Protein AF-A0A7C5I4V4-F1 (afdb_monomer)

pLDDT: mean 84.08, std 11.82, range [24.38, 98.44]

Radius of gyration: 28.46 Å; Cα contacts (8 Å, |Δi|>4): 1051; chains: 1; bounding box: 83×58×81 Å

Mean predicted aligned error: 12.82 Å

Secondary structure (DSSP, 8-state):
--HHHHHHHHHHHHHHHHHHHHHHHHHHHTT--HHHHHHHHHHHHHHH-TTHHHHS--EEEEEE--SSS--EEEEEEETTEEEEE-SS--HHHHHHHHHHHHHHHHTSSSGGG-EEEEE-SSEEEEEEEETTEE-SS-SEEEE--TTSHHHHHHHHHHHH-S---BPP-HHHHHHHHSTTSHHHHHHHHHHHHHHHHHTTSHHHHHHHHHHHHHHHHHSSS----HHHHHHHHHHHHHHHHHHHHHHHSSPPPHHHHHHHHTTHHHHHTTBSSSS-S-GGGGGG-TTTHHHHHHHHHHHHHHHTTB-TTS--S-HHHHHHHHHS-HHHHHHTT--PPPHHHHHHHHHHHTPSPS-S-GGGG-EEETT-TT-HHHHHHHHHHHHTT--HHHHHHHHHHHEEEEES-HHHHHHHHHHHHHHHTHHHHTT-S-B--SEEES-TT----TTSSEEEEE--HHHHHHHTT----TTS-SEEEEETTTTTSTTHHHHHHHHHHHHHH--S-HHHHHHHHHHHHHHTT--THHHHHHHHHHHHHHHHHHTT--TTHHHHHHHTTHHHHHHHH-EEEEEE-----BGGG---HHHHHHHHHHHHHTTSS-TT-GGGGGG-BHHHHHHHHHHHHTEEEEEEEEE---GGGGSS-GGGHHHIIIIITT-S-----TT---

Structure (mmCIF, N/CA/C/O backbone):
data_AF-A0A7C5I4V4-F1
#
_entry.id   AF-A0A7C5I4V4-F1
#
loop_
_atom_site.group_PDB
_atom_site.id
_atom_site.type_symbol
_atom_site.label_atom_id
_atom_site.label_alt_id
_atom_site.label_comp_id
_atom_site.label_asym_id
_atom_site.label_entity_id
_atom_site.label_seq_id
_atom_site.pdbx_PDB_ins_code
_atom_site.Cartn_x
_atom_site.Cartn_y
_atom_site.Cartn_z
_atom_site.occupancy
_atom_site.B_iso_or_equiv
_atom_site.auth_seq_id
_atom_site.auth_comp_id
_atom_site.auth_asym_id
_atom_site.auth_atom_id
_atom_site.pdbx_PDB_model_num
ATOM 1 N N . MET A 1 1 ? -25.200 -20.776 9.322 1.00 28.59 1 MET A N 1
ATOM 2 C CA . MET A 1 1 ? -25.869 -20.592 10.634 1.00 28.59 1 MET A CA 1
ATOM 3 C C . MET A 1 1 ? -25.251 -19.454 11.470 1.00 28.59 1 MET A C 1
ATOM 5 O O . MET A 1 1 ? -25.348 -19.493 12.685 1.00 28.59 1 MET A O 1
ATOM 9 N N . ILE A 1 2 ? -24.652 -18.419 10.856 1.00 27.17 2 ILE A N 1
ATOM 10 C CA . ILE A 1 2 ? -24.049 -17.276 11.584 1.00 27.17 2 ILE A CA 1
ATOM 11 C C . ILE A 1 2 ? -24.885 -15.984 11.415 1.00 27.17 2 ILE A C 1
ATOM 13 O O . ILE A 1 2 ? -24.806 -15.089 12.250 1.00 27.17 2 ILE A O 1
ATOM 17 N N . SER A 1 3 ? -25.798 -15.915 10.433 1.00 24.38 3 SER A N 1
ATOM 18 C CA . SER A 1 3 ? -26.660 -14.735 10.222 1.00 24.38 3 SER A CA 1
ATOM 19 C C . SER A 1 3 ? -27.742 -14.525 11.294 1.00 24.38 3 SER A C 1
ATOM 21 O O . SER A 1 3 ? -28.364 -13.467 11.336 1.00 24.38 3 SER A O 1
ATOM 23 N N . SER A 1 4 ? -27.964 -15.488 12.194 1.00 27.55 4 SER A N 1
ATOM 24 C CA . SER A 1 4 ? -28.961 -15.364 13.265 1.00 27.55 4 SER A CA 1
ATOM 25 C C . SER A 1 4 ? -28.465 -14.582 14.488 1.00 27.55 4 SER A C 1
ATOM 27 O O . SER A 1 4 ? -29.297 -14.100 15.248 1.00 27.55 4 SER A O 1
ATOM 29 N N . GLY A 1 5 ? -27.147 -14.424 14.684 1.00 29.88 5 GLY A N 1
ATOM 30 C CA . GLY A 1 5 ? -26.576 -13.767 15.874 1.00 29.88 5 GLY A CA 1
ATOM 31 C C . GLY A 1 5 ? -26.566 -12.231 15.823 1.00 29.88 5 GLY A C 1
ATOM 32 O O . GLY A 1 5 ? -26.858 -11.575 16.825 1.00 29.88 5 GLY A O 1
ATOM 33 N N . ASN A 1 6 ? -26.298 -11.642 14.650 1.00 36.66 6 ASN A N 1
ATOM 34 C CA . ASN A 1 6 ? -26.278 -10.179 14.480 1.00 36.66 6 ASN A CA 1
ATOM 35 C C . ASN A 1 6 ? -27.689 -9.567 14.486 1.00 36.66 6 ASN A C 1
ATOM 37 O O . ASN A 1 6 ? -27.893 -8.502 15.072 1.00 36.66 6 ASN A O 1
ATOM 41 N N . ASN A 1 7 ? -28.684 -10.275 13.937 1.00 40.38 7 ASN A N 1
ATOM 42 C CA . ASN A 1 7 ? -30.078 -9.819 13.938 1.00 40.38 7 ASN A CA 1
ATOM 43 C C . ASN A 1 7 ? -30.663 -9.715 15.356 1.00 40.38 7 ASN A C 1
ATOM 45 O O . ASN A 1 7 ? -31.399 -8.778 15.656 1.00 40.38 7 ASN A O 1
ATOM 49 N N . THR A 1 8 ? -30.296 -10.627 16.260 1.00 48.28 8 THR A N 1
ATOM 50 C CA . THR A 1 8 ? -30.767 -10.600 17.653 1.00 48.28 8 THR A CA 1
ATOM 51 C C . THR A 1 8 ? -30.140 -9.475 18.480 1.00 48.28 8 THR A C 1
ATOM 53 O O . THR A 1 8 ? -30.815 -8.884 19.321 1.00 48.28 8 THR A O 1
ATOM 56 N N . ALA A 1 9 ? -28.871 -9.131 18.230 1.00 54.38 9 ALA A N 1
ATOM 57 C CA . ALA A 1 9 ? -28.171 -8.074 18.964 1.00 54.38 9 ALA A CA 1
ATOM 58 C C . ALA A 1 9 ? -28.576 -6.657 18.512 1.00 54.38 9 ALA A C 1
ATOM 60 O O . ALA A 1 9 ? -28.625 -5.745 19.342 1.00 54.38 9 ALA A O 1
ATOM 61 N N . SER A 1 10 ? -28.874 -6.470 17.220 1.00 57.09 10 SER A N 1
ATOM 62 C CA . SER A 1 10 ? -29.439 -5.215 16.700 1.00 57.09 10 SER A CA 1
ATOM 63 C C . SER A 1 10 ? -30.878 -5.009 17.191 1.00 57.09 10 SER A C 1
ATOM 65 O O . SER A 1 10 ? -31.198 -3.965 17.762 1.00 57.09 10 SER A O 1
ATOM 67 N N . ALA A 1 11 ? -31.717 -6.052 17.118 1.00 61.19 11 ALA A N 1
ATOM 68 C CA . ALA A 1 11 ? -33.092 -6.001 17.620 1.00 61.19 11 ALA A CA 1
ATOM 69 C C . ALA A 1 11 ? -33.172 -5.665 19.122 1.00 61.19 11 ALA A C 1
ATOM 71 O O . ALA A 1 11 ? -34.068 -4.932 19.544 1.00 61.19 11 ALA A O 1
ATOM 72 N N . ASN A 1 12 ? -32.221 -6.157 19.927 1.00 79.69 12 ASN A N 1
ATOM 73 C CA . ASN A 1 12 ? -32.164 -5.844 21.353 1.00 79.69 12 ASN A CA 1
ATOM 74 C C . ASN A 1 12 ? -31.805 -4.371 21.614 1.00 79.69 12 ASN A C 1
ATOM 76 O O . ASN A 1 12 ? -32.488 -3.705 22.387 1.00 79.69 12 ASN A O 1
ATOM 80 N N . PHE A 1 13 ? -30.791 -3.830 20.927 1.00 84.31 13 PHE A N 1
ATOM 81 C CA . PHE A 1 13 ? -30.408 -2.422 21.089 1.00 84.31 13 PHE A CA 1
ATOM 82 C C . PHE A 1 13 ? -31.551 -1.475 20.708 1.00 84.31 13 PHE A C 1
ATOM 84 O O . PHE A 1 13 ? -31.844 -0.544 21.452 1.00 84.31 13 PHE A O 1
ATOM 91 N N . ASN A 1 14 ? -32.251 -1.750 19.604 1.00 87.75 14 ASN A N 1
ATOM 92 C CA . ASN A 1 14 ? -33.381 -0.928 19.164 1.00 87.75 14 ASN A CA 1
ATOM 93 C C . ASN A 1 14 ? -34.484 -0.870 20.225 1.00 87.75 14 ASN A C 1
ATOM 95 O O . ASN A 1 14 ? -35.068 0.187 20.461 1.00 87.75 14 ASN A O 1
ATOM 99 N N . LYS A 1 15 ? -34.764 -1.990 20.897 1.00 89.25 15 LYS A N 1
ATOM 100 C CA . LYS A 1 15 ? -35.752 -2.039 21.979 1.00 89.25 15 LYS A CA 1
ATOM 101 C C . LYS A 1 15 ? -35.315 -1.205 23.189 1.00 89.25 15 LYS A C 1
ATOM 103 O O . LYS A 1 15 ? -36.108 -0.411 23.698 1.00 89.25 15 LYS A O 1
ATOM 108 N N . VAL A 1 16 ? -34.064 -1.362 23.619 1.00 91.44 16 VAL A N 1
ATOM 109 C CA . VAL A 1 16 ? -33.490 -0.625 24.757 1.00 91.44 16 VAL A CA 1
ATOM 110 C C . VAL A 1 16 ? -33.452 0.880 24.468 1.00 91.44 16 VAL A C 1
ATOM 112 O O . VAL A 1 16 ? -33.889 1.680 25.289 1.00 91.44 16 VAL A O 1
ATOM 115 N N . LEU A 1 17 ? -33.039 1.269 23.259 1.00 92.69 17 LEU A N 1
ATOM 116 C CA . LEU A 1 17 ? -33.017 2.660 22.807 1.00 92.69 17 LEU A CA 1
ATOM 117 C C . LEU A 1 17 ? -34.408 3.305 22.824 1.00 92.69 17 LEU A C 1
ATOM 119 O O . LEU A 1 17 ? -34.561 4.421 23.310 1.00 92.69 17 LEU A O 1
ATOM 123 N N . ASN A 1 18 ? -35.427 2.616 22.303 1.00 91.75 18 ASN A N 1
ATOM 124 C CA . ASN A 1 18 ? -36.795 3.140 22.309 1.00 91.75 18 ASN A CA 1
ATOM 125 C C . ASN A 1 18 ? -37.342 3.295 23.735 1.00 91.75 18 ASN A C 1
ATOM 127 O O . ASN A 1 18 ? -38.069 4.246 24.013 1.00 91.75 18 ASN A O 1
ATOM 131 N N . THR A 1 19 ? -36.979 2.385 24.639 1.00 93.62 19 THR A N 1
ATOM 132 C CA . THR A 1 19 ? -37.350 2.479 26.059 1.00 93.62 19 THR A CA 1
ATOM 133 C C . THR A 1 19 ? -36.700 3.707 26.693 1.00 93.62 19 THR A C 1
ATOM 135 O O . THR A 1 19 ? -37.402 4.562 27.225 1.00 93.62 19 THR A O 1
ATOM 138 N N . TYR A 1 20 ? -35.388 3.873 26.497 1.00 95.50 20 TYR A N 1
ATOM 139 C CA . TYR A 1 20 ? -34.645 5.040 26.966 1.00 95.50 20 TYR A CA 1
ATOM 140 C C . TYR A 1 20 ? -35.234 6.365 26.471 1.00 95.50 20 TYR A C 1
ATOM 142 O O . TYR A 1 20 ? -35.415 7.285 27.265 1.00 95.50 20 TYR A O 1
ATOM 150 N N . LEU A 1 21 ? -35.559 6.461 25.177 1.00 94.88 21 LEU A N 1
ATOM 151 C CA . LEU A 1 21 ? -36.127 7.678 24.593 1.00 94.88 21 LEU A CA 1
ATOM 152 C C . LEU A 1 21 ? -37.476 8.047 25.226 1.00 94.88 21 LEU A C 1
ATOM 154 O O . LEU A 1 21 ? -37.704 9.210 25.549 1.00 94.88 21 LEU A O 1
ATOM 158 N N . ASN A 1 22 ? -38.337 7.061 25.482 1.00 93.06 22 ASN A N 1
ATOM 159 C CA . ASN A 1 22 ? -39.601 7.300 26.179 1.00 93.06 22 ASN A CA 1
ATOM 160 C C . ASN A 1 22 ? -39.379 7.765 27.626 1.00 93.06 22 ASN A C 1
ATOM 162 O O . ASN A 1 22 ? -40.040 8.701 28.085 1.00 93.06 22 ASN A O 1
ATOM 166 N N . ASP A 1 23 ? -38.449 7.136 28.342 1.00 92.94 23 ASP A N 1
ATOM 167 C CA . ASP A 1 23 ? -38.167 7.455 29.741 1.00 92.94 23 ASP A CA 1
ATOM 168 C C . ASP A 1 23 ? -37.569 8.856 29.888 1.00 92.94 23 ASP A C 1
ATOM 170 O O . ASP A 1 23 ? -38.022 9.649 30.720 1.00 92.94 23 ASP A O 1
ATOM 174 N N . ILE A 1 24 ? -36.607 9.210 29.033 1.00 92.56 24 ILE A N 1
ATOM 175 C CA . ILE A 1 24 ? -35.966 10.523 29.069 1.00 92.56 24 ILE A CA 1
ATOM 176 C C . ILE A 1 24 ? -36.929 11.641 28.640 1.00 92.56 24 ILE A C 1
ATOM 178 O O . ILE A 1 24 ? -36.910 12.723 29.233 1.00 92.56 24 ILE A O 1
ATOM 182 N N . ASP A 1 25 ? -37.824 11.387 27.679 1.00 91.75 25 ASP A N 1
ATOM 183 C CA . ASP A 1 25 ? -38.877 12.333 27.295 1.00 91.75 25 ASP A CA 1
ATOM 184 C C . ASP A 1 25 ? -39.869 12.572 28.434 1.00 91.75 25 ASP A C 1
ATOM 186 O O . ASP A 1 25 ? -40.230 13.719 28.724 1.00 91.75 25 ASP A O 1
ATOM 190 N N . ASN A 1 26 ? -40.285 11.508 29.122 1.00 91.44 26 ASN A N 1
ATOM 191 C CA . ASN A 1 26 ? -41.173 11.610 30.275 1.00 91.44 26 ASN A CA 1
ATOM 192 C C . ASN A 1 26 ? -40.515 12.386 31.423 1.00 91.44 26 ASN A C 1
ATOM 194 O O . ASN A 1 26 ? -41.125 13.307 31.969 1.00 91.44 26 ASN A O 1
ATOM 198 N N . LEU A 1 27 ? -39.253 12.093 31.744 1.00 90.06 27 LEU A N 1
ATOM 199 C CA . LEU A 1 27 ? -38.499 12.821 32.768 1.00 90.06 27 LEU A CA 1
ATOM 200 C C . LEU A 1 27 ? -38.355 14.306 32.431 1.00 90.06 27 LEU A C 1
ATOM 202 O O . LEU A 1 27 ? -38.551 15.164 33.297 1.00 90.06 27 LEU A O 1
ATOM 206 N N . LYS A 1 28 ? -38.070 14.637 31.167 1.00 86.88 28 LYS A N 1
ATOM 207 C CA . LYS A 1 28 ? -37.966 16.033 30.725 1.00 86.88 28 LYS A CA 1
ATOM 208 C C . LYS A 1 28 ? -39.309 16.758 30.791 1.00 86.88 28 LYS A C 1
ATOM 210 O O . LYS A 1 28 ? -39.336 17.906 31.236 1.00 86.88 28 LYS A O 1
ATOM 215 N N . ARG A 1 29 ? -40.425 16.106 30.438 1.00 88.38 29 ARG A N 1
ATOM 216 C CA . ARG A 1 29 ? -41.783 16.670 30.607 1.00 88.38 29 ARG A CA 1
ATOM 217 C C . ARG A 1 29 ? -42.123 16.950 32.071 1.00 88.38 29 ARG A C 1
ATOM 219 O O . ARG A 1 29 ? -42.786 17.942 32.353 1.00 88.38 29 ARG A O 1
ATOM 226 N N . LEU A 1 30 ? -41.641 16.112 32.987 1.00 89.00 30 LEU A N 1
ATOM 227 C CA . LEU A 1 30 ? -41.841 16.255 34.432 1.00 89.00 30 LEU A CA 1
ATOM 228 C C . LEU A 1 30 ? -40.836 17.209 35.107 1.00 89.00 30 LEU A C 1
ATOM 230 O O . LEU A 1 30 ? -40.898 17.403 36.318 1.00 89.00 30 LEU A O 1
ATOM 234 N N . GLY A 1 31 ? -39.920 17.825 34.351 1.00 86.88 31 GLY A N 1
ATOM 235 C CA . GLY A 1 31 ? -38.955 18.790 34.887 1.00 86.88 31 GLY A CA 1
ATOM 236 C C . GLY A 1 31 ? -37.870 18.171 35.776 1.00 86.88 31 GLY A C 1
ATOM 237 O O . GLY A 1 31 ? -37.387 18.839 36.697 1.00 86.88 31 GLY A O 1
ATOM 238 N N . ALA A 1 32 ? -37.493 16.916 35.503 1.00 87.00 32 ALA A N 1
ATOM 239 C CA . ALA A 1 32 ? -36.529 16.143 36.283 1.00 87.00 32 ALA A CA 1
ATOM 240 C C . ALA A 1 32 ? -35.178 16.859 36.515 1.00 87.00 32 ALA A C 1
ATOM 242 O O . ALA A 1 32 ? -34.791 17.798 35.807 1.00 87.00 32 ALA A O 1
ATOM 243 N N . SER A 1 33 ? -34.459 16.432 37.558 1.00 90.50 33 SER A N 1
ATOM 244 C CA . SER A 1 33 ? -33.128 16.953 37.889 1.00 90.50 33 SER A CA 1
ATOM 245 C C . SER A 1 33 ? -32.059 16.444 36.911 1.00 90.50 33 SER A C 1
ATOM 247 O O . SER A 1 33 ? -32.267 15.464 36.197 1.00 90.50 33 SER A O 1
ATOM 249 N N . GLU A 1 34 ? -30.896 17.100 36.893 1.00 89.31 34 GLU A N 1
ATOM 250 C CA . GLU A 1 34 ? -29.738 16.664 36.092 1.00 89.31 34 GLU A CA 1
ATOM 251 C C . GLU A 1 34 ? -29.257 15.276 36.530 1.00 89.31 34 GLU A C 1
ATOM 253 O O . GLU A 1 34 ? -28.987 14.431 35.681 1.00 89.31 34 GLU A O 1
ATOM 258 N N . ALA A 1 35 ? -29.299 14.989 37.837 1.00 85.81 35 ALA A N 1
ATOM 259 C CA . ALA A 1 35 ? -29.022 13.664 38.385 1.00 85.81 35 ALA A CA 1
ATOM 260 C C . ALA A 1 35 ? -29.980 12.588 37.842 1.00 85.81 35 ALA A C 1
ATOM 262 O O . ALA A 1 35 ? -29.532 11.526 37.428 1.00 85.81 35 ALA A O 1
ATOM 263 N N . SER A 1 36 ? -31.287 12.864 37.750 1.00 88.00 36 SER A N 1
ATOM 264 C CA . SER A 1 36 ? -32.243 11.898 37.185 1.00 88.00 36 SER A CA 1
ATOM 265 C C . SER A 1 36 ? -31.995 11.620 35.697 1.00 88.00 36 SER A C 1
ATOM 267 O O . SER A 1 36 ? -32.140 10.481 35.253 1.00 88.00 36 SER A O 1
ATOM 269 N N . ILE A 1 37 ? -31.605 12.642 34.926 1.00 90.88 37 ILE A N 1
ATOM 270 C CA . ILE A 1 37 ? -31.226 12.494 33.510 1.00 90.88 37 ILE A CA 1
ATOM 271 C C . ILE A 1 37 ? -29.954 11.645 33.399 1.00 90.88 37 ILE A C 1
ATOM 273 O O . ILE A 1 37 ? -29.926 10.693 32.621 1.00 90.88 37 ILE A O 1
ATOM 277 N N . ARG A 1 38 ? -28.932 11.959 34.206 1.00 92.75 38 ARG A N 1
ATOM 278 C CA . ARG A 1 38 ? -27.671 11.214 34.300 1.00 92.75 38 ARG A CA 1
ATOM 279 C C . ARG A 1 38 ? -27.915 9.740 34.610 1.00 92.75 38 ARG A C 1
ATOM 281 O O . ARG A 1 38 ? -27.444 8.876 33.877 1.00 92.75 38 ARG A O 1
ATOM 288 N N . ASP A 1 39 ? -28.666 9.449 35.666 1.00 88.31 39 ASP A N 1
ATOM 289 C CA . ASP A 1 39 ? -28.884 8.078 36.133 1.00 88.31 39 ASP A CA 1
ATOM 290 C C . ASP A 1 39 ? -29.659 7.252 35.093 1.00 88.31 39 ASP A C 1
ATOM 292 O O . ASP A 1 39 ? -29.304 6.105 34.819 1.00 88.31 39 ASP A O 1
ATOM 296 N N . THR A 1 40 ? -30.655 7.859 34.437 1.00 91.00 40 THR A N 1
ATOM 297 C CA . THR A 1 40 ? -31.409 7.223 33.341 1.00 91.00 40 THR A CA 1
ATOM 298 C C . THR A 1 40 ? -30.518 6.950 32.133 1.00 91.00 40 THR A C 1
ATOM 300 O O . THR A 1 40 ? -30.569 5.863 31.559 1.00 91.00 40 THR A O 1
ATOM 303 N N . PHE A 1 41 ? -29.655 7.903 31.770 1.00 91.94 41 PHE A N 1
ATOM 304 C CA . PHE A 1 41 ? -28.689 7.735 30.688 1.00 91.94 41 PHE A CA 1
ATOM 305 C C . PHE A 1 41 ? -27.708 6.594 30.974 1.00 91.94 41 PHE A C 1
ATOM 307 O O . PHE A 1 41 ? -27.519 5.728 30.125 1.00 91.94 41 PHE A O 1
ATOM 314 N N . PHE A 1 42 ? -27.130 6.521 32.175 1.00 87.25 42 PHE A N 1
ATOM 315 C CA . PHE A 1 42 ? -26.221 5.424 32.518 1.00 87.25 42 PHE A CA 1
ATOM 316 C C . PHE A 1 42 ? -26.934 4.077 32.670 1.00 87.25 42 PHE A C 1
ATOM 318 O O . PHE A 1 42 ? -26.346 3.053 32.328 1.00 87.25 42 PHE A O 1
ATOM 325 N N . SER A 1 43 ? -28.196 4.053 33.112 1.00 87.12 43 SER A N 1
ATOM 326 C CA . SER A 1 43 ? -29.014 2.832 33.078 1.00 87.12 43 SER A CA 1
ATOM 327 C C . SER A 1 43 ? -29.185 2.332 31.644 1.00 87.12 43 SER A C 1
ATOM 329 O O . SER A 1 43 ? -28.940 1.158 31.367 1.00 87.12 43 SER A O 1
ATOM 331 N N . PHE A 1 44 ? -29.507 3.241 30.718 1.00 91.00 44 PHE A N 1
ATOM 332 C CA . PHE A 1 44 ? -29.549 2.943 29.290 1.00 91.00 44 PHE A CA 1
ATOM 333 C C . PHE A 1 44 ? -28.208 2.414 28.782 1.00 91.00 44 PHE A C 1
ATOM 335 O O . PHE A 1 44 ? -28.190 1.387 28.113 1.00 91.00 44 PHE A O 1
ATOM 342 N N . LEU A 1 45 ? -27.083 3.048 29.126 1.00 86.50 45 LEU A N 1
ATOM 343 C CA . LEU A 1 45 ? -25.767 2.580 28.687 1.00 86.50 45 LEU A CA 1
ATOM 344 C C . LEU A 1 45 ? -25.426 1.185 29.217 1.00 86.50 45 LEU A C 1
ATOM 346 O O . LEU A 1 45 ? -24.919 0.366 28.457 1.00 86.50 45 LEU A O 1
ATOM 350 N N . ARG A 1 46 ? -25.731 0.882 30.483 1.00 82.38 46 ARG A N 1
ATOM 351 C CA . ARG A 1 46 ? -25.498 -0.451 31.062 1.00 82.38 46 ARG A CA 1
ATOM 352 C C . ARG A 1 46 ? -26.338 -1.531 30.387 1.00 82.38 46 ARG A C 1
ATOM 354 O O . ARG A 1 46 ? -25.842 -2.627 30.143 1.00 82.38 46 ARG A O 1
ATOM 361 N N . GLU A 1 47 ? -27.595 -1.231 30.068 1.00 83.06 47 GLU A N 1
ATOM 362 C CA . GLU A 1 47 ? -28.490 -2.184 29.409 1.00 83.06 47 GLU A CA 1
ATOM 363 C C . GLU A 1 47 ? -28.153 -2.353 27.919 1.00 83.06 47 GLU A C 1
ATOM 365 O O . GLU A 1 47 ? -28.064 -3.473 27.411 1.00 83.06 47 GLU A O 1
ATOM 370 N N . ALA A 1 48 ? -27.906 -1.242 27.222 1.00 81.62 48 ALA A N 1
ATOM 371 C CA . ALA A 1 48 ? -27.528 -1.225 25.814 1.00 81.62 48 ALA A CA 1
ATOM 372 C C . ALA A 1 48 ? -26.147 -1.852 25.588 1.00 81.62 48 ALA A C 1
ATOM 374 O O . ALA A 1 48 ? -25.898 -2.458 24.540 1.00 81.62 48 ALA A O 1
ATOM 375 N N . PHE A 1 49 ? -25.272 -1.743 26.588 1.00 76.12 49 PHE A N 1
ATOM 376 C CA . PHE A 1 49 ? -23.921 -2.258 26.549 1.00 76.12 49 PHE A CA 1
ATOM 377 C C . PHE A 1 49 ? -23.528 -2.955 27.866 1.00 76.12 49 PHE A C 1
ATOM 379 O O . PHE A 1 49 ? -22.822 -2.392 28.706 1.00 76.12 49 PHE A O 1
ATOM 386 N N . PRO A 1 50 ? -23.866 -4.249 28.014 1.00 66.75 50 PRO A N 1
ATOM 387 C CA . PRO A 1 50 ? -23.628 -5.021 29.241 1.00 66.75 50 PRO A CA 1
ATOM 388 C C . PRO A 1 50 ? -22.151 -5.177 29.650 1.00 66.75 50 PRO A C 1
ATOM 390 O O . PRO A 1 50 ? -21.854 -5.803 30.656 1.00 66.75 50 PRO A O 1
ATOM 393 N N . GLY A 1 51 ? -21.211 -4.686 28.833 1.00 58.72 51 GLY A N 1
ATOM 394 C CA . GLY A 1 51 ? -19.776 -4.674 29.115 1.00 58.72 51 GLY A CA 1
ATOM 395 C C . GLY A 1 51 ? -19.291 -3.475 29.932 1.00 58.72 51 GLY A C 1
ATOM 396 O O . GLY A 1 51 ? -18.130 -3.482 30.323 1.00 58.72 51 GLY A O 1
ATOM 397 N N . LEU A 1 52 ? -20.130 -2.446 30.131 1.00 64.94 52 LEU A N 1
ATOM 398 C CA . LEU A 1 52 ? -19.688 -1.113 30.575 1.00 64.94 52 LEU A CA 1
ATOM 399 C C . LEU A 1 52 ? -18.905 -1.171 31.897 1.00 64.94 52 LEU A C 1
ATOM 401 O O . LEU A 1 52 ? -17.855 -0.550 32.008 1.00 64.94 52 LEU A O 1
ATOM 405 N N . ASP A 1 53 ? -19.379 -1.983 32.848 1.00 53.78 53 ASP A N 1
ATOM 406 C CA . ASP A 1 53 ? -18.828 -2.093 34.206 1.00 53.78 53 ASP A CA 1
ATOM 407 C C . ASP A 1 53 ? -17.745 -3.189 34.358 1.00 53.78 53 ASP A C 1
ATOM 409 O O . ASP A 1 53 ? -17.214 -3.384 35.451 1.00 53.78 53 ASP A O 1
ATOM 413 N N . HIS A 1 54 ? -17.409 -3.938 33.298 1.00 51.94 54 HIS A N 1
ATOM 414 C CA . HIS A 1 54 ? -16.436 -5.039 33.387 1.00 51.94 54 HIS A CA 1
ATOM 415 C C . HIS A 1 54 ? -14.969 -4.591 33.265 1.00 51.94 54 HIS A C 1
ATOM 417 O O . HIS A 1 54 ? -14.091 -5.309 33.743 1.00 51.94 54 HIS A O 1
ATOM 423 N N . ASN A 1 55 ? -14.711 -3.417 32.676 1.00 42.72 55 ASN A N 1
ATOM 424 C CA . ASN A 1 55 ? -13.356 -2.947 32.358 1.00 42.72 55 ASN A CA 1
ATOM 425 C C . ASN A 1 55 ? -12.892 -1.783 33.239 1.00 42.72 55 ASN A C 1
ATOM 427 O O . ASN A 1 55 ? -11.779 -1.821 33.758 1.00 42.72 55 ASN A O 1
ATOM 431 N N . GLU A 1 56 ? -13.743 -0.777 33.444 1.00 53.12 56 GLU A N 1
ATOM 432 C CA . GLU A 1 56 ? -13.491 0.351 34.343 1.00 53.12 56 GLU A CA 1
ATOM 433 C C . GLU A 1 56 ? -14.803 0.780 35.016 1.00 53.12 56 GLU A C 1
ATOM 435 O O . GLU A 1 56 ? -15.851 0.788 34.369 1.00 53.12 56 GLU A O 1
ATOM 440 N N . PRO A 1 57 ? -14.789 1.126 36.313 1.00 61.41 57 PRO A N 1
ATOM 441 C CA . PRO A 1 57 ? -15.992 1.574 37.004 1.00 61.41 57 PRO A CA 1
ATOM 442 C C . PRO A 1 57 ? -16.404 2.986 36.556 1.00 61.41 57 PRO A C 1
ATOM 444 O O . PRO A 1 57 ? -15.573 3.888 36.464 1.00 61.41 57 PRO A O 1
ATOM 447 N N . VAL A 1 58 ? -17.707 3.204 36.344 1.00 72.12 58 VAL A N 1
ATOM 448 C CA . VAL A 1 58 ? -18.276 4.557 36.211 1.00 72.12 58 VAL A CA 1
ATOM 449 C C . VAL A 1 58 ? -18.285 5.225 37.588 1.00 72.12 58 VAL A C 1
ATOM 451 O O . VAL A 1 58 ? -18.968 4.760 38.504 1.00 72.12 58 VAL A O 1
ATOM 454 N N . PHE A 1 59 ? -17.571 6.340 37.738 1.00 71.88 59 PHE A N 1
ATOM 455 C CA . PHE A 1 59 ? -17.586 7.141 38.961 1.00 71.88 59 PHE A CA 1
ATOM 456 C C . PHE A 1 59 ? -18.600 8.275 38.833 1.00 71.88 59 PHE A C 1
ATOM 458 O O . PHE A 1 59 ? -18.419 9.181 38.024 1.00 71.88 59 PHE A O 1
ATOM 465 N N . LEU A 1 60 ? -19.657 8.241 39.642 1.00 79.31 60 LEU A N 1
ATOM 466 C CA . LEU A 1 60 ? -20.643 9.320 39.727 1.00 79.31 60 LEU A CA 1
ATOM 467 C C . LEU A 1 60 ? -20.197 10.358 40.757 1.00 79.31 60 LEU A C 1
ATOM 469 O O . LEU A 1 60 ? -19.620 9.986 41.779 1.00 79.31 60 LEU A O 1
ATOM 473 N N . GLU A 1 61 ? -20.479 11.635 40.491 1.00 75.38 61 GLU A N 1
ATOM 474 C CA . GLU A 1 61 ? -20.151 12.755 41.392 1.00 75.38 61 GLU A CA 1
ATOM 475 C C . GLU A 1 61 ? -18.680 12.711 41.828 1.00 75.38 61 GLU A C 1
ATOM 477 O O . GLU A 1 61 ? -18.333 12.733 43.010 1.00 75.38 61 GLU A O 1
ATOM 482 N N . HIS A 1 62 ? -17.789 12.583 40.844 1.00 73.31 62 HIS A N 1
ATOM 483 C CA . HIS A 1 62 ? -16.375 12.351 41.089 1.00 73.31 62 HIS A CA 1
ATOM 484 C C . HIS A 1 62 ? -15.644 13.662 41.389 1.00 73.31 62 HIS A C 1
ATOM 486 O O . HIS A 1 62 ? -15.692 14.614 40.605 1.00 73.31 62 HIS A O 1
ATOM 492 N N . TYR A 1 63 ? -14.931 13.706 42.516 1.00 71.00 63 TYR A N 1
ATOM 493 C CA . TYR A 1 63 ? -14.147 14.872 42.911 1.00 71.00 63 TYR A CA 1
ATOM 494 C C . TYR A 1 63 ? -12.877 15.005 42.065 1.00 71.00 63 TYR A C 1
ATOM 496 O O . TYR A 1 63 ? -12.011 14.134 42.082 1.00 71.00 63 TYR A O 1
ATOM 504 N N . ILE A 1 64 ? -12.730 16.139 41.385 1.00 74.31 64 ILE A N 1
ATOM 505 C CA . ILE A 1 64 ? -11.538 16.482 40.612 1.00 74.31 64 ILE A CA 1
ATOM 506 C C . ILE A 1 64 ? -10.688 17.471 41.424 1.00 74.31 64 ILE A C 1
ATOM 508 O O . ILE A 1 64 ? -11.119 18.613 41.653 1.00 74.31 64 ILE A O 1
ATOM 512 N N . PRO A 1 65 ? -9.478 17.068 41.862 1.00 65.31 65 PRO A N 1
ATOM 513 C CA . PRO A 1 65 ? -8.615 17.905 42.680 1.00 65.31 65 PRO A CA 1
ATOM 514 C C . PRO A 1 65 ? -8.058 19.096 41.891 1.00 65.31 65 PRO A C 1
ATOM 516 O O . PRO A 1 65 ? -7.924 19.081 40.669 1.00 65.31 65 PRO A O 1
ATOM 519 N N . ALA A 1 66 ? -7.713 20.157 42.613 1.00 66.81 66 ALA A N 1
ATOM 520 C CA . ALA A 1 66 ? -7.162 21.378 42.042 1.00 66.81 66 ALA A CA 1
ATOM 521 C C . ALA A 1 66 ? -5.685 21.198 41.656 1.00 66.81 66 ALA A C 1
ATOM 523 O O . ALA A 1 66 ? -4.801 21.444 42.474 1.00 66.81 66 ALA A O 1
ATOM 524 N N . ILE A 1 67 ? -5.414 20.770 40.418 1.00 63.66 67 ILE A N 1
ATOM 525 C CA . ILE A 1 67 ? -4.037 20.655 39.901 1.00 63.66 67 ILE A CA 1
ATOM 526 C C . ILE A 1 67 ? -3.591 21.951 39.209 1.00 63.66 67 ILE A C 1
ATOM 528 O O . ILE A 1 67 ? -2.461 22.394 39.399 1.00 63.66 67 ILE A O 1
ATOM 532 N N . ARG A 1 68 ? -4.459 22.581 38.403 1.00 66.00 68 ARG A N 1
ATOM 533 C CA . ARG A 1 68 ? -4.122 23.807 37.641 1.00 66.00 68 ARG A CA 1
ATOM 534 C C . ARG A 1 68 ? -5.123 24.945 37.831 1.00 66.00 68 ARG A C 1
ATOM 536 O O . ARG A 1 68 ? -4.765 26.111 37.692 1.00 66.00 68 ARG A O 1
ATOM 543 N N . VAL A 1 69 ? -6.372 24.611 38.132 1.00 74.31 69 VAL A N 1
ATOM 544 C CA . VAL A 1 69 ? -7.508 25.517 38.337 1.00 74.31 69 VAL A CA 1
ATOM 545 C C . VAL A 1 69 ? -8.206 25.130 39.656 1.00 74.31 69 VAL A C 1
ATOM 547 O O . VAL A 1 69 ? -7.664 24.383 40.464 1.00 74.31 69 VAL A O 1
ATOM 550 N N . ARG A 1 70 ? -9.409 25.652 39.922 1.00 64.75 70 ARG A N 1
ATOM 551 C CA . ARG A 1 70 ? -10.198 25.375 41.136 1.00 64.75 70 ARG A CA 1
ATOM 552 C C . ARG A 1 70 ? -10.769 23.949 41.122 1.00 64.75 70 ARG A C 1
ATOM 554 O O . ARG A 1 70 ? -11.072 23.470 40.030 1.00 64.75 70 ARG A O 1
ATOM 561 N N . PRO A 1 71 ? -10.971 23.300 42.283 1.00 60.12 71 PRO A N 1
ATOM 562 C CA . PRO A 1 71 ? -11.530 21.949 42.343 1.00 60.12 71 PRO A CA 1
ATOM 563 C C . PRO A 1 71 ? -13.034 21.943 42.016 1.00 60.12 71 PRO A C 1
ATOM 565 O O . PRO A 1 71 ? -13.678 23.000 41.977 1.00 60.12 71 PRO A O 1
ATOM 568 N N . GLY A 1 72 ? -13.603 20.759 41.787 1.00 79.50 72 GLY A N 1
ATOM 569 C CA . GLY A 1 72 ? -15.045 20.580 41.590 1.00 79.50 72 GLY A CA 1
ATOM 570 C C . GLY A 1 72 ? -15.450 19.114 41.447 1.00 79.50 72 GLY A C 1
ATOM 571 O O . GLY A 1 72 ? -14.593 18.238 41.486 1.00 79.50 72 GLY A O 1
ATOM 572 N N . TYR A 1 73 ? -16.749 18.867 41.299 1.00 79.44 73 TYR A N 1
ATOM 573 C CA . TYR A 1 73 ? -17.315 17.529 41.131 1.00 79.44 73 TYR A CA 1
ATOM 574 C C . TYR A 1 73 ? -17.853 17.393 39.712 1.00 79.44 73 TYR A C 1
ATOM 576 O O . TYR A 1 73 ? -18.712 18.177 39.322 1.00 79.44 73 TYR A O 1
ATOM 584 N N . ALA A 1 74 ? -17.324 16.440 38.950 1.00 80.31 74 ALA A N 1
ATOM 585 C CA . ALA A 1 74 ? -17.901 16.080 37.660 1.00 80.31 74 ALA A CA 1
ATOM 586 C C . ALA A 1 74 ? -19.100 15.152 37.874 1.00 80.31 74 ALA A C 1
ATOM 588 O O . ALA A 1 74 ? -19.058 14.292 38.759 1.00 80.31 74 ALA A O 1
ATOM 589 N N . ASP A 1 75 ? -20.139 15.290 37.049 1.00 76.19 75 ASP A N 1
ATOM 590 C CA . ASP A 1 75 ? -21.358 14.487 37.190 1.00 76.19 75 ASP A CA 1
ATOM 591 C C . ASP A 1 75 ? -21.084 12.995 37.022 1.00 76.19 75 ASP A C 1
ATOM 593 O O . ASP A 1 75 ? -21.609 12.177 37.785 1.00 76.19 75 ASP A O 1
ATOM 597 N N . ALA A 1 76 ? -20.243 12.646 36.046 1.00 83.25 76 ALA A N 1
ATOM 598 C CA . ALA A 1 76 ? -19.724 11.299 35.895 1.00 83.25 76 ALA A CA 1
ATOM 599 C C . ALA A 1 76 ? -18.351 11.271 35.213 1.00 83.25 76 ALA A C 1
ATOM 601 O O . ALA A 1 76 ? -18.027 12.115 34.374 1.00 83.25 76 ALA A O 1
ATOM 602 N N . LEU A 1 77 ? -17.569 10.250 35.552 1.00 79.88 77 LEU A N 1
ATOM 603 C CA . LEU A 1 77 ? -16.278 9.937 34.958 1.00 79.88 77 LEU A CA 1
ATOM 604 C C . LEU A 1 77 ? -16.257 8.465 34.545 1.00 79.88 77 LEU A C 1
ATOM 606 O O . LEU A 1 77 ? -16.629 7.589 35.328 1.00 79.88 77 LEU A O 1
ATOM 610 N N . TYR A 1 78 ? -15.818 8.205 33.318 1.00 74.62 78 TYR A N 1
ATOM 611 C CA . TYR A 1 78 ? -15.651 6.857 32.783 1.00 74.62 78 TYR A CA 1
ATOM 612 C C . TYR A 1 78 ? -14.446 6.830 31.840 1.00 74.62 78 TYR A C 1
ATOM 614 O O . TYR A 1 78 ? -14.463 7.499 30.808 1.00 74.62 78 TYR A O 1
ATOM 622 N N . GLY A 1 79 ? -13.392 6.100 32.207 1.00 72.25 79 GLY A N 1
ATOM 623 C CA . GLY A 1 79 ? -12.115 6.112 31.492 1.00 72.25 79 GLY A CA 1
ATOM 624 C C . GLY A 1 79 ? -11.554 7.512 31.288 1.00 72.25 79 GLY A C 1
ATOM 625 O O . GLY A 1 79 ? -11.334 8.238 32.255 1.00 72.25 79 GLY A O 1
ATOM 626 N N . ASP A 1 80 ? -11.324 7.896 30.032 1.00 72.69 80 ASP A N 1
ATOM 627 C CA . ASP A 1 80 ? -10.862 9.229 29.633 1.00 72.69 80 ASP A CA 1
ATOM 628 C C . ASP A 1 80 ? -12.009 10.211 29.313 1.00 72.69 80 ASP A C 1
ATOM 630 O O . ASP A 1 80 ? -11.765 11.301 28.784 1.00 72.69 80 ASP A O 1
ATOM 634 N N . LEU A 1 81 ? -13.256 9.862 29.657 1.00 83.25 81 LEU A N 1
ATOM 635 C CA . LEU A 1 81 ? -14.444 10.695 29.471 1.00 83.25 81 LEU A CA 1
ATOM 636 C C . LEU A 1 81 ? -14.882 11.367 30.777 1.00 83.25 81 LEU A C 1
ATOM 638 O O . LEU A 1 81 ? -15.060 10.720 31.811 1.00 83.25 81 LEU A O 1
ATOM 642 N N . ILE A 1 82 ? -15.157 12.667 30.691 1.00 88.62 82 ILE A N 1
ATOM 643 C CA . ILE A 1 82 ? -15.803 13.461 31.740 1.00 88.62 82 ILE A CA 1
ATOM 644 C C . ILE A 1 82 ? -17.155 13.929 31.214 1.00 88.62 82 ILE A C 1
ATOM 646 O O . ILE A 1 82 ? -17.214 14.622 30.197 1.00 88.62 82 ILE A O 1
ATOM 650 N N . PHE A 1 83 ? -18.232 13.578 31.909 1.00 91.19 83 PHE A N 1
ATOM 651 C CA . PHE A 1 83 ? -19.587 13.976 31.547 1.00 91.19 83 PHE A CA 1
ATOM 652 C C . PHE A 1 83 ? -20.069 15.143 32.406 1.00 91.19 83 PHE A C 1
ATOM 654 O O . PHE A 1 83 ? -19.849 15.167 33.616 1.00 91.19 83 PHE A O 1
ATOM 661 N N . GLU A 1 84 ? -20.778 16.062 31.758 1.00 95.06 84 GLU A N 1
ATOM 662 C CA . GLU A 1 84 ? -21.514 17.160 32.375 1.00 95.06 84 GLU A CA 1
ATOM 663 C C . GLU A 1 84 ? -22.951 17.148 31.836 1.00 95.06 84 GLU A C 1
ATOM 665 O O . GLU A 1 84 ? -23.180 17.238 30.622 1.00 95.06 84 GLU A O 1
ATOM 670 N N . PHE A 1 85 ? -23.926 17.020 32.731 1.00 93.19 85 PHE A N 1
ATOM 671 C CA . PHE A 1 85 ? -25.340 16.916 32.401 1.00 93.19 85 PHE A CA 1
ATOM 672 C C . PHE A 1 85 ? -26.049 18.245 32.634 1.00 93.19 85 PHE A C 1
ATOM 674 O O . PHE A 1 85 ? -25.872 18.907 33.649 1.00 93.19 85 PHE A O 1
ATOM 681 N N . LYS A 1 86 ? -26.916 18.626 31.694 1.00 93.19 86 LYS A N 1
ATOM 682 C CA . LYS A 1 86 ? -27.809 19.782 31.828 1.00 93.19 86 LYS A CA 1
ATOM 683 C C . LYS A 1 86 ? -29.251 19.376 31.581 1.00 93.19 86 LYS A C 1
ATOM 685 O O . LYS A 1 86 ? -29.530 18.527 30.742 1.00 93.19 86 LYS A O 1
ATOM 690 N N . LYS A 1 87 ? -30.208 20.046 32.233 1.00 89.19 87 LYS A N 1
ATOM 691 C CA . LYS A 1 87 ? -31.650 19.796 31.982 1.00 89.19 87 LYS A CA 1
ATOM 692 C C . LYS A 1 87 ? -32.039 19.977 30.511 1.00 89.19 87 LYS A C 1
ATOM 694 O O . LYS A 1 87 ? -32.896 19.276 29.975 1.00 89.19 87 LYS A O 1
ATOM 699 N N . ARG A 1 88 ? -31.421 20.969 29.871 1.00 89.56 88 ARG A N 1
ATOM 700 C CA . ARG A 1 88 ? -31.560 21.301 28.453 1.00 89.56 88 ARG A CA 1
ATOM 701 C C . ARG A 1 88 ? -30.297 22.015 28.007 1.00 89.56 88 ARG A C 1
ATOM 703 O O . ARG A 1 88 ? -29.781 22.840 28.758 1.00 89.56 88 ARG A O 1
ATOM 710 N N . LEU A 1 89 ? -29.857 21.787 26.775 1.00 89.56 89 LEU A N 1
ATOM 711 C CA . LEU A 1 89 ? -28.788 22.577 26.160 1.00 89.56 89 LEU A CA 1
ATOM 712 C C . LEU A 1 89 ? -29.365 23.873 25.557 1.00 89.56 89 LEU A C 1
ATOM 714 O O . LEU A 1 89 ? -29.671 23.944 24.366 1.00 89.56 89 LEU A O 1
ATOM 718 N N . SER A 1 90 ? -29.564 24.905 26.381 1.00 89.31 90 SER A N 1
ATOM 719 C CA . SER A 1 90 ? -29.762 26.293 25.938 1.00 89.31 90 SER A CA 1
ATOM 720 C C . SER A 1 90 ? -28.401 26.975 25.757 1.00 89.31 90 SER A C 1
ATOM 722 O O . SER A 1 90 ? -27.366 26.403 26.087 1.00 89.31 90 SER A O 1
ATOM 724 N N . GLN A 1 91 ? -28.368 28.203 25.235 1.00 88.69 91 GLN A N 1
ATOM 725 C CA . GLN A 1 91 ? -27.107 28.948 25.149 1.00 88.69 91 GLN A CA 1
ATOM 726 C C . GLN A 1 91 ? -26.482 29.156 26.540 1.00 88.69 91 GLN A C 1
ATOM 728 O O . GLN A 1 91 ? -25.303 28.885 26.732 1.00 88.69 91 GLN A O 1
ATOM 733 N N . SER A 1 92 ? -27.294 29.541 27.530 1.00 87.88 92 SER A N 1
ATOM 734 C CA . SER A 1 92 ? -26.826 29.785 28.897 1.00 87.88 92 SER A CA 1
ATOM 735 C C . SER A 1 92 ? -26.286 28.530 29.589 1.00 87.88 92 SER A C 1
ATOM 737 O O . SER A 1 92 ? -25.226 28.590 30.208 1.00 87.88 92 SER A O 1
ATOM 739 N N . SER A 1 93 ? -26.969 27.385 29.472 1.00 90.06 93 SER A N 1
ATOM 740 C CA . SER A 1 93 ? -26.501 26.136 30.087 1.00 90.06 93 SER A CA 1
ATOM 741 C C . SER A 1 93 ? -25.301 25.536 29.356 1.00 90.06 93 SER A C 1
ATOM 743 O O . SER A 1 93 ? -24.460 24.912 30.000 1.00 90.06 93 SER A O 1
ATOM 745 N N . ARG A 1 94 ? -25.169 25.770 28.041 1.00 93.00 94 ARG A N 1
ATOM 746 C CA . ARG A 1 94 ? -23.951 25.435 27.291 1.00 93.00 94 ARG A CA 1
ATOM 747 C C . ARG A 1 94 ? -22.747 26.211 27.786 1.00 93.00 94 ARG A C 1
ATOM 749 O O . ARG A 1 94 ? -21.700 25.614 28.007 1.00 93.00 94 ARG A O 1
ATOM 756 N N . ASP A 1 95 ? -22.888 27.520 27.956 1.00 91.38 95 ASP A N 1
ATOM 757 C CA . ASP A 1 95 ? -21.782 28.364 28.404 1.00 91.38 95 ASP A CA 1
ATOM 758 C C . ASP A 1 95 ? -21.341 27.975 29.824 1.00 91.38 95 ASP A C 1
ATOM 760 O O . ASP A 1 95 ? -20.144 27.855 30.082 1.00 91.38 95 ASP A O 1
ATOM 764 N N . GLN A 1 96 ? -22.294 27.667 30.711 1.00 92.38 96 GLN A N 1
ATOM 765 C CA . GLN A 1 96 ? -21.994 27.133 32.041 1.00 92.38 96 GLN A CA 1
ATOM 766 C C . GLN A 1 96 ? -21.299 25.762 31.979 1.00 92.38 96 GLN A C 1
ATOM 768 O O . GLN A 1 96 ? -20.216 25.605 32.541 1.00 92.38 96 GLN A O 1
ATOM 773 N N . GLY A 1 97 ? -21.871 24.798 31.251 1.00 91.88 97 GLY A N 1
ATOM 774 C CA . GLY A 1 97 ? -21.319 23.444 31.145 1.00 91.88 97 GLY A CA 1
ATOM 775 C C . GLY A 1 97 ? -19.926 23.410 30.513 1.00 91.88 97 GLY A C 1
ATOM 776 O O . GLY A 1 97 ? -19.067 22.636 30.926 1.00 91.88 97 GLY A O 1
ATOM 777 N N . LYS A 1 98 ? -19.643 24.306 29.559 1.00 94.31 98 LYS A N 1
ATOM 778 C CA . LYS A 1 98 ? -18.297 24.474 28.991 1.00 94.31 98 LYS A CA 1
ATOM 779 C C . LYS A 1 98 ? -17.287 24.964 30.022 1.00 94.31 98 LYS A C 1
ATOM 781 O O . LYS A 1 98 ? -16.158 24.486 30.012 1.00 94.31 98 LYS A O 1
ATOM 786 N N . LEU A 1 99 ? -17.665 25.896 30.898 1.00 91.25 99 LEU A N 1
ATOM 787 C CA . LEU A 1 99 ? -16.781 26.375 31.967 1.00 91.25 99 LEU A CA 1
ATOM 788 C C . LEU A 1 99 ? -16.471 25.261 32.976 1.00 91.25 99 LEU A C 1
ATOM 790 O O . LEU A 1 99 ? -15.334 25.142 33.434 1.00 91.25 99 LEU A O 1
ATOM 794 N N . GLU A 1 100 ? -17.464 24.431 33.298 1.00 90.75 100 GLU A N 1
ATOM 795 C CA . GLU A 1 100 ? -17.306 23.262 34.168 1.00 90.75 100 GLU A CA 1
ATOM 796 C C . GLU A 1 100 ? -16.385 22.215 33.525 1.00 90.75 100 GLU A C 1
ATOM 798 O O . GLU A 1 100 ? -15.367 21.862 34.126 1.00 90.75 100 GLU A O 1
ATOM 803 N N . LEU A 1 101 ? -16.643 21.820 32.273 1.00 91.56 101 LEU A N 1
ATOM 804 C CA . LEU A 1 101 ? -15.782 20.899 31.522 1.00 91.56 101 LEU A CA 1
ATOM 805 C C . LEU A 1 101 ? -14.357 21.434 31.348 1.00 91.56 101 LEU A C 1
ATOM 807 O O . LEU A 1 101 ? -13.400 20.690 31.548 1.00 91.56 101 LEU A O 1
ATOM 811 N N . GLU A 1 102 ? -14.183 22.716 31.010 1.00 91.44 102 GLU A N 1
ATOM 812 C CA . GLU A 1 102 ? -12.855 23.328 30.883 1.00 91.44 102 GLU A CA 1
ATOM 813 C C . GLU A 1 102 ? -12.083 23.226 32.202 1.00 91.44 102 GLU A C 1
ATOM 815 O O . GLU A 1 102 ? -10.919 22.821 32.206 1.00 91.44 102 GLU A O 1
ATOM 820 N N . ARG A 1 103 ? -12.739 23.513 33.332 1.00 88.38 103 ARG A N 1
ATOM 821 C CA . ARG A 1 103 ? -12.148 23.356 34.666 1.00 88.38 103 ARG A CA 1
ATOM 822 C C . ARG A 1 103 ? -11.744 21.905 34.937 1.00 88.38 103 ARG A C 1
ATOM 824 O O . ARG A 1 103 ? -10.624 21.670 35.388 1.00 88.38 103 ARG A O 1
ATOM 831 N N . TYR A 1 104 ? -12.631 20.949 34.679 1.00 88.62 104 TYR A N 1
ATOM 832 C CA . TYR A 1 104 ? -12.401 19.531 34.969 1.00 88.62 104 TYR A CA 1
ATOM 833 C C . TYR A 1 104 ? -11.286 18.929 34.129 1.00 88.62 104 TYR A C 1
ATOM 835 O O . TYR A 1 104 ? -10.422 18.235 34.662 1.00 88.62 104 TYR A O 1
ATOM 843 N N . LEU A 1 105 ? -11.267 19.246 32.837 1.00 85.25 105 LEU A N 1
ATOM 844 C CA . LEU A 1 105 ? -10.257 18.753 31.914 1.00 85.25 105 LEU A CA 1
ATOM 845 C C . LEU A 1 105 ? -8.889 19.372 32.219 1.00 85.25 105 LEU A C 1
ATOM 847 O O . LEU A 1 105 ? -7.895 18.654 32.273 1.00 85.25 105 LEU A O 1
ATOM 851 N N . LEU A 1 106 ? -8.811 20.684 32.482 1.00 87.19 106 LEU A N 1
ATOM 852 C CA . LEU A 1 106 ? -7.541 21.356 32.798 1.00 87.19 106 LEU A CA 1
ATOM 853 C C . LEU A 1 106 ? -6.917 20.910 34.125 1.00 87.19 106 LEU A C 1
ATOM 855 O O . LEU A 1 106 ? -5.704 21.044 34.288 1.00 87.19 106 LEU A O 1
ATOM 859 N N . ASN A 1 107 ? -7.721 20.390 35.052 1.00 85.25 107 ASN A N 1
ATOM 860 C CA . ASN A 1 107 ? -7.255 19.839 36.322 1.00 85.25 107 ASN A CA 1
ATOM 861 C C . ASN A 1 107 ? -6.752 18.397 36.236 1.00 85.25 107 ASN A C 1
ATOM 863 O O . ASN A 1 107 ? -6.318 17.867 37.250 1.00 85.25 107 ASN A O 1
ATOM 867 N N . GLN A 1 108 ? -6.768 17.771 35.063 1.00 80.94 108 GLN A N 1
ATOM 868 C CA . GLN A 1 108 ? -6.108 16.485 34.867 1.00 80.94 108 GLN A CA 1
ATOM 869 C C . GLN A 1 108 ? -4.593 16.684 34.720 1.00 80.94 108 GLN A C 1
ATOM 871 O O . GLN A 1 108 ? -4.138 17.723 34.235 1.00 80.94 108 GLN A O 1
ATOM 876 N N . GLU A 1 109 ? -3.784 15.687 35.091 1.00 71.19 109 GLU A N 1
ATOM 877 C CA . GLU A 1 109 ? -2.322 15.757 34.907 1.00 71.19 109 GLU A CA 1
ATOM 878 C C . GLU A 1 109 ? -1.947 15.992 33.432 1.00 71.19 109 GLU A C 1
ATOM 880 O O . GLU A 1 109 ? -1.067 16.803 33.116 1.00 71.19 109 GLU A O 1
ATOM 885 N N . HIS A 1 110 ? -2.698 15.356 32.528 1.00 69.00 110 HIS A N 1
ATOM 886 C CA . HIS A 1 110 ? -2.596 15.496 31.076 1.00 69.00 110 HIS A CA 1
ATOM 887 C C . HIS A 1 110 ? -3.960 15.864 30.456 1.00 69.00 110 HIS A C 1
ATOM 889 O O . HIS A 1 110 ? -4.643 14.983 29.932 1.00 69.00 110 HIS A O 1
ATOM 895 N N . PRO A 1 111 ? -4.380 17.146 30.494 1.00 77.31 111 PRO A N 1
ATOM 896 C CA . PRO A 1 111 ? -5.698 17.595 30.014 1.00 77.31 111 PRO A CA 1
ATOM 897 C C . PRO A 1 111 ? -6.014 17.238 28.560 1.00 77.31 111 PRO A C 1
ATOM 899 O O . PRO A 1 111 ? -7.166 17.082 28.177 1.00 77.31 111 PRO A O 1
ATOM 902 N N . ASP A 1 112 ? -4.976 17.120 27.736 1.00 64.88 112 ASP A N 1
ATOM 903 C CA . ASP A 1 112 ? -5.035 16.766 26.320 1.00 64.88 112 ASP A CA 1
ATOM 904 C C . ASP A 1 112 ? -5.387 15.291 26.061 1.00 64.88 112 ASP A C 1
ATOM 906 O O . ASP A 1 112 ? -5.664 14.920 24.919 1.00 64.88 112 ASP A O 1
ATOM 910 N N . LYS A 1 113 ? -5.374 14.447 27.102 1.00 60.59 113 LYS A N 1
ATOM 911 C CA . LYS A 1 113 ? -5.744 13.029 27.016 1.00 60.59 113 LYS A CA 1
ATOM 912 C C . LYS A 1 113 ? -7.231 12.764 27.264 1.00 60.59 113 LYS A C 1
ATOM 914 O O . LYS A 1 113 ? -7.645 11.648 26.994 1.00 60.59 113 LYS A O 1
ATOM 919 N N . TRP A 1 114 ? -7.995 13.749 27.734 1.00 78.00 114 TRP A N 1
ATOM 920 C CA . TRP A 1 114 ? -9.384 13.577 28.166 1.00 78.00 114 TRP A CA 1
ATOM 921 C C . TRP A 1 114 ? -10.391 14.202 27.195 1.00 78.00 114 TRP A C 1
ATOM 923 O O . TRP A 1 114 ? -10.100 15.201 26.526 1.00 78.00 114 TRP A O 1
ATOM 933 N N . PHE A 1 115 ? -11.602 13.649 27.176 1.00 82.19 115 PHE A N 1
ATOM 934 C CA . PHE A 1 115 ? -12.757 14.176 26.453 1.00 82.19 115 PHE A CA 1
ATOM 935 C C . PHE A 1 115 ? -13.808 14.698 27.430 1.00 82.19 115 PHE A C 1
ATOM 937 O O . PHE A 1 115 ? -14.131 14.047 28.419 1.00 82.19 115 PHE A O 1
ATOM 944 N N . GLY A 1 116 ? -14.364 15.872 27.138 1.00 89.75 116 GLY A N 1
ATOM 945 C CA . GLY A 1 116 ? -15.521 16.407 27.853 1.00 89.75 116 GLY A CA 1
ATOM 946 C C . GLY A 1 116 ? -16.792 16.178 27.052 1.00 89.75 116 GLY A C 1
ATOM 947 O O . GLY A 1 116 ? -16.840 16.555 25.885 1.00 89.75 116 GLY A O 1
ATOM 948 N N . ILE A 1 117 ? -17.820 15.600 27.658 1.00 93.38 117 ILE A N 1
ATOM 949 C CA . ILE A 1 117 ? -19.120 15.378 27.026 1.00 93.38 117 ILE A CA 1
ATOM 950 C C . ILE A 1 117 ? -20.154 16.222 27.755 1.00 93.38 117 ILE A C 1
ATOM 952 O O . ILE A 1 117 ? -20.444 15.990 28.925 1.00 93.38 117 ILE A O 1
ATOM 956 N N . LEU A 1 118 ? -20.724 17.192 27.045 1.00 95.25 118 LEU A N 1
ATOM 957 C CA . LEU A 1 118 ? -21.853 17.977 27.522 1.00 95.25 118 LEU A CA 1
ATOM 958 C C . LEU A 1 118 ? -23.142 17.385 26.953 1.00 95.25 118 LEU A C 1
ATOM 960 O O . LEU A 1 118 ? -23.268 17.241 25.734 1.00 95.25 118 LEU A O 1
ATOM 964 N N . THR A 1 119 ? -24.104 17.046 27.808 1.00 94.50 119 THR A N 1
ATOM 965 C CA . THR A 1 119 ? -25.328 16.378 27.351 1.00 94.50 119 THR A CA 1
ATOM 966 C C . THR A 1 119 ? -26.577 16.760 28.135 1.00 94.50 119 THR A C 1
ATOM 968 O O . THR A 1 119 ? -26.519 17.155 29.293 1.00 94.50 119 THR A O 1
ATOM 971 N N . ASP A 1 120 ? -27.737 16.636 27.491 1.00 92.31 120 ASP A N 1
ATOM 972 C CA . ASP A 1 120 ? -29.054 16.698 28.133 1.00 92.31 120 ASP A CA 1
ATOM 973 C C . ASP A 1 120 ? -29.845 15.383 28.011 1.00 92.31 120 ASP A C 1
ATOM 975 O O . ASP A 1 120 ? -31.083 15.378 28.007 1.00 92.31 120 ASP A O 1
ATOM 979 N N . GLY A 1 121 ? -29.126 14.276 27.810 1.00 89.81 121 GLY A N 1
ATOM 980 C CA . GLY A 1 121 ? -29.668 12.943 27.554 1.00 89.81 121 GLY A CA 1
ATOM 981 C C . GLY A 1 121 ? -30.137 12.719 26.111 1.00 89.81 121 GLY A C 1
ATOM 982 O O . GLY A 1 121 ? -30.163 11.582 25.651 1.00 89.81 121 GLY A O 1
ATOM 983 N N . HIS A 1 122 ? -30.461 13.771 25.357 1.00 91.25 122 HIS A N 1
ATOM 984 C CA . HIS A 1 122 ? -30.811 13.640 23.940 1.00 91.25 122 HIS A CA 1
ATOM 985 C C . HIS A 1 122 ? -29.633 13.973 23.044 1.00 91.25 122 HIS A C 1
ATOM 987 O O . HIS A 1 122 ? -29.318 13.230 22.123 1.00 91.25 122 HIS A O 1
ATOM 993 N N . THR A 1 123 ? -29.000 15.110 23.303 1.00 93.00 123 THR A N 1
ATOM 994 C CA . THR A 1 123 ? -27.880 15.600 22.505 1.00 93.00 123 THR A CA 1
ATOM 995 C C . THR A 1 123 ? -26.594 15.402 23.281 1.00 93.00 123 THR A C 1
ATOM 997 O O . THR A 1 123 ? -26.547 15.689 24.477 1.00 93.00 123 THR A O 1
ATOM 1000 N N . LEU A 1 124 ? -25.555 14.924 22.607 1.00 93.81 124 LEU A N 1
ATOM 1001 C CA . LEU A 1 124 ? -24.203 14.825 23.136 1.00 93.81 124 LEU A CA 1
ATOM 1002 C C . LEU A 1 124 ? -23.302 15.752 22.323 1.00 93.81 124 LEU A C 1
ATOM 1004 O O . LEU A 1 124 ? -23.252 15.651 21.098 1.00 93.81 124 LEU A O 1
ATOM 1008 N N . GLU A 1 125 ? -22.602 16.651 23.007 1.00 94.00 125 GLU A N 1
ATOM 1009 C CA . GLU A 1 125 ? -21.599 17.548 22.437 1.00 94.00 125 GLU A CA 1
ATOM 1010 C C . GLU A 1 125 ? -20.230 17.213 23.038 1.00 94.00 125 GLU A C 1
ATOM 1012 O O . GLU A 1 125 ? -20.028 17.326 24.249 1.00 94.00 125 GLU A O 1
ATOM 1017 N N . VAL A 1 126 ? -19.282 16.802 22.196 1.00 89.56 126 VAL A N 1
ATOM 1018 C CA . VAL A 1 126 ? -17.954 16.345 22.629 1.00 89.56 126 VAL A CA 1
ATOM 1019 C C . VAL A 1 126 ? -16.939 17.471 22.482 1.00 89.56 126 VAL A C 1
ATOM 1021 O O . VAL A 1 126 ? -16.851 18.102 21.433 1.00 89.56 126 VAL A O 1
ATOM 1024 N N . TYR A 1 127 ? -16.128 17.704 23.505 1.00 89.56 127 TYR A N 1
ATOM 1025 C CA . TYR A 1 127 ? -15.128 18.764 23.585 1.00 89.56 127 TYR A CA 1
ATOM 1026 C C . TYR A 1 127 ? -13.758 18.204 23.970 1.00 89.56 127 TYR A C 1
ATOM 1028 O O . TYR A 1 127 ? -13.641 17.180 24.641 1.00 89.56 127 TYR A O 1
ATOM 1036 N N . VAL A 1 128 ? -12.702 18.906 23.555 1.00 82.19 128 VAL A N 1
ATOM 1037 C CA . VAL A 1 128 ? -11.306 18.553 23.863 1.00 82.19 128 VAL A CA 1
ATOM 1038 C C . VAL A 1 128 ? -10.515 19.794 24.254 1.00 82.19 128 VAL A C 1
ATOM 1040 O O . VAL A 1 128 ? -10.835 20.905 23.822 1.00 82.19 128 VAL A O 1
ATOM 1043 N N . VAL A 1 129 ? -9.435 19.621 25.015 1.00 80.62 129 VAL A N 1
ATOM 1044 C CA . VAL A 1 129 ? -8.505 20.713 25.330 1.00 80.62 129 VAL A CA 1
ATOM 1045 C C . VAL A 1 129 ? -7.445 20.840 24.233 1.00 80.62 129 VAL A C 1
ATOM 1047 O O . VAL A 1 129 ? -6.747 19.887 23.896 1.00 80.62 129 VAL A O 1
ATOM 1050 N N . ARG A 1 130 ? -7.278 22.048 23.681 1.00 75.81 130 ARG A N 1
ATOM 1051 C CA . ARG A 1 130 ? -6.204 22.405 22.741 1.00 75.81 130 ARG A CA 1
ATOM 1052 C C . ARG A 1 130 ? -5.490 23.657 23.234 1.00 75.81 130 ARG A C 1
ATOM 1054 O O . ARG A 1 130 ? -6.132 24.659 23.527 1.00 75.81 130 ARG A O 1
ATOM 1061 N N . LYS A 1 131 ? -4.152 23.632 23.279 1.00 73.31 131 LYS A N 1
ATOM 1062 C CA . LYS A 1 131 ? -3.332 24.772 23.750 1.00 73.31 131 LYS A CA 1
ATOM 1063 C C . LYS A 1 131 ? -3.792 25.301 25.124 1.00 73.31 131 LYS A C 1
ATOM 1065 O O . LYS A 1 131 ? -3.894 26.509 25.321 1.00 73.31 131 LYS A O 1
ATOM 1070 N N . SER A 1 132 ? -4.104 24.382 26.041 1.00 77.44 132 SER A N 1
ATOM 1071 C CA . SER A 1 132 ? -4.574 24.685 27.402 1.00 77.44 132 SER A CA 1
ATOM 1072 C C . SER A 1 132 ? -5.895 25.465 27.482 1.00 77.44 132 SER A C 1
ATOM 1074 O O . SER A 1 132 ? -6.121 26.174 28.458 1.00 77.44 132 SER A O 1
ATOM 1076 N N . LYS A 1 133 ? -6.762 25.344 26.470 1.00 84.31 133 LYS A N 1
ATOM 1077 C CA . LYS A 1 133 ? -8.146 25.843 26.491 1.00 84.31 133 LYS A CA 1
ATOM 1078 C C . LYS A 1 133 ? -9.101 24.820 25.896 1.00 84.31 133 LYS A C 1
ATOM 1080 O O . LYS A 1 133 ? -8.703 24.058 25.013 1.00 84.31 133 LYS A O 1
ATOM 1085 N N . LEU A 1 134 ? -10.353 24.824 26.337 1.00 89.19 134 LEU A N 1
ATOM 1086 C CA . LEU A 1 134 ? -11.393 23.997 25.726 1.00 89.19 134 LEU A CA 1
ATOM 1087 C C . LEU A 1 134 ? -11.655 24.437 24.272 1.00 89.19 134 LEU A C 1
ATOM 1089 O O . LEU A 1 134 ? -11.550 25.620 23.929 1.00 89.19 134 LEU A O 1
ATOM 1093 N N . SER A 1 135 ? -11.982 23.493 23.387 1.00 84.25 135 SER A N 1
ATOM 1094 C CA . SER A 1 135 ? -12.382 23.807 22.015 1.00 84.25 135 SER A CA 1
ATOM 1095 C C . SER A 1 135 ? -13.632 24.699 21.999 1.00 84.25 135 SER A C 1
ATOM 1097 O O . SER A 1 135 ? -14.608 24.436 22.694 1.00 84.25 135 SER A O 1
ATOM 1099 N N . LYS A 1 136 ? -13.622 25.770 21.187 1.00 83.69 136 LYS A N 1
ATOM 1100 C CA . LYS A 1 136 ? -14.758 26.715 21.103 1.00 83.69 136 LYS A CA 1
ATOM 1101 C C . LYS A 1 136 ? -16.054 26.025 20.659 1.00 83.69 136 LYS A C 1
ATOM 1103 O O . LYS A 1 136 ? -17.121 26.262 21.231 1.00 83.69 136 LYS A O 1
ATOM 1108 N N . ASN A 1 137 ? -15.919 25.169 19.650 1.00 86.12 137 ASN A N 1
ATOM 1109 C CA . ASN A 1 137 ? -16.980 24.336 19.102 1.00 86.12 137 ASN A CA 1
ATOM 1110 C C . ASN A 1 137 ? -16.758 22.879 19.531 1.00 86.12 137 ASN A C 1
ATOM 1112 O O . ASN A 1 137 ? -15.599 22.494 19.761 1.00 86.12 137 ASN A O 1
ATOM 1116 N N . PRO A 1 138 ? -17.833 22.082 19.626 1.00 86.25 138 PRO A N 1
ATOM 1117 C CA . PRO A 1 138 ? -17.697 20.652 19.835 1.00 86.25 138 PRO A CA 1
ATOM 1118 C C . PRO A 1 138 ? -16.958 20.011 18.652 1.00 86.25 138 PRO A C 1
ATOM 1120 O O . PRO A 1 138 ? -17.084 20.455 17.510 1.00 86.25 138 PRO A O 1
ATOM 1123 N N . VAL A 1 139 ? -16.145 18.995 18.939 1.00 81.12 139 VAL A N 1
ATOM 1124 C CA . VAL A 1 139 ? -15.452 18.182 17.929 1.00 81.12 139 VAL A CA 1
ATOM 1125 C C . VAL A 1 139 ? -16.357 17.112 17.325 1.00 81.12 139 VAL A C 1
ATOM 1127 O O . VAL A 1 139 ? -16.107 16.696 16.201 1.00 81.12 139 VAL A O 1
ATOM 1130 N N . ASP A 1 140 ? -17.407 16.708 18.041 1.00 82.06 140 ASP A N 1
ATOM 1131 C CA . ASP A 1 140 ? -18.512 15.908 17.509 1.00 82.06 140 ASP A CA 1
ATOM 1132 C C . ASP A 1 140 ? -19.822 16.304 18.200 1.00 82.06 140 ASP A C 1
ATOM 1134 O O . ASP A 1 140 ? -19.836 16.780 19.340 1.00 82.06 140 ASP A O 1
ATOM 1138 N N . THR A 1 141 ? -20.938 16.142 17.498 1.00 89.38 141 THR A N 1
ATOM 1139 C CA . THR A 1 141 ? -22.280 16.349 18.042 1.00 89.38 141 THR A CA 1
ATOM 1140 C C . THR A 1 141 ? -23.236 15.331 17.449 1.00 89.38 141 THR A C 1
ATOM 1142 O O . THR A 1 141 ? -23.257 15.110 16.235 1.00 89.38 141 THR A O 1
ATOM 1145 N N . PHE A 1 142 ? -24.051 14.710 18.296 1.00 87.69 142 PHE A N 1
ATOM 1146 C CA . PHE A 1 142 ? -25.087 13.794 17.838 1.00 87.69 142 PHE A CA 1
ATOM 1147 C C . PHE A 1 142 ? -26.292 13.751 18.765 1.00 87.69 142 PHE A C 1
ATOM 1149 O O . PHE A 1 142 ? -26.183 13.973 19.970 1.00 87.69 142 PHE A O 1
ATOM 1156 N N . CYS A 1 143 ? -27.443 13.446 18.170 1.00 90.50 143 CYS A N 1
ATOM 1157 C CA . CYS A 1 143 ? -28.701 13.269 18.876 1.00 90.50 143 CYS A CA 1
ATOM 1158 C C . CYS A 1 143 ? -29.044 11.786 18.937 1.00 90.50 143 CYS A C 1
ATOM 1160 O O . CYS A 1 143 ? -29.076 11.122 17.904 1.00 90.50 143 CYS A O 1
ATOM 1162 N N . ILE A 1 144 ? -29.350 11.286 20.127 1.00 89.81 144 ILE A N 1
ATOM 1163 C CA . ILE A 1 144 ? -29.898 9.951 20.333 1.00 89.81 144 ILE A CA 1
ATOM 1164 C C . ILE A 1 144 ? -31.304 9.930 19.730 1.00 89.81 144 ILE A C 1
ATOM 1166 O O . ILE A 1 144 ? -32.176 10.697 20.129 1.00 89.81 144 ILE A O 1
ATOM 1170 N N . SER A 1 145 ? -31.496 9.087 18.717 1.00 86.12 145 SER A N 1
ATOM 1171 C CA . SER A 1 145 ? -32.720 9.015 17.922 1.00 86.12 145 SER A CA 1
ATOM 1172 C C . SER A 1 145 ? -32.988 7.584 17.473 1.00 86.12 145 SER A C 1
ATOM 1174 O O . SER A 1 145 ? -32.070 6.865 17.078 1.00 86.12 145 SER A O 1
ATOM 1176 N N . ALA A 1 146 ? -34.263 7.196 17.465 1.00 86.50 146 ALA A N 1
ATOM 1177 C CA . ALA A 1 146 ? -34.715 5.902 16.960 1.00 86.50 146 ALA A CA 1
ATOM 1178 C C . ALA A 1 146 ? -34.696 5.795 15.421 1.00 86.50 146 ALA A C 1
ATOM 1180 O O . ALA A 1 146 ? -34.912 4.710 14.893 1.00 86.50 146 ALA A O 1
ATOM 1181 N N . GLN A 1 147 ? -34.450 6.892 14.689 1.00 82.31 147 GLN A N 1
ATOM 1182 C CA . GLN A 1 147 ? -34.439 6.891 13.216 1.00 82.31 147 GLN A CA 1
ATOM 1183 C C . GLN A 1 147 ? -33.215 6.187 12.612 1.00 82.31 147 GLN A C 1
ATOM 1185 O O . GLN A 1 147 ? -33.260 5.755 11.464 1.00 82.31 147 GLN A O 1
ATOM 1190 N N . SER A 1 148 ? -32.107 6.101 13.352 1.00 78.25 148 SER A N 1
ATOM 1191 C CA . SER A 1 148 ? -30.864 5.468 12.885 1.00 78.25 148 SER A CA 1
ATOM 1192 C C . SER A 1 148 ? -30.160 4.776 14.051 1.00 78.25 148 SER A C 1
ATOM 1194 O O . SER A 1 148 ? -29.091 5.211 14.486 1.00 78.25 148 SER A O 1
ATOM 1196 N N . PRO A 1 149 ? -30.781 3.742 14.632 1.00 81.12 149 PRO A N 1
ATOM 1197 C CA . PRO A 1 149 ? -30.331 3.186 15.893 1.00 81.12 149 PRO A CA 1
ATOM 1198 C C . PRO A 1 149 ? -28.970 2.487 15.772 1.00 81.12 149 PRO A C 1
ATOM 1200 O O . PRO A 1 149 ? -28.178 2.562 16.710 1.00 81.12 149 PRO A O 1
ATOM 1203 N N . GLU A 1 150 ? -28.629 1.906 14.616 1.00 75.44 150 GLU A N 1
ATOM 1204 C CA . GLU A 1 150 ? -27.292 1.353 14.372 1.00 75.44 150 GLU A CA 1
ATOM 1205 C C . GLU A 1 150 ? -26.209 2.440 14.453 1.00 75.44 150 GLU A C 1
ATOM 1207 O O . GLU A 1 150 ? -25.178 2.242 15.097 1.00 75.44 150 GLU A O 1
ATOM 1212 N N . LEU A 1 151 ? -26.471 3.620 13.879 1.00 76.19 151 LEU A N 1
ATOM 1213 C CA . LEU A 1 151 ? -25.560 4.765 13.935 1.00 76.19 151 LEU A CA 1
ATOM 1214 C C . LEU A 1 151 ? -25.401 5.289 15.370 1.00 76.19 151 LEU A C 1
ATOM 1216 O O . LEU A 1 151 ? -24.293 5.622 15.781 1.00 76.19 151 LEU A O 1
ATOM 1220 N N . ILE A 1 152 ? -26.484 5.344 16.152 1.00 84.12 152 ILE A N 1
ATOM 1221 C CA . ILE A 1 152 ? -26.424 5.765 17.562 1.00 84.12 152 ILE A CA 1
ATOM 1222 C C . ILE A 1 152 ? -25.626 4.778 18.401 1.00 84.12 152 ILE A C 1
ATOM 1224 O O . ILE A 1 152 ? -24.790 5.198 19.202 1.00 84.12 152 ILE A O 1
ATOM 1228 N N . LYS A 1 153 ? -25.852 3.477 18.195 1.00 81.75 153 LYS A N 1
ATOM 1229 C CA . LYS A 1 153 ? -25.072 2.428 18.846 1.00 81.75 153 LYS A CA 1
ATOM 1230 C C . LYS A 1 153 ? -23.590 2.617 18.561 1.00 81.75 153 LYS A C 1
ATOM 1232 O O . LYS A 1 153 ? -22.810 2.650 19.502 1.00 81.75 153 LYS A O 1
ATOM 1237 N N . LEU A 1 154 ? -23.232 2.806 17.290 1.00 72.25 154 LEU A N 1
ATOM 1238 C CA . LEU A 1 154 ? -21.854 3.022 16.859 1.00 72.25 154 LEU A CA 1
ATOM 1239 C C . LEU A 1 154 ? -21.244 4.271 17.503 1.00 72.25 154 LEU A C 1
ATOM 1241 O O . LEU A 1 154 ? -20.155 4.207 18.064 1.00 72.25 154 LEU A O 1
ATOM 1245 N N . LYS A 1 155 ? -21.956 5.404 17.474 1.00 77.56 155 LYS A N 1
ATOM 1246 C CA . LYS A 1 155 ? -21.474 6.659 18.063 1.00 77.56 155 LYS A CA 1
ATOM 1247 C C . LYS A 1 155 ? -21.216 6.539 19.560 1.00 77.56 155 LYS A C 1
ATOM 1249 O O . LYS A 1 155 ? -20.181 7.000 20.026 1.00 77.56 155 LYS A O 1
ATOM 1254 N N . LEU A 1 156 ? -22.134 5.927 20.305 1.00 81.94 156 LEU A N 1
ATOM 1255 C CA . LEU A 1 156 ? -21.965 5.692 21.739 1.00 81.94 156 LEU A CA 1
ATOM 1256 C C . LEU A 1 156 ? -20.820 4.708 22.005 1.00 81.94 156 LEU A C 1
ATOM 1258 O O . LEU A 1 156 ? -19.987 4.971 22.865 1.00 81.94 156 LEU A O 1
ATOM 1262 N N . ASP A 1 157 ? -20.730 3.632 21.227 1.00 74.12 157 ASP A N 1
ATOM 1263 C CA . ASP A 1 157 ? -19.680 2.617 21.339 1.00 74.12 157 ASP A CA 1
ATOM 1264 C C . ASP A 1 157 ? -18.270 3.191 21.142 1.00 74.12 157 ASP A C 1
ATOM 1266 O O . ASP A 1 157 ? -17.353 2.849 21.883 1.00 74.12 157 ASP A O 1
ATOM 1270 N N . VAL A 1 158 ? -18.102 4.126 20.202 1.00 69.19 158 VAL A N 1
ATOM 1271 C CA . VAL A 1 158 ? -16.810 4.778 19.912 1.00 69.19 158 VAL A CA 1
ATOM 1272 C C . VAL A 1 158 ? -16.234 5.516 21.116 1.00 69.19 158 VAL A C 1
ATOM 1274 O O . VAL A 1 158 ? -15.013 5.577 21.261 1.00 69.19 158 VAL A O 1
ATOM 1277 N N . TYR A 1 159 ? -17.094 6.061 21.975 1.00 73.00 159 TYR A N 1
ATOM 1278 C CA . TYR A 1 159 ? -16.668 6.725 23.203 1.00 73.00 159 TYR A CA 1
ATOM 1279 C C . TYR A 1 159 ? -16.640 5.758 24.395 1.00 73.00 159 TYR A C 1
ATOM 1281 O O . TYR A 1 159 ? -15.708 5.803 25.190 1.00 73.00 159 TYR A O 1
ATOM 1289 N N . LEU A 1 160 ? -17.640 4.882 24.522 1.00 66.06 160 LEU A N 1
ATOM 1290 C CA . LEU A 1 160 ? -17.884 4.088 25.731 1.00 66.06 160 LEU A CA 1
ATOM 1291 C C . LEU A 1 160 ? -17.158 2.744 25.782 1.00 66.06 160 LEU A C 1
ATOM 1293 O O . LEU A 1 160 ? -17.020 2.187 26.863 1.00 66.06 160 LEU A O 1
ATOM 1297 N N . PHE A 1 161 ? -16.727 2.176 24.658 1.00 60.72 161 PHE A N 1
ATOM 1298 C CA . PHE A 1 161 ? -16.158 0.832 24.653 1.00 60.72 161 PHE A CA 1
ATOM 1299 C C . PHE A 1 161 ? -14.795 0.804 23.991 1.00 60.72 161 PHE A C 1
ATOM 1301 O O . PHE A 1 161 ? -14.649 0.933 22.779 1.00 60.72 161 PHE A O 1
ATOM 1308 N N . HIS A 1 162 ? -13.791 0.541 24.827 1.00 51.12 162 HIS A N 1
ATOM 1309 C CA . HIS A 1 162 ? -12.464 0.135 24.384 1.00 51.12 162 HIS A CA 1
ATOM 1310 C C . HIS A 1 162 ? -12.345 -1.383 24.156 1.00 51.12 162 HIS A C 1
ATOM 1312 O O . HIS A 1 162 ? -11.344 -1.806 23.586 1.00 51.12 162 HIS A O 1
ATOM 1318 N N . GLU A 1 163 ? -13.335 -2.219 24.513 1.00 41.59 163 GLU A N 1
ATOM 1319 C CA . GLU A 1 163 ? -13.248 -3.672 24.276 1.00 41.59 163 GLU A CA 1
ATOM 1320 C C . GLU A 1 163 ? -14.602 -4.369 24.049 1.00 41.59 163 GLU A C 1
ATOM 1322 O O . GLU A 1 163 ? -15.309 -4.733 24.985 1.00 41.59 163 GLU A O 1
ATOM 1327 N N . ARG A 1 164 ? -14.897 -4.683 22.786 1.00 44.22 164 ARG A N 1
ATOM 1328 C CA . ARG A 1 164 ? -15.428 -5.972 22.327 1.00 44.22 164 ARG A CA 1
ATOM 1329 C C . ARG A 1 164 ? -14.847 -6.196 20.941 1.00 44.22 164 ARG A C 1
ATOM 1331 O O . ARG A 1 164 ? -14.892 -5.300 20.118 1.00 44.22 164 ARG A O 1
ATOM 1338 N N . LYS A 1 165 ? -14.301 -7.382 20.681 1.00 47.66 165 LYS A N 1
ATOM 1339 C CA . LYS A 1 165 ? -13.772 -7.719 19.360 1.00 47.66 165 LYS A CA 1
ATOM 1340 C C . LYS A 1 165 ? -14.921 -7.730 18.331 1.00 47.66 165 LYS A C 1
ATOM 1342 O O . LYS A 1 165 ? -15.703 -8.678 18.314 1.00 47.66 165 LYS A O 1
ATOM 1347 N N . ILE A 1 166 ? -15.071 -6.669 17.538 1.00 53.97 166 ILE A N 1
ATOM 1348 C CA . ILE A 1 166 ? -16.048 -6.576 16.433 1.00 53.97 166 ILE A CA 1
ATOM 1349 C C . ILE A 1 166 ? -15.338 -6.943 15.118 1.00 53.97 166 ILE A C 1
ATOM 1351 O O . ILE A 1 166 ? -14.126 -6.746 14.990 1.00 53.97 166 ILE A O 1
ATOM 1355 N N . SER A 1 167 ? -16.053 -7.532 14.154 1.00 56.12 167 SER A N 1
ATOM 1356 C CA . SER A 1 167 ? -15.523 -7.664 12.790 1.00 56.12 167 SER A CA 1
ATOM 1357 C C . SER A 1 167 ? -15.368 -6.266 12.191 1.00 56.12 167 SER A C 1
ATOM 1359 O O . SER A 1 167 ? -16.348 -5.524 12.175 1.00 56.12 167 SER A O 1
ATOM 1361 N N . PRO A 1 168 ? -14.165 -5.871 11.755 1.00 65.06 168 PRO A N 1
ATOM 1362 C CA . PRO A 1 168 ? -13.951 -4.530 11.235 1.00 65.06 168 PRO A CA 1
ATOM 1363 C C . PRO A 1 168 ? -14.768 -4.320 9.958 1.00 65.06 168 PRO A C 1
ATOM 1365 O O . PRO A 1 168 ? -14.701 -5.139 9.045 1.00 65.06 168 PRO A O 1
ATOM 1368 N N . ASP A 1 169 ? -15.491 -3.208 9.925 1.00 69.00 169 ASP A N 1
ATOM 1369 C CA . ASP A 1 169 ? -16.133 -2.654 8.736 1.00 69.00 169 ASP A CA 1
ATOM 1370 C C . ASP A 1 169 ? -15.345 -1.409 8.302 1.00 69.00 169 ASP A C 1
ATOM 1372 O O . ASP A 1 169 ? -14.805 -0.671 9.138 1.00 69.00 169 ASP A O 1
ATOM 1376 N N . ALA A 1 170 ? -15.227 -1.181 7.001 1.00 72.31 170 ALA A N 1
ATOM 1377 C CA . ALA A 1 170 ? -14.412 -0.117 6.446 1.00 72.31 170 ALA A CA 1
ATOM 1378 C C . ALA A 1 170 ? -14.930 1.266 6.873 1.00 72.31 170 ALA A C 1
ATOM 1380 O O . ALA A 1 170 ? -14.118 2.150 7.165 1.00 72.31 170 ALA A O 1
ATOM 1381 N N . LEU A 1 171 ? -16.251 1.446 7.016 1.00 71.38 171 LEU A N 1
ATOM 1382 C CA . LEU A 1 171 ? -16.833 2.691 7.523 1.00 71.38 171 LEU A CA 1
ATOM 1383 C C . LEU A 1 171 ? -16.531 2.888 9.011 1.00 71.38 171 LEU A C 1
ATOM 1385 O O . LEU A 1 171 ? -16.256 4.016 9.421 1.00 71.38 171 LEU A O 1
ATOM 1389 N N . ASP A 1 172 ? -16.525 1.824 9.820 1.00 72.50 172 ASP A N 1
ATOM 1390 C CA . ASP A 1 172 ? -16.129 1.909 11.236 1.00 72.50 172 ASP A CA 1
ATOM 1391 C C . ASP A 1 172 ? -14.649 2.302 11.382 1.00 72.50 172 ASP A C 1
ATOM 1393 O O . ASP A 1 172 ? -14.297 3.196 12.162 1.00 72.50 172 ASP A O 1
ATOM 1397 N N . ILE A 1 173 ? -13.770 1.718 10.559 1.00 81.56 173 ILE A N 1
ATOM 1398 C CA . ILE A 1 173 ? -12.352 2.097 10.512 1.00 81.56 173 ILE A CA 1
ATOM 1399 C C . ILE A 1 173 ? -12.196 3.569 10.118 1.00 81.56 173 ILE A C 1
ATOM 1401 O O . ILE A 1 173 ? -11.462 4.304 10.785 1.00 81.56 173 ILE A O 1
ATOM 1405 N N . VAL A 1 174 ? -12.907 4.031 9.088 1.00 80.94 174 VAL A N 1
ATOM 1406 C CA . VAL A 1 174 ? -12.915 5.444 8.681 1.00 80.94 174 VAL A CA 1
ATOM 1407 C C . VAL A 1 174 ? -13.440 6.342 9.802 1.00 80.94 174 VAL A C 1
ATOM 1409 O O . VAL A 1 174 ? -12.836 7.372 10.097 1.00 80.94 174 VAL A O 1
ATOM 1412 N N . TYR A 1 175 ? -14.507 5.954 10.495 1.00 73.50 175 TYR A N 1
ATOM 1413 C CA . TYR A 1 175 ? -15.068 6.749 11.586 1.00 73.50 175 TYR A CA 1
ATOM 1414 C C . TYR A 1 175 ? -14.080 6.907 12.751 1.00 73.50 175 TYR A C 1
ATOM 1416 O O . TYR A 1 175 ? -13.892 8.004 13.286 1.00 73.50 175 TYR A O 1
ATOM 1424 N N . ARG A 1 176 ? -13.397 5.821 13.133 1.00 74.88 176 ARG A N 1
ATOM 1425 C CA . ARG A 1 176 ? -12.491 5.802 14.293 1.00 74.88 176 ARG A CA 1
ATOM 1426 C C . ARG A 1 176 ? -11.087 6.312 13.986 1.00 74.88 176 ARG A C 1
ATOM 1428 O O . ARG A 1 176 ? -10.441 6.881 14.870 1.00 74.88 176 ARG A O 1
ATOM 1435 N N . PHE A 1 177 ? -10.606 6.168 12.756 1.00 85.44 177 PHE A N 1
ATOM 1436 C CA . PHE A 1 177 ? -9.209 6.439 12.383 1.00 85.44 177 PHE A CA 1
ATOM 1437 C C . PHE A 1 177 ? -9.044 7.407 11.203 1.00 85.44 177 PHE A C 1
ATOM 1439 O O . PHE A 1 177 ? -7.919 7.811 10.912 1.00 85.44 177 PHE A O 1
ATOM 1446 N N . GLY A 1 178 ? -10.134 7.801 10.546 1.00 84.94 178 GLY A N 1
ATOM 1447 C CA . GLY A 1 178 ? -10.138 8.740 9.424 1.00 84.94 178 GLY A CA 1
ATOM 1448 C C . GLY A 1 178 ? -9.957 10.197 9.836 1.00 84.94 178 GLY A C 1
ATOM 1449 O O . GLY A 1 178 ? -9.815 10.527 11.012 1.00 84.94 178 GLY A O 1
ATOM 1450 N N . GLU A 1 179 ? -9.964 11.097 8.850 1.00 84.44 179 GLU A N 1
ATOM 1451 C CA . GLU A 1 179 ? -9.453 12.466 9.001 1.00 84.44 179 GLU A CA 1
ATOM 1452 C C . GLU A 1 179 ? -10.178 13.244 10.103 1.00 84.44 179 GLU A C 1
ATOM 1454 O O . GLU A 1 179 ? -9.575 14.015 10.850 1.00 84.44 179 GLU A O 1
ATOM 1459 N N . ARG A 1 180 ? -11.483 13.017 10.242 1.00 78.00 180 ARG A N 1
ATOM 1460 C CA . ARG A 1 180 ? -12.331 13.705 11.222 1.00 78.00 180 ARG A CA 1
ATOM 1461 C C . ARG A 1 180 ? -12.233 13.114 12.626 1.00 78.00 180 ARG A C 1
ATOM 1463 O O . ARG A 1 180 ? -12.732 13.725 13.570 1.00 78.00 180 ARG A O 1
ATOM 1470 N N . SER A 1 181 ? -11.589 11.960 12.787 1.00 77.25 181 SER A N 1
ATOM 1471 C CA . SER A 1 181 ? -11.567 11.264 14.063 1.00 77.25 181 SER A CA 1
ATOM 1472 C C . SER A 1 181 ? -10.651 11.964 15.077 1.00 77.25 181 SER A C 1
ATOM 1474 O O . SER A 1 181 ? -9.577 12.479 14.726 1.00 77.25 181 SER A O 1
ATOM 1476 N N . PRO A 1 182 ? -11.005 11.960 16.376 1.00 72.69 182 PRO A N 1
ATOM 1477 C CA . PRO A 1 182 ? -10.121 12.488 17.410 1.00 72.69 182 PRO A CA 1
ATOM 1478 C C . PRO A 1 182 ? -8.767 11.770 17.462 1.00 72.69 182 PRO A C 1
ATOM 1480 O O . PRO A 1 182 ? -7.742 12.383 17.775 1.00 72.69 182 PRO A O 1
ATOM 1483 N N . VAL A 1 183 ? -8.755 10.473 17.131 1.00 79.50 183 VAL A N 1
ATOM 1484 C CA . VAL A 1 183 ? -7.547 9.643 17.076 1.00 79.50 183 VAL A CA 1
ATOM 1485 C C . VAL A 1 183 ? -6.583 10.169 16.020 1.00 79.50 183 VAL A C 1
ATOM 1487 O O . VAL A 1 183 ? -5.407 10.399 16.322 1.00 79.50 183 VAL A O 1
ATOM 1490 N N . PHE A 1 184 ? -7.079 10.397 14.806 1.00 86.00 184 PHE A N 1
ATOM 1491 C CA . PHE A 1 184 ? -6.282 10.905 13.700 1.00 86.00 184 PHE A CA 1
ATOM 1492 C C . PHE A 1 184 ? -5.758 12.307 13.995 1.00 86.00 184 PHE A C 1
ATOM 1494 O O . PHE A 1 184 ? -4.553 12.545 13.927 1.00 86.00 184 PHE A O 1
ATOM 1501 N N . GLN A 1 185 ? -6.638 13.219 14.414 1.00 81.81 185 GLN A N 1
ATOM 1502 C CA . GLN A 1 185 ? -6.280 14.610 14.699 1.00 81.81 185 GLN A CA 1
ATOM 1503 C C . GLN A 1 185 ? -5.179 14.716 15.763 1.00 81.81 185 GLN A C 1
ATOM 1505 O O . GLN A 1 185 ? -4.212 15.466 15.599 1.00 81.81 185 GLN A O 1
ATOM 1510 N N . ARG A 1 186 ? -5.279 13.920 16.837 1.00 79.94 186 ARG A N 1
ATOM 1511 C CA . ARG A 1 186 ? -4.241 13.840 17.873 1.00 79.94 186 ARG A CA 1
ATOM 1512 C C . ARG A 1 186 ? -2.935 13.269 17.321 1.00 79.94 186 ARG A C 1
ATOM 1514 O O . ARG A 1 186 ? -1.871 13.838 17.563 1.00 79.94 186 ARG A O 1
ATOM 1521 N N . THR A 1 187 ? -3.014 12.175 16.567 1.00 87.56 187 THR A N 1
ATOM 1522 C CA . THR A 1 187 ? -1.833 11.506 16.003 1.00 87.56 187 THR A CA 1
ATOM 1523 C C . THR A 1 187 ? -1.078 12.421 15.049 1.00 87.56 187 THR A C 1
ATOM 1525 O O . THR A 1 187 ? 0.135 12.585 15.172 1.00 87.56 187 THR A O 1
ATOM 1528 N N . MET A 1 188 ? -1.797 13.103 14.159 1.00 91.81 188 MET A N 1
ATOM 1529 C CA . MET A 1 188 ? -1.215 14.050 13.216 1.00 91.81 188 MET A CA 1
ATOM 1530 C C . MET A 1 188 ? -0.599 15.265 13.902 1.00 91.81 188 MET A C 1
ATOM 1532 O O . MET A 1 188 ? 0.450 15.735 13.463 1.00 91.81 188 MET A O 1
ATOM 1536 N N . ALA A 1 189 ? -1.193 15.771 14.987 1.00 86.31 189 ALA A N 1
ATOM 1537 C CA . ALA A 1 189 ? -0.599 16.864 15.753 1.00 86.31 189 ALA A CA 1
ATOM 1538 C C . ALA A 1 189 ? 0.771 16.473 16.337 1.00 86.31 189 ALA A C 1
ATOM 1540 O O . ALA A 1 189 ? 1.724 17.250 16.241 1.00 86.31 189 ALA A O 1
ATOM 1541 N N . ILE A 1 190 ? 0.883 15.256 16.881 1.00 88.44 190 ILE A N 1
ATOM 1542 C CA . ILE A 1 190 ? 2.136 14.732 17.440 1.00 88.44 190 ILE A CA 1
ATOM 1543 C C . ILE A 1 190 ? 3.148 14.459 16.321 1.00 88.44 190 ILE A C 1
ATOM 1545 O O . ILE A 1 190 ? 4.276 14.942 16.406 1.00 88.44 190 ILE A O 1
ATOM 1549 N N . LEU A 1 191 ? 2.749 13.785 15.234 1.00 95.31 191 LEU A N 1
ATOM 1550 C CA . LEU A 1 191 ? 3.618 13.537 14.074 1.00 95.31 191 LEU A CA 1
ATOM 1551 C C . LEU A 1 191 ? 4.188 14.831 13.488 1.00 95.31 191 LEU A C 1
ATOM 1553 O O . LEU A 1 191 ? 5.372 14.886 13.165 1.00 95.31 191 LEU A O 1
ATOM 1557 N N . ASN A 1 192 ? 3.379 15.889 13.403 1.00 95.69 192 ASN A N 1
ATOM 1558 C CA . ASN A 1 192 ? 3.843 17.207 12.974 1.00 95.69 192 ASN A CA 1
ATOM 1559 C C . ASN A 1 192 ? 4.903 17.795 13.916 1.00 95.69 192 ASN A C 1
ATOM 1561 O O . ASN A 1 192 ? 5.844 18.437 13.450 1.00 95.69 192 ASN A O 1
ATOM 1565 N N . GLY A 1 193 ? 4.751 17.604 15.230 1.00 95.06 193 GLY A N 1
ATOM 1566 C CA . GLY A 1 193 ? 5.760 17.988 16.219 1.00 95.06 193 GLY A CA 1
ATOM 1567 C C . GLY A 1 193 ? 7.080 17.262 15.973 1.00 95.06 193 GLY A C 1
ATOM 1568 O O . GLY A 1 193 ? 8.091 17.911 15.706 1.00 95.06 193 GLY A O 1
ATOM 1569 N N . LEU A 1 194 ? 7.030 15.926 15.934 1.00 96.50 194 LEU A N 1
ATOM 1570 C CA . LEU A 1 194 ? 8.201 15.073 15.705 1.00 96.50 194 LEU A CA 1
ATOM 1571 C C . LEU A 1 194 ? 8.891 15.396 14.373 1.00 96.50 194 LEU A C 1
ATOM 1573 O O . LEU A 1 194 ? 10.113 15.503 14.312 1.00 96.50 194 LEU A O 1
ATOM 1577 N N . TRP A 1 195 ? 8.119 15.617 13.306 1.00 97.12 195 TRP A N 1
ATOM 1578 C CA . TRP A 1 195 ? 8.650 15.977 11.992 1.00 97.12 195 TRP A CA 1
ATOM 1579 C C . TRP A 1 195 ? 9.485 17.257 12.035 1.00 97.12 195 TRP A C 1
ATOM 1581 O O . TRP A 1 195 ? 10.593 17.291 11.502 1.00 97.12 195 TRP A O 1
ATOM 1591 N N . ARG A 1 196 ? 9.008 18.311 12.708 1.00 95.94 196 ARG A N 1
ATOM 1592 C CA . ARG A 1 196 ? 9.755 19.577 12.814 1.00 95.94 196 ARG A CA 1
ATOM 1593 C C . ARG A 1 196 ? 11.104 19.402 13.503 1.00 95.94 196 ARG A C 1
ATOM 1595 O O . ARG A 1 196 ? 12.045 20.102 13.132 1.00 95.94 196 ARG A O 1
ATOM 1602 N N . GLU A 1 197 ? 11.202 18.481 14.456 1.00 96.06 197 GLU A N 1
ATOM 1603 C CA . GLU A 1 197 ? 12.438 18.214 15.194 1.00 96.06 197 GLU A CA 1
ATOM 1604 C C . GLU A 1 197 ? 13.507 17.532 14.335 1.00 96.06 197 GLU A C 1
ATOM 1606 O O . GLU A 1 197 ? 14.696 17.833 14.477 1.00 96.06 197 GLU A O 1
ATOM 1611 N N . VAL A 1 198 ? 13.104 16.633 13.427 1.00 96.31 198 VAL A N 1
ATOM 1612 C CA . VAL A 1 198 ? 14.050 15.770 12.697 1.00 96.31 198 VAL A CA 1
ATOM 1613 C C . VAL A 1 198 ? 14.090 15.975 11.186 1.00 96.31 198 VAL A C 1
ATOM 1615 O O . VAL A 1 198 ? 14.995 15.443 10.548 1.00 96.31 198 VAL A O 1
ATOM 1618 N N . LYS A 1 199 ? 13.203 16.774 10.576 1.00 94.00 199 LYS A N 1
ATOM 1619 C CA . LYS A 1 199 ? 13.143 16.940 9.105 1.00 94.00 199 LYS A CA 1
ATOM 1620 C C . LYS A 1 199 ? 14.446 17.414 8.459 1.00 94.00 199 LYS A C 1
ATOM 1622 O O . LYS A 1 199 ? 14.716 17.115 7.300 1.00 94.00 199 LYS A O 1
ATOM 1627 N N . ASN A 1 200 ? 15.273 18.136 9.216 1.00 90.62 200 ASN A N 1
ATOM 1628 C CA . ASN A 1 200 ? 16.573 18.626 8.757 1.00 90.62 200 ASN A CA 1
ATOM 1629 C C . ASN A 1 200 ? 17.718 17.621 8.981 1.00 90.62 200 ASN A C 1
ATOM 1631 O O . ASN A 1 200 ? 18.827 17.849 8.494 1.00 90.62 200 ASN A O 1
ATOM 1635 N N . ASN A 1 201 ? 17.479 16.505 9.680 1.00 90.94 201 ASN A N 1
ATOM 1636 C CA . ASN A 1 201 ? 18.461 15.431 9.800 1.00 90.94 201 ASN A CA 1
ATOM 1637 C C . ASN A 1 201 ? 18.698 14.815 8.413 1.00 90.94 201 ASN A C 1
ATOM 1639 O O . ASN A 1 201 ? 17.754 14.451 7.714 1.00 90.94 201 ASN A O 1
ATOM 1643 N N . THR A 1 202 ? 19.963 14.635 8.020 1.00 84.56 202 THR A N 1
ATOM 1644 C CA . THR A 1 202 ? 20.341 14.185 6.665 1.00 84.56 202 THR A CA 1
ATOM 1645 C C . THR A 1 202 ? 19.634 12.898 6.226 1.00 84.56 202 THR A C 1
ATOM 1647 O O . THR A 1 202 ? 19.154 12.807 5.096 1.00 84.56 202 THR A O 1
ATOM 1650 N N . SER A 1 203 ? 19.527 11.918 7.127 1.00 84.06 203 SER A N 1
ATOM 1651 C CA . SER A 1 203 ? 18.867 10.631 6.866 1.00 84.06 203 SER A CA 1
ATOM 1652 C C . SER A 1 203 ? 17.357 10.783 6.651 1.00 84.06 203 SER A C 1
ATOM 1654 O O . SER A 1 203 ? 16.801 10.189 5.729 1.00 84.06 203 SER A O 1
ATOM 1656 N N . VAL A 1 204 ? 16.696 11.612 7.465 1.00 90.56 204 VAL A N 1
ATOM 1657 C CA . VAL A 1 204 ? 15.255 11.889 7.366 1.00 90.56 204 VAL A CA 1
ATOM 1658 C C . VAL A 1 204 ? 14.947 12.664 6.089 1.00 90.56 204 VAL A C 1
ATOM 1660 O O . VAL A 1 204 ? 14.086 12.255 5.314 1.00 90.56 204 VAL A O 1
ATOM 1663 N N . LYS A 1 205 ? 15.728 13.713 5.809 1.00 88.19 205 LYS A N 1
ATOM 1664 C CA . LYS A 1 205 ? 15.616 14.483 4.571 1.00 88.19 205 LYS A CA 1
ATOM 1665 C C . LYS A 1 205 ? 15.774 13.593 3.337 1.00 88.19 205 LYS A C 1
ATOM 1667 O O . LYS A 1 205 ? 14.998 13.711 2.404 1.00 88.19 205 LYS A O 1
ATOM 1672 N N . THR A 1 206 ? 16.718 12.648 3.351 1.00 84.50 206 THR A N 1
ATOM 1673 C CA . THR A 1 206 ? 16.880 11.683 2.247 1.00 84.50 206 THR A CA 1
ATOM 1674 C C . THR A 1 206 ? 15.631 10.841 2.026 1.00 84.50 206 THR A C 1
ATOM 1676 O O . THR A 1 206 ? 15.226 10.665 0.885 1.00 84.50 206 THR A O 1
ATOM 1679 N N . LYS A 1 207 ? 15.004 10.335 3.093 1.00 89.06 207 LYS A N 1
ATOM 1680 C CA . LYS A 1 207 ? 13.768 9.550 2.967 1.00 89.06 207 LYS A CA 1
ATOM 1681 C C . LYS A 1 207 ? 12.648 10.376 2.340 1.00 89.06 207 LYS A C 1
ATOM 1683 O O . LYS A 1 207 ? 11.987 9.886 1.435 1.00 89.06 207 LYS A O 1
ATOM 1688 N N . PHE A 1 208 ? 12.484 11.625 2.767 1.00 90.62 208 PHE A N 1
ATOM 1689 C CA . PHE A 1 208 ? 11.499 12.533 2.184 1.00 90.62 208 PHE A CA 1
ATOM 1690 C C . PHE A 1 208 ? 11.803 12.873 0.721 1.00 90.62 208 PHE A C 1
ATOM 1692 O O . PHE A 1 208 ? 10.920 12.776 -0.126 1.00 90.62 208 PHE A O 1
ATOM 1699 N N . ASP A 1 209 ? 13.056 13.216 0.406 1.00 84.69 209 ASP A N 1
ATOM 1700 C CA . ASP A 1 209 ? 13.486 13.559 -0.953 1.00 84.69 209 ASP A CA 1
ATOM 1701 C C . ASP A 1 209 ? 13.245 12.384 -1.918 1.00 84.69 209 ASP A C 1
ATOM 1703 O O . ASP A 1 209 ? 12.710 12.576 -3.009 1.00 84.69 209 ASP A O 1
ATOM 1707 N N . GLU A 1 210 ? 13.617 11.162 -1.524 1.00 81.12 210 GLU A N 1
ATOM 1708 C CA . GLU A 1 210 ? 13.455 9.966 -2.360 1.00 81.12 210 GLU A CA 1
ATOM 1709 C C . GLU A 1 210 ? 11.994 9.511 -2.459 1.00 81.12 210 GLU A C 1
ATOM 1711 O O . GLU A 1 210 ? 11.554 9.131 -3.544 1.00 81.12 210 GLU A O 1
ATOM 1716 N N . TRP A 1 211 ? 11.213 9.631 -1.379 1.00 87.44 211 TRP A N 1
ATOM 1717 C CA . TRP A 1 211 ? 9.759 9.456 -1.428 1.00 87.44 211 TRP A CA 1
ATOM 1718 C C . TRP A 1 211 ? 9.136 10.409 -2.452 1.00 87.44 211 TRP A C 1
ATOM 1720 O O . TRP A 1 211 ? 8.431 9.970 -3.355 1.00 87.44 211 TRP A O 1
ATOM 1730 N N . ASN A 1 212 ? 9.471 11.699 -2.383 1.00 84.44 212 ASN A N 1
ATOM 1731 C CA . ASN A 1 212 ? 8.927 12.717 -3.278 1.00 84.44 212 ASN A CA 1
ATOM 1732 C C . ASN A 1 212 ? 9.339 12.480 -4.745 1.00 84.44 212 ASN A C 1
ATOM 1734 O O . ASN A 1 212 ? 8.525 12.643 -5.652 1.00 84.44 212 ASN A O 1
ATOM 1738 N N . LYS A 1 213 ? 10.583 12.043 -4.991 1.00 77.62 213 LYS A N 1
ATOM 1739 C CA . LYS A 1 213 ? 11.071 11.690 -6.338 1.00 77.62 213 LYS A CA 1
ATOM 1740 C C . LYS A 1 213 ? 10.361 10.478 -6.928 1.00 77.62 213 LYS A C 1
ATOM 1742 O O . LYS A 1 213 ? 10.031 10.499 -8.111 1.00 77.62 213 LYS A O 1
ATOM 1747 N N . LEU A 1 214 ? 10.147 9.427 -6.138 1.00 75.94 214 LEU A N 1
ATOM 1748 C CA . LEU A 1 214 ? 9.419 8.244 -6.600 1.00 75.94 214 LEU A CA 1
ATOM 1749 C C . LEU A 1 214 ? 7.976 8.597 -6.931 1.00 75.94 214 LEU A C 1
ATOM 1751 O O . LEU A 1 214 ? 7.489 8.252 -8.003 1.00 75.94 214 LEU A O 1
ATOM 1755 N N . LEU A 1 215 ? 7.337 9.367 -6.059 1.00 77.00 215 LEU A N 1
ATOM 1756 C CA . LEU A 1 215 ? 5.996 9.878 -6.285 1.00 77.00 215 LEU A CA 1
ATOM 1757 C C . LEU A 1 215 ? 5.901 10.768 -7.526 1.00 77.00 215 LEU A C 1
ATOM 1759 O O . LEU A 1 215 ? 4.922 10.680 -8.254 1.00 77.00 215 LEU A O 1
ATOM 1763 N N . ALA A 1 216 ? 6.940 11.530 -7.868 1.00 73.62 216 ALA A N 1
ATOM 1764 C CA . ALA A 1 216 ? 6.958 12.293 -9.116 1.00 73.62 216 ALA A CA 1
ATOM 1765 C C . ALA A 1 216 ? 6.885 11.422 -10.387 1.00 73.62 216 ALA A C 1
ATOM 1767 O O . ALA A 1 216 ? 6.448 11.913 -11.429 1.00 73.62 216 ALA A O 1
ATOM 1768 N N . ILE A 1 217 ? 7.289 10.146 -10.326 1.00 63.56 217 ILE A N 1
ATOM 1769 C CA . ILE A 1 217 ? 7.110 9.187 -11.432 1.00 63.56 217 ILE A CA 1
ATOM 1770 C C . ILE A 1 217 ? 5.630 8.821 -11.580 1.00 63.56 217 ILE A C 1
ATOM 1772 O O . ILE A 1 217 ? 5.141 8.711 -12.704 1.00 63.56 217 ILE A O 1
ATOM 1776 N N . VAL A 1 218 ? 4.936 8.652 -10.452 1.00 59.12 218 VAL A N 1
ATOM 1777 C CA . VAL A 1 218 ? 3.517 8.275 -10.379 1.00 59.12 218 VAL A CA 1
ATOM 1778 C C . VAL A 1 218 ? 2.629 9.453 -10.777 1.00 59.12 218 VAL A C 1
ATOM 1780 O O . VAL A 1 218 ? 1.800 9.347 -11.671 1.00 59.12 218 VAL A O 1
ATOM 1783 N N . TYR A 1 219 ? 2.882 10.613 -10.177 1.00 63.19 219 TYR A N 1
ATOM 1784 C CA . TYR A 1 219 ? 2.012 11.791 -10.221 1.00 63.19 219 TYR A CA 1
ATOM 1785 C C . TYR A 1 219 ? 2.416 12.807 -11.284 1.00 63.19 219 TYR A C 1
ATOM 1787 O O . TYR A 1 219 ? 1.896 13.918 -11.362 1.00 63.19 219 TYR A O 1
ATOM 1795 N N . GLY A 1 220 ? 3.458 12.485 -12.048 1.00 58.66 220 GLY A N 1
ATOM 1796 C CA . GLY A 1 220 ? 4.020 13.361 -13.060 1.00 58.66 220 GLY A CA 1
ATOM 1797 C C . GLY A 1 220 ? 4.768 14.578 -12.514 1.00 58.66 220 GLY A C 1
ATOM 1798 O O . GLY A 1 220 ? 5.455 15.226 -13.299 1.00 58.66 220 GLY A O 1
ATOM 1799 N N . SER A 1 221 ? 4.701 14.912 -11.219 1.00 59.88 221 SER A N 1
ATOM 1800 C CA . SER A 1 221 ? 5.457 16.027 -10.638 1.00 59.88 221 SER A CA 1
ATOM 1801 C C . SER A 1 221 ? 5.799 15.850 -9.162 1.00 59.88 221 SER A C 1
ATOM 1803 O O . SER A 1 221 ? 5.152 15.087 -8.453 1.00 59.88 221 SER A O 1
ATOM 1805 N N . MET A 1 222 ? 6.839 16.555 -8.709 1.00 67.56 222 MET A N 1
ATOM 1806 C CA . MET A 1 222 ? 7.209 16.600 -7.292 1.00 67.56 222 MET A CA 1
ATOM 1807 C C . MET A 1 222 ? 6.075 17.255 -6.502 1.00 67.56 222 MET A C 1
ATOM 1809 O O . MET A 1 222 ? 5.683 18.373 -6.832 1.00 67.56 222 MET A O 1
ATOM 1813 N N . ILE A 1 223 ? 5.591 16.588 -5.454 1.00 69.06 223 ILE A N 1
ATOM 1814 C CA . ILE A 1 223 ? 4.541 17.130 -4.585 1.00 69.06 223 ILE A CA 1
ATOM 1815 C C . ILE A 1 223 ? 5.152 18.086 -3.560 1.00 69.06 223 ILE A C 1
ATOM 1817 O O . ILE A 1 223 ? 4.691 19.211 -3.402 1.00 69.06 223 ILE A O 1
ATOM 1821 N N . GLY A 1 224 ? 6.200 17.642 -2.854 1.00 67.62 224 GLY A N 1
ATOM 1822 C CA . GLY A 1 224 ? 6.870 18.439 -1.819 1.00 67.62 224 GLY A CA 1
ATOM 1823 C C . GLY A 1 224 ? 5.977 18.817 -0.630 1.00 67.62 224 GLY A C 1
ATOM 1824 O O . GLY A 1 224 ? 6.225 19.839 0.002 1.00 67.62 224 GLY A O 1
ATOM 1825 N N . ASN A 1 225 ? 4.944 18.022 -0.337 1.00 83.81 225 ASN A N 1
ATOM 1826 C CA . ASN A 1 225 ? 3.969 18.307 0.713 1.00 83.81 225 ASN A CA 1
ATOM 1827 C C . ASN A 1 225 ? 4.270 17.488 1.982 1.00 83.81 225 ASN A C 1
ATOM 1829 O O . ASN A 1 225 ? 4.085 16.268 2.001 1.00 83.81 225 ASN A O 1
ATOM 1833 N N . ASP A 1 226 ? 4.711 18.179 3.040 1.00 91.88 226 ASP A N 1
ATOM 1834 C CA . ASP A 1 226 ? 4.948 17.609 4.373 1.00 91.88 226 ASP A CA 1
ATOM 1835 C C . ASP A 1 226 ? 3.689 16.912 4.920 1.00 91.88 226 ASP A C 1
ATOM 1837 O O . ASP A 1 226 ? 3.775 15.808 5.449 1.00 91.88 226 ASP A O 1
ATOM 1841 N N . GLU A 1 227 ? 2.510 17.515 4.766 1.00 91.00 227 GLU A N 1
ATOM 1842 C CA . GLU A 1 227 ? 1.251 16.968 5.278 1.00 91.00 227 GLU A CA 1
ATOM 1843 C C . GLU A 1 227 ? 0.913 15.624 4.628 1.00 91.00 227 GLU A C 1
ATOM 1845 O O . GLU A 1 227 ? 0.613 14.661 5.335 1.00 91.00 227 GLU A O 1
ATOM 1850 N N . LEU A 1 228 ? 1.042 15.525 3.301 1.00 90.06 228 LEU A N 1
ATOM 1851 C CA . LEU A 1 228 ? 0.822 14.268 2.585 1.00 90.06 228 LEU A CA 1
ATOM 1852 C C . LEU A 1 228 ? 1.831 13.196 3.019 1.00 90.06 228 LEU A C 1
ATOM 1854 O O . LEU A 1 228 ? 1.457 12.044 3.232 1.00 90.06 228 LEU A O 1
ATOM 1858 N N . PHE A 1 229 ? 3.100 13.567 3.213 1.00 93.12 229 PHE A N 1
ATOM 1859 C CA . PHE A 1 229 ? 4.112 12.634 3.714 1.00 93.12 229 PHE A CA 1
ATOM 1860 C C . PHE A 1 229 ? 3.765 12.092 5.107 1.00 93.12 229 PHE A C 1
ATOM 1862 O O . PHE A 1 229 ? 3.938 10.898 5.376 1.00 93.12 229 PHE A O 1
ATOM 1869 N N . LEU A 1 230 ? 3.241 12.943 5.993 1.00 95.56 230 LEU A N 1
ATOM 1870 C CA . LEU A 1 230 ? 2.807 12.542 7.331 1.00 95.56 230 LEU A CA 1
ATOM 1871 C C . LEU A 1 230 ? 1.534 11.688 7.297 1.00 95.56 230 LEU A C 1
ATOM 1873 O O . LEU A 1 230 ? 1.483 10.684 8.006 1.00 95.56 230 LEU A O 1
ATOM 1877 N N . LYS A 1 231 ? 0.559 12.007 6.434 1.00 93.88 231 LYS A N 1
ATOM 1878 C CA . LYS A 1 231 ? -0.626 11.163 6.187 1.00 93.88 231 LYS A CA 1
ATOM 1879 C C . LYS A 1 231 ? -0.221 9.777 5.672 1.00 93.88 231 LYS A C 1
ATOM 1881 O O . LYS A 1 231 ? -0.687 8.762 6.185 1.00 93.88 231 LYS A O 1
ATOM 1886 N N . HIS A 1 232 ? 0.735 9.708 4.743 1.00 93.31 232 HIS A N 1
ATOM 1887 C CA . HIS A 1 232 ? 1.288 8.435 4.279 1.00 93.31 232 HIS A CA 1
ATOM 1888 C C . HIS A 1 232 ? 2.061 7.686 5.370 1.00 93.31 232 HIS A C 1
ATOM 1890 O O . HIS A 1 232 ? 1.968 6.465 5.452 1.00 93.31 232 HIS A O 1
ATOM 1896 N N . THR A 1 233 ? 2.790 8.398 6.235 1.00 95.06 233 THR A N 1
ATOM 1897 C CA . THR A 1 233 ? 3.464 7.792 7.396 1.00 95.06 233 THR A CA 1
ATOM 1898 C C . THR A 1 233 ? 2.444 7.169 8.352 1.00 95.06 233 THR A C 1
ATOM 1900 O O . THR A 1 233 ? 2.638 6.037 8.794 1.00 95.06 233 THR A O 1
ATOM 1903 N N . TYR A 1 234 ? 1.347 7.877 8.636 1.00 94.69 234 TYR A N 1
ATOM 1904 C CA . TYR A 1 234 ? 0.242 7.380 9.456 1.00 94.69 234 TYR A CA 1
ATOM 1905 C C . TYR A 1 234 ? -0.362 6.095 8.874 1.00 94.69 234 TYR A C 1
ATOM 1907 O O . TYR A 1 234 ? -0.450 5.089 9.575 1.00 94.69 234 TYR A O 1
ATOM 1915 N N . LEU A 1 235 ? -0.697 6.093 7.582 1.00 94.00 235 LEU A N 1
ATOM 1916 C CA . LEU A 1 235 ? -1.284 4.935 6.902 1.00 94.00 235 LEU A CA 1
ATOM 1917 C C . LEU A 1 235 ? -0.323 3.745 6.810 1.00 94.00 235 LEU A C 1
ATOM 1919 O O . LEU A 1 235 ? -0.723 2.613 7.077 1.00 94.00 235 LEU A O 1
ATOM 1923 N N . ALA A 1 236 ? 0.952 3.982 6.487 1.00 94.06 236 ALA A N 1
ATOM 1924 C CA . ALA A 1 236 ? 1.964 2.926 6.437 1.00 94.06 236 ALA A CA 1
ATOM 1925 C C . ALA A 1 236 ? 2.118 2.254 7.804 1.00 94.06 236 ALA A C 1
ATOM 1927 O O . ALA A 1 236 ? 2.265 1.035 7.895 1.00 94.06 236 ALA A O 1
ATOM 1928 N N . TYR A 1 237 ? 2.066 3.049 8.872 1.00 92.19 237 TYR A N 1
ATOM 1929 C CA . TYR A 1 237 ? 2.085 2.530 10.225 1.00 92.19 237 TYR A CA 1
ATOM 1930 C C . TYR A 1 237 ? 0.834 1.715 10.548 1.00 92.19 237 TYR A C 1
ATOM 1932 O O . TYR A 1 237 ? 0.936 0.576 11.004 1.00 92.19 237 TYR A O 1
ATOM 1940 N N . PHE A 1 238 ? -0.336 2.292 10.283 1.00 92.06 238 PHE A N 1
ATOM 1941 C CA . PHE A 1 238 ? -1.626 1.672 10.543 1.00 92.06 238 PHE A CA 1
ATOM 1942 C C . PHE A 1 238 ? -1.735 0.303 9.855 1.00 92.06 238 PHE A C 1
ATOM 1944 O O . PHE A 1 238 ? -2.049 -0.693 10.505 1.00 92.06 238 PHE A O 1
ATOM 1951 N N . ALA A 1 239 ? -1.330 0.217 8.583 1.00 93.25 239 ALA A N 1
ATOM 1952 C CA . ALA A 1 239 ? -1.276 -1.027 7.820 1.00 93.25 239 ALA A CA 1
ATOM 1953 C C . ALA A 1 239 ? -0.347 -2.082 8.449 1.00 93.25 239 ALA A C 1
ATOM 1955 O O . ALA A 1 239 ? -0.681 -3.268 8.470 1.00 93.25 239 ALA A O 1
ATOM 1956 N N . ARG A 1 240 ? 0.810 -1.678 8.992 1.00 93.44 240 ARG A N 1
ATOM 1957 C CA . ARG A 1 240 ? 1.734 -2.603 9.674 1.00 93.44 240 ARG A CA 1
ATOM 1958 C C . ARG A 1 240 ? 1.153 -3.106 10.991 1.00 93.44 240 ARG A C 1
ATOM 1960 O O . ARG A 1 240 ? 1.277 -4.290 11.285 1.00 93.44 240 ARG A O 1
ATOM 1967 N N . ILE A 1 241 ? 0.496 -2.256 11.776 1.00 91.06 241 ILE A N 1
ATOM 1968 C CA . ILE A 1 241 ? -0.126 -2.701 13.030 1.00 91.06 241 ILE A CA 1
ATOM 1969 C C . ILE A 1 241 ? -1.298 -3.626 12.779 1.00 91.06 241 ILE A C 1
ATOM 1971 O O . ILE A 1 241 ? -1.378 -4.664 13.427 1.00 91.06 241 ILE A O 1
ATOM 1975 N N . ILE A 1 242 ? -2.142 -3.313 11.798 1.00 89.25 242 ILE A N 1
ATOM 1976 C CA . ILE A 1 242 ? -3.212 -4.216 11.380 1.00 89.25 242 ILE A CA 1
ATOM 1977 C C . ILE A 1 242 ? -2.638 -5.574 10.973 1.00 89.25 242 ILE A C 1
ATOM 1979 O O . ILE A 1 242 ? -3.112 -6.596 11.460 1.00 89.25 242 ILE A O 1
ATOM 1983 N N . ALA A 1 243 ? -1.572 -5.604 10.165 1.00 91.50 243 ALA A N 1
ATOM 1984 C CA . ALA A 1 243 ? -0.920 -6.857 9.791 1.00 91.50 243 ALA A CA 1
ATOM 1985 C C . ALA A 1 243 ? -0.376 -7.617 11.014 1.00 91.50 243 ALA A C 1
ATOM 1987 O O . ALA A 1 243 ? -0.578 -8.824 11.133 1.00 91.50 243 ALA A O 1
ATOM 1988 N N . PHE A 1 244 ? 0.284 -6.925 11.948 1.00 91.88 244 PHE A N 1
ATOM 1989 C CA . PHE A 1 244 ? 0.793 -7.533 13.179 1.00 91.88 244 PHE A CA 1
ATOM 1990 C C . PHE A 1 244 ? -0.336 -8.122 14.026 1.00 91.88 244 PHE A C 1
ATOM 1992 O O . PHE A 1 244 ? -0.280 -9.289 14.406 1.00 91.88 244 PHE A O 1
ATOM 1999 N N . THR A 1 245 ? -1.385 -7.347 14.288 1.00 86.06 245 THR A N 1
ATOM 2000 C CA . THR A 1 245 ? -2.522 -7.785 15.097 1.00 86.06 245 THR A CA 1
ATOM 2001 C C . THR A 1 245 ? -3.301 -8.904 14.405 1.00 86.06 245 THR A C 1
ATOM 2003 O O . THR A 1 245 ? -3.725 -9.843 15.076 1.00 86.06 245 THR A O 1
ATOM 2006 N N . ALA A 1 246 ? -3.395 -8.901 13.073 1.00 85.38 246 ALA A N 1
ATOM 2007 C CA . ALA A 1 246 ? -3.972 -9.999 12.299 1.00 85.38 246 ALA A CA 1
ATOM 2008 C C . ALA A 1 246 ? -3.130 -11.287 12.337 1.00 85.38 246 ALA A C 1
ATOM 2010 O O . ALA A 1 246 ? -3.685 -12.377 12.205 1.00 85.38 246 ALA A O 1
ATOM 2011 N N . LEU A 1 247 ? -1.812 -11.205 12.534 1.00 87.44 247 LEU A N 1
ATOM 2012 C CA . LEU A 1 247 ? -0.926 -12.372 12.644 1.00 87.44 247 LEU A CA 1
ATOM 2013 C C . LEU A 1 247 ? -0.852 -12.911 14.079 1.00 87.44 247 LEU A C 1
ATOM 2015 O O . LEU A 1 247 ? -0.956 -14.119 14.295 1.00 87.44 247 LEU A O 1
ATOM 2019 N N . GLU A 1 248 ? -0.738 -12.023 15.061 1.00 85.75 248 GLU A N 1
ATOM 2020 C CA . GLU A 1 248 ? -0.524 -12.371 16.471 1.00 85.75 248 GLU A CA 1
ATOM 2021 C C . GLU A 1 248 ? -1.829 -12.471 17.278 1.00 85.75 248 GLU A C 1
ATOM 2023 O O . GLU A 1 248 ? -1.831 -13.016 18.379 1.00 85.75 248 GLU A O 1
ATOM 2028 N N . ASN A 1 249 ? -2.953 -11.977 16.745 1.00 79.50 249 ASN A N 1
ATOM 2029 C CA . ASN A 1 249 ? -4.248 -11.876 17.439 1.00 79.50 249 ASN A CA 1
ATOM 2030 C C . ASN A 1 249 ? -4.186 -11.100 18.772 1.00 79.50 249 ASN A C 1
ATOM 2032 O O . ASN A 1 249 ? -4.893 -11.420 19.731 1.00 79.50 249 ASN A O 1
ATOM 2036 N N . ARG A 1 250 ? -3.325 -10.081 18.831 1.00 83.38 250 ARG A N 1
ATOM 2037 C CA . ARG A 1 250 ? -3.153 -9.172 19.971 1.00 83.38 250 ARG A CA 1
ATOM 2038 C C . ARG A 1 250 ? -2.621 -7.822 19.504 1.00 83.38 250 ARG A C 1
ATOM 2040 O O . ARG A 1 250 ? -2.007 -7.723 18.437 1.00 83.38 250 ARG A O 1
ATOM 2047 N N . SER A 1 251 ? -2.798 -6.795 20.325 1.00 82.44 251 SER A N 1
ATOM 2048 C CA . SER A 1 251 ? -2.091 -5.533 20.124 1.00 82.44 251 SER A CA 1
ATOM 2049 C C . SER A 1 251 ? -0.592 -5.693 20.430 1.00 82.44 251 SER A C 1
ATOM 2051 O O . SER A 1 251 ? -0.210 -6.483 21.303 1.00 82.44 251 SER A O 1
ATOM 2053 N N . PRO A 1 252 ? 0.278 -4.972 19.710 1.00 86.12 252 PRO A N 1
ATOM 2054 C CA . PRO A 1 252 ? 1.707 -4.945 19.989 1.00 86.12 252 PRO A CA 1
ATOM 2055 C C . PRO A 1 252 ? 2.022 -4.247 21.312 1.00 86.12 252 PRO A C 1
ATOM 2057 O O . PRO A 1 252 ? 1.438 -3.216 21.649 1.00 86.12 252 PRO A O 1
ATOM 2060 N N . ALA A 1 253 ? 2.996 -4.784 22.044 1.00 85.88 253 ALA A N 1
ATOM 2061 C CA . ALA A 1 253 ? 3.559 -4.121 23.210 1.00 85.88 253 ALA A CA 1
ATOM 2062 C C . ALA A 1 253 ? 4.483 -2.964 22.790 1.00 85.88 253 ALA A C 1
ATOM 2064 O O . ALA A 1 253 ? 5.046 -2.964 21.694 1.00 85.88 253 ALA A O 1
ATOM 2065 N N . LEU A 1 254 ? 4.712 -2.003 23.693 1.00 86.25 254 LEU A N 1
ATOM 2066 C CA . LEU A 1 254 ? 5.536 -0.813 23.422 1.00 86.25 254 LEU A CA 1
ATOM 2067 C C . LEU A 1 254 ? 6.931 -1.158 22.867 1.00 86.25 254 LEU A C 1
ATOM 2069 O O . LEU A 1 254 ? 7.399 -0.542 21.912 1.00 86.25 254 LEU A O 1
ATOM 2073 N N . HIS A 1 255 ? 7.581 -2.179 23.431 1.00 87.81 255 HIS A N 1
ATOM 2074 C CA . HIS A 1 255 ? 8.919 -2.605 23.012 1.00 87.81 255 HIS A CA 1
ATOM 2075 C C . HIS A 1 255 ? 8.946 -3.260 21.617 1.00 87.81 255 HIS A C 1
ATOM 2077 O O . HIS A 1 255 ? 10.005 -3.332 20.994 1.00 87.81 255 HIS A O 1
ATOM 2083 N N . GLU A 1 256 ? 7.801 -3.716 21.099 1.00 92.81 256 GLU A N 1
ATOM 2084 C CA . GLU A 1 256 ? 7.695 -4.345 19.779 1.00 92.81 256 GLU A CA 1
ATOM 2085 C C . GLU A 1 256 ? 7.507 -3.319 18.658 1.00 92.81 256 GLU A C 1
ATOM 2087 O O . GLU A 1 256 ? 7.914 -3.596 17.527 1.00 92.81 256 GLU A O 1
ATOM 2092 N N . ILE A 1 257 ? 6.961 -2.133 18.965 1.00 92.19 257 ILE A N 1
ATOM 2093 C CA . ILE A 1 257 ? 6.577 -1.102 17.986 1.00 92.19 257 ILE A CA 1
ATOM 2094 C C . ILE A 1 257 ? 7.717 -0.796 17.019 1.00 92.19 257 ILE A C 1
ATOM 2096 O O . ILE A 1 257 ? 7.544 -0.907 15.808 1.00 92.19 257 ILE A O 1
ATOM 2100 N N . ASN A 1 258 ? 8.912 -0.508 17.531 1.00 91.19 258 ASN A N 1
ATOM 2101 C CA . ASN A 1 258 ? 10.062 -0.193 16.683 1.00 91.19 258 ASN A CA 1
ATOM 2102 C C . ASN A 1 258 ? 10.446 -1.352 15.754 1.00 91.19 258 ASN A C 1
ATOM 2104 O O . ASN A 1 258 ? 10.793 -1.127 14.600 1.00 91.19 258 ASN A O 1
ATOM 2108 N N . SER A 1 259 ? 10.334 -2.597 16.217 1.00 93.31 259 SER A N 1
ATOM 2109 C CA . SER A 1 259 ? 10.630 -3.761 15.378 1.00 93.31 259 SER A CA 1
ATOM 2110 C C . SER A 1 259 ? 9.536 -4.053 14.341 1.00 93.31 259 SER A C 1
ATOM 2112 O O . SER A 1 259 ? 9.824 -4.620 13.290 1.00 93.31 259 SER A O 1
ATOM 2114 N N . ILE A 1 260 ? 8.290 -3.643 14.594 1.00 93.81 260 ILE A N 1
ATOM 2115 C CA . ILE A 1 260 ? 7.199 -3.670 13.606 1.00 93.81 260 ILE A CA 1
ATOM 2116 C C . ILE A 1 260 ? 7.447 -2.605 12.537 1.00 93.81 260 ILE A C 1
ATOM 2118 O O . ILE A 1 260 ? 7.306 -2.871 11.344 1.00 93.81 260 ILE A O 1
ATOM 2122 N N . LEU A 1 261 ? 7.898 -1.420 12.959 1.00 87.31 261 LEU A N 1
ATOM 2123 C CA . LEU A 1 261 ? 8.273 -0.322 12.074 1.00 87.31 261 LEU A CA 1
ATOM 2124 C C . LEU A 1 261 ? 9.418 -0.688 11.130 1.00 87.31 261 LEU A C 1
ATOM 2126 O O . LEU A 1 261 ? 9.343 -0.385 9.946 1.00 87.31 261 LEU A O 1
ATOM 2130 N N . THR A 1 262 ? 10.470 -1.334 11.624 1.00 87.38 262 THR A N 1
ATOM 2131 C CA . THR A 1 262 ? 11.615 -1.744 10.789 1.00 87.38 262 THR A CA 1
ATOM 2132 C C . THR A 1 262 ? 11.363 -3.041 10.014 1.00 87.38 262 THR A C 1
ATOM 2134 O O . THR A 1 262 ? 12.158 -3.424 9.155 1.00 87.38 262 THR A O 1
ATOM 2137 N N . GLY A 1 263 ? 10.267 -3.739 10.322 1.00 90.81 263 GLY A N 1
ATOM 2138 C CA . GLY A 1 263 ? 9.915 -5.041 9.764 1.00 90.81 263 GLY A CA 1
ATOM 2139 C C . GLY A 1 263 ? 10.646 -6.233 10.387 1.00 90.81 263 GLY A C 1
ATOM 2140 O O . GLY A 1 263 ? 10.406 -7.376 10.002 1.00 90.81 263 GLY A O 1
ATOM 2141 N N . GLU A 1 264 ? 11.510 -6.011 11.377 1.00 91.75 264 GLU A N 1
ATOM 2142 C CA . GLU A 1 264 ? 12.178 -7.080 12.126 1.00 91.75 264 GLU A CA 1
ATOM 2143 C C . GLU A 1 264 ? 11.197 -8.026 12.826 1.00 91.75 264 GLU A C 1
ATOM 2145 O O . GLU A 1 264 ? 11.437 -9.233 12.857 1.00 91.75 264 GLU A O 1
ATOM 2150 N N . ALA A 1 265 ? 10.086 -7.506 13.358 1.00 93.88 265 ALA A N 1
ATOM 2151 C CA . ALA A 1 265 ? 9.039 -8.326 13.964 1.00 93.88 265 ALA A CA 1
ATOM 2152 C C . ALA A 1 265 ? 8.481 -9.340 12.958 1.00 93.88 265 ALA A C 1
ATOM 2154 O O . ALA A 1 265 ? 8.443 -10.536 13.238 1.00 93.88 265 ALA A O 1
ATOM 2155 N N . PHE A 1 266 ? 8.149 -8.879 11.752 1.00 93.75 266 PHE A N 1
ATOM 2156 C CA . PHE A 1 266 ? 7.619 -9.732 10.693 1.00 93.75 266 PHE A CA 1
ATOM 2157 C C . PHE A 1 266 ? 8.650 -10.737 10.181 1.00 93.75 266 PHE A C 1
ATOM 2159 O O . PHE A 1 266 ? 8.308 -11.894 9.955 1.00 93.75 266 PHE A O 1
ATOM 2166 N N . LYS A 1 267 ? 9.930 -10.353 10.097 1.00 91.62 267 LYS A N 1
ATOM 2167 C CA . LYS A 1 267 ? 11.015 -11.290 9.762 1.00 91.62 267 LYS A CA 1
ATOM 2168 C C . LYS A 1 267 ? 11.137 -12.413 10.787 1.00 91.62 267 LYS A C 1
ATOM 2170 O O . LYS A 1 267 ? 11.297 -13.566 10.396 1.00 91.62 267 LYS A O 1
ATOM 2175 N N . ARG A 1 268 ? 11.004 -12.114 12.087 1.00 91.31 268 ARG A N 1
ATOM 2176 C CA . ARG A 1 268 ? 10.964 -13.147 13.143 1.00 91.31 268 ARG A CA 1
ATOM 2177 C C . ARG A 1 268 ? 9.760 -14.081 12.989 1.00 91.31 268 ARG A C 1
ATOM 2179 O O . ARG A 1 268 ? 9.900 -15.275 13.239 1.00 91.31 268 ARG A O 1
ATOM 2186 N N . MET A 1 269 ? 8.629 -13.558 12.514 1.00 91.31 269 MET A N 1
ATOM 2187 C CA . MET A 1 269 ? 7.430 -14.335 12.160 1.00 91.31 269 MET A CA 1
ATOM 2188 C C . MET A 1 269 ? 7.563 -15.103 10.833 1.00 91.31 269 MET A C 1
ATOM 2190 O O . MET A 1 269 ? 6.674 -15.871 10.484 1.00 91.31 269 MET A O 1
ATOM 2194 N N . GLY A 1 270 ? 8.661 -14.923 10.094 1.00 91.06 270 GLY A N 1
ATOM 2195 C CA . GLY A 1 270 ? 8.918 -15.606 8.829 1.00 91.06 270 GLY A CA 1
ATOM 2196 C C . GLY A 1 270 ? 8.552 -14.812 7.576 1.00 91.06 270 GLY A C 1
ATOM 2197 O O . GLY A 1 270 ? 8.727 -15.344 6.490 1.00 91.06 270 GLY A O 1
ATOM 2198 N N . PHE A 1 271 ? 8.096 -13.563 7.676 1.00 92.31 271 PHE A N 1
ATOM 2199 C CA . PHE A 1 271 ? 7.796 -12.715 6.518 1.00 92.31 271 PHE A CA 1
ATOM 2200 C C . PHE A 1 271 ? 8.990 -11.837 6.149 1.00 92.31 271 PHE A C 1
ATOM 2202 O O . PHE A 1 271 ? 9.422 -10.982 6.922 1.00 92.31 271 PHE A O 1
ATOM 2209 N N . VAL A 1 272 ? 9.507 -12.013 4.937 1.00 88.31 272 VAL A N 1
ATOM 2210 C CA . VAL A 1 272 ? 10.735 -11.353 4.476 1.00 88.31 272 VAL A CA 1
ATOM 2211 C C . VAL A 1 272 ? 10.491 -9.892 4.101 1.00 88.31 272 VAL A C 1
ATOM 2213 O O . VAL A 1 272 ? 11.311 -9.036 4.435 1.00 88.31 272 VAL A O 1
ATOM 2216 N N . ASN A 1 273 ? 9.380 -9.612 3.412 1.00 88.88 273 ASN A N 1
ATOM 2217 C CA . ASN A 1 273 ? 9.094 -8.313 2.794 1.00 88.88 273 ASN A CA 1
ATOM 2218 C C . ASN A 1 273 ? 7.747 -7.695 3.215 1.00 88.88 273 ASN A C 1
ATOM 2220 O O . ASN A 1 273 ? 7.295 -6.764 2.560 1.00 88.88 273 ASN A O 1
ATOM 2224 N N . LEU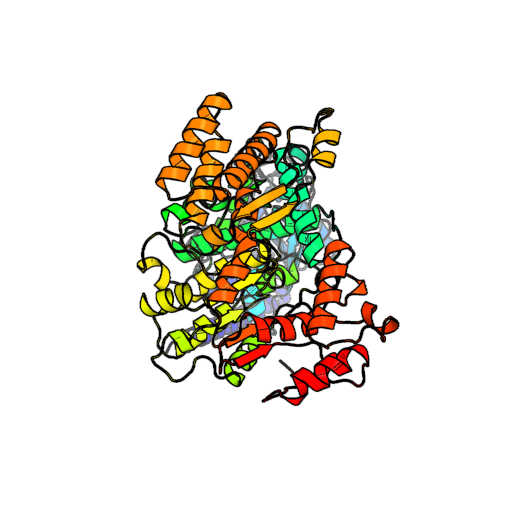 A 1 274 ? 7.087 -8.174 4.277 1.00 90.44 274 LEU A N 1
ATOM 2225 C CA . LEU A 1 274 ? 5.814 -7.585 4.731 1.00 90.44 274 LEU A CA 1
ATOM 2226 C C . LEU A 1 274 ? 5.981 -6.112 5.146 1.00 90.44 274 LEU A C 1
ATOM 2228 O O . LEU A 1 274 ? 5.197 -5.263 4.736 1.00 90.44 274 LEU A O 1
ATOM 2232 N N . ALA A 1 275 ? 7.057 -5.797 5.868 1.00 87.62 275 ALA A N 1
ATOM 2233 C CA . ALA A 1 275 ? 7.528 -4.429 6.054 1.00 87.62 275 ALA A CA 1
ATOM 2234 C C . ALA A 1 275 ? 9.046 -4.374 5.854 1.00 87.62 275 ALA A C 1
ATOM 2236 O O . ALA A 1 275 ? 9.768 -5.313 6.195 1.00 87.62 275 ALA A O 1
ATOM 2237 N N . GLU A 1 276 ? 9.525 -3.273 5.284 1.00 78.44 276 GLU A N 1
ATOM 2238 C CA . GLU A 1 276 ? 10.931 -3.054 4.949 1.00 78.44 276 GLU A CA 1
ATOM 2239 C C . GLU A 1 276 ? 11.391 -1.699 5.505 1.00 78.44 276 GLU A C 1
ATOM 2241 O O . GLU A 1 276 ? 10.576 -0.851 5.876 1.00 78.44 276 GLU A O 1
ATOM 2246 N N . GLU A 1 277 ? 12.708 -1.486 5.567 1.00 81.31 277 GLU A N 1
ATOM 2247 C CA . GLU A 1 277 ? 13.286 -0.183 5.906 1.00 81.31 277 GLU A CA 1
ATOM 2248 C C . GLU A 1 277 ? 13.066 0.812 4.750 1.00 81.31 277 GLU A C 1
ATOM 2250 O O . GLU A 1 277 ? 13.942 1.034 3.915 1.00 81.31 277 GLU A O 1
ATOM 2255 N N . ASP A 1 278 ? 11.859 1.374 4.683 1.00 85.94 278 ASP A N 1
ATOM 2256 C CA . ASP A 1 278 ? 11.407 2.293 3.639 1.00 85.94 278 ASP A CA 1
ATOM 2257 C C . ASP A 1 278 ? 11.457 3.773 4.072 1.00 85.94 278 ASP A C 1
ATOM 2259 O O . ASP A 1 278 ? 12.179 4.172 4.990 1.00 85.94 278 ASP A O 1
ATOM 2263 N N . PHE A 1 279 ? 10.714 4.632 3.373 1.00 89.31 279 PHE A N 1
ATOM 2264 C CA . PHE A 1 279 ? 10.673 6.074 3.628 1.00 89.31 279 PHE A CA 1
ATOM 2265 C C . PHE A 1 279 ? 10.005 6.430 4.960 1.00 89.31 279 PHE A C 1
ATOM 2267 O O . PHE A 1 279 ? 10.377 7.422 5.589 1.00 89.31 279 PHE A O 1
ATOM 2274 N N . PHE A 1 280 ? 9.038 5.626 5.408 1.00 92.12 280 PHE A N 1
ATOM 2275 C CA . PHE A 1 280 ? 8.174 5.944 6.545 1.00 92.12 280 PHE A CA 1
ATOM 2276 C C . PHE A 1 280 ? 8.820 5.609 7.893 1.00 92.12 280 PHE A C 1
ATOM 2278 O O . PHE A 1 280 ? 8.313 6.016 8.931 1.00 92.12 280 PHE A O 1
ATOM 2285 N N . ILE A 1 281 ? 9.989 4.956 7.901 1.00 91.38 281 ILE A N 1
ATOM 2286 C CA . ILE A 1 281 ? 10.745 4.648 9.128 1.00 91.38 281 ILE A CA 1
ATOM 2287 C C . ILE A 1 281 ? 11.473 5.864 9.725 1.00 91.38 281 ILE A C 1
ATOM 2289 O O . ILE A 1 281 ? 12.222 5.712 10.687 1.00 91.38 281 ILE A O 1
ATOM 2293 N N . TRP A 1 282 ? 11.318 7.069 9.165 1.00 93.50 282 TRP A N 1
ATOM 2294 C CA . TRP A 1 282 ? 11.954 8.287 9.691 1.00 93.50 282 TRP A CA 1
ATOM 2295 C C . TRP A 1 282 ? 11.602 8.556 11.164 1.00 93.50 282 TRP A C 1
ATOM 2297 O O . TRP A 1 282 ? 12.414 9.109 11.898 1.00 93.50 282 TRP A O 1
ATOM 2307 N N . ILE A 1 283 ? 10.432 8.089 11.602 1.00 92.62 283 ILE A N 1
ATOM 2308 C CA . ILE A 1 283 ? 9.956 8.090 12.993 1.00 92.62 283 ILE A CA 1
ATOM 2309 C C . ILE A 1 283 ? 10.834 7.276 13.961 1.00 92.62 283 ILE A C 1
ATOM 2311 O O . ILE A 1 283 ? 10.688 7.411 15.171 1.00 92.62 283 ILE A O 1
ATOM 2315 N N . ASN A 1 284 ? 11.742 6.440 13.448 1.00 91.00 284 ASN A N 1
ATOM 2316 C CA . ASN A 1 284 ? 12.709 5.657 14.223 1.00 91.00 284 ASN A CA 1
ATOM 2317 C C . ASN A 1 284 ? 14.055 6.396 14.403 1.00 91.00 284 ASN A C 1
ATOM 2319 O O . ASN A 1 284 ? 15.049 5.782 14.787 1.00 91.00 284 ASN A O 1
ATOM 2323 N N . ASP A 1 285 ? 14.126 7.694 14.082 1.00 92.38 285 ASP A N 1
ATOM 2324 C CA . ASP A 1 285 ? 15.289 8.531 14.397 1.00 92.38 285 ASP A CA 1
ATOM 2325 C C . ASP A 1 285 ? 15.508 8.577 15.919 1.00 92.38 285 ASP A C 1
ATOM 2327 O O . ASP A 1 285 ? 14.567 8.790 16.683 1.00 92.38 285 ASP A O 1
ATOM 2331 N N . GLU A 1 286 ? 16.755 8.378 16.357 1.00 91.12 286 GLU A N 1
ATOM 2332 C CA . GLU A 1 286 ? 17.123 8.214 17.773 1.00 91.12 286 GLU A CA 1
ATOM 2333 C C . GLU A 1 286 ? 16.615 9.347 18.679 1.00 91.12 286 GLU A C 1
ATOM 2335 O O . GLU A 1 286 ? 16.344 9.107 19.852 1.00 91.12 286 GLU A O 1
ATOM 2340 N N . LYS A 1 287 ? 16.432 10.568 18.152 1.00 93.56 287 LYS A N 1
ATOM 2341 C CA . LYS A 1 287 ? 15.911 11.699 18.938 1.00 93.56 287 LYS A CA 1
ATOM 2342 C C . LYS A 1 287 ? 14.436 11.564 19.315 1.00 93.56 287 LYS A C 1
ATOM 2344 O O . LYS A 1 287 ? 14.036 12.082 20.348 1.00 93.56 287 LYS A O 1
ATOM 2349 N N . ILE A 1 288 ? 13.638 10.919 18.467 1.00 94.75 288 ILE A N 1
ATOM 2350 C CA . ILE A 1 288 ? 12.171 10.874 18.584 1.00 94.75 288 ILE A CA 1
ATOM 2351 C C . ILE A 1 288 ? 11.626 9.460 18.790 1.00 94.75 288 ILE A C 1
ATOM 2353 O O . ILE A 1 288 ? 10.425 9.289 18.977 1.00 94.75 288 ILE A O 1
ATOM 2357 N N . LYS A 1 289 ? 12.495 8.447 18.754 1.00 93.31 289 LYS A N 1
ATOM 2358 C CA . LYS A 1 289 ? 12.148 7.022 18.732 1.00 93.31 289 LYS A CA 1
ATOM 2359 C C . LYS A 1 289 ? 11.293 6.547 19.911 1.00 93.31 289 LYS A C 1
ATOM 2361 O O . LYS A 1 289 ? 10.446 5.678 19.731 1.00 93.31 289 LYS A O 1
ATOM 2366 N N . SER A 1 290 ? 11.511 7.070 21.117 1.00 88.88 290 SER A N 1
ATOM 2367 C CA . SER A 1 290 ? 10.683 6.722 22.283 1.00 88.88 290 SER A CA 1
ATOM 2368 C C . SER A 1 290 ? 9.279 7.308 22.152 1.00 88.88 290 SER A C 1
ATOM 2370 O O . SER A 1 290 ? 8.293 6.579 22.218 1.00 88.88 290 SER A O 1
ATOM 2372 N N . THR A 1 291 ? 9.193 8.608 21.872 1.00 89.00 291 THR A N 1
ATOM 2373 C CA . THR A 1 291 ? 7.928 9.335 21.715 1.00 89.00 291 THR A CA 1
ATOM 2374 C C . THR A 1 291 ? 7.108 8.801 20.545 1.00 89.00 291 THR A C 1
ATOM 2376 O O . THR A 1 291 ? 5.886 8.684 20.641 1.00 89.00 291 THR A O 1
ATOM 2379 N N . SER A 1 292 ? 7.763 8.448 19.435 1.00 92.38 292 SER A N 1
ATOM 2380 C CA . SER A 1 292 ? 7.093 7.823 18.299 1.00 92.38 292 SER A CA 1
ATOM 2381 C C . SER A 1 292 ? 6.554 6.448 18.679 1.00 92.38 292 SER A C 1
ATOM 2383 O O . SER A 1 292 ? 5.385 6.190 18.419 1.00 92.38 292 SER A O 1
ATOM 2385 N N . ALA A 1 293 ? 7.334 5.600 19.359 1.00 90.06 293 ALA A N 1
ATOM 2386 C CA . ALA A 1 293 ? 6.865 4.293 19.815 1.00 90.06 293 ALA A CA 1
ATOM 2387 C C . ALA A 1 293 ? 5.650 4.396 20.754 1.00 90.06 293 ALA A C 1
ATOM 2389 O O . ALA A 1 293 ? 4.696 3.638 20.591 1.00 90.06 293 ALA A O 1
ATOM 2390 N N . GLU A 1 294 ? 5.642 5.354 21.685 1.00 85.75 294 GLU A N 1
ATOM 2391 C CA . GLU A 1 294 ? 4.509 5.606 22.588 1.00 85.75 294 GLU A CA 1
ATOM 2392 C C . GLU A 1 294 ? 3.256 6.071 21.845 1.00 85.75 294 GLU A C 1
ATOM 2394 O O . GLU A 1 294 ? 2.164 5.551 22.079 1.00 85.75 294 GLU A O 1
ATOM 2399 N N . LEU A 1 295 ? 3.390 7.028 20.921 1.00 87.31 295 LEU A N 1
ATOM 2400 C CA . LEU A 1 295 ? 2.280 7.490 20.080 1.00 87.31 295 LEU A CA 1
ATOM 2401 C C . LEU A 1 295 ? 1.584 6.312 19.391 1.00 87.31 295 LEU A C 1
ATOM 2403 O O . LEU A 1 295 ? 0.360 6.198 19.348 1.00 87.31 295 LEU A O 1
ATOM 2407 N N . PHE A 1 296 ? 2.409 5.438 18.848 1.00 86.56 296 PHE A N 1
ATOM 2408 C CA . PHE A 1 296 ? 2.017 4.350 17.986 1.00 86.56 296 PHE A CA 1
ATOM 2409 C C . PHE A 1 296 ? 1.506 3.132 18.768 1.00 86.56 296 PHE A C 1
ATOM 2411 O O . PHE A 1 296 ? 0.534 2.500 18.353 1.00 86.56 296 PHE A O 1
ATOM 2418 N N . GLN A 1 297 ? 2.031 2.881 19.968 1.00 85.31 297 GLN A N 1
ATOM 2419 C CA . GLN A 1 297 ? 1.430 1.951 20.925 1.00 85.31 297 GLN A CA 1
ATOM 2420 C C . GLN A 1 297 ? 0.017 2.397 21.337 1.00 85.31 297 GLN A C 1
ATOM 2422 O O . GLN A 1 297 ? -0.891 1.568 21.335 1.00 85.31 297 GLN A O 1
ATOM 2427 N N . ASN A 1 298 ? -0.197 3.693 21.588 1.00 77.19 298 ASN A N 1
ATOM 2428 C CA . ASN A 1 298 ? -1.521 4.225 21.938 1.00 77.19 298 ASN A CA 1
ATOM 2429 C C . ASN A 1 298 ? -2.519 4.125 20.772 1.00 77.19 298 ASN A C 1
ATOM 2431 O O . ASN A 1 298 ? -3.716 3.941 20.977 1.00 77.19 298 ASN A O 1
ATOM 2435 N N . LEU A 1 299 ? -2.043 4.250 19.530 1.00 81.56 299 LEU A N 1
ATOM 2436 C CA . LEU A 1 299 ? -2.871 3.988 18.352 1.00 81.56 299 LEU A CA 1
ATOM 2437 C C . LEU A 1 299 ? -3.217 2.493 18.241 1.00 81.56 299 LEU A C 1
ATOM 2439 O O . LEU A 1 299 ? -4.340 2.136 17.900 1.00 81.56 299 LEU A O 1
ATOM 2443 N N . SER A 1 300 ? -2.258 1.625 18.563 1.00 79.88 300 SER A N 1
ATOM 2444 C CA . SER A 1 300 ? -2.398 0.170 18.466 1.00 79.88 300 SER A CA 1
ATOM 2445 C C . SER A 1 300 ? -3.315 -0.437 19.528 1.00 79.88 300 SER A C 1
ATOM 2447 O O . SER A 1 300 ? -3.980 -1.438 19.259 1.00 79.88 300 SER A O 1
ATOM 2449 N N . SER A 1 301 ? -3.369 0.134 20.734 1.00 69.75 301 SER A N 1
ATOM 2450 C CA . SER A 1 301 ? -4.305 -0.315 21.773 1.00 69.75 301 SER A CA 1
ATOM 2451 C C . SER A 1 301 ? -5.756 -0.128 21.327 1.00 69.75 301 SER A C 1
ATOM 2453 O O . SER A 1 301 ? -6.574 -1.019 21.520 1.00 69.75 301 SER A O 1
ATOM 2455 N N . ARG A 1 302 ? -6.046 0.959 20.602 1.00 71.81 302 ARG A N 1
ATOM 2456 C CA . ARG A 1 302 ? -7.365 1.230 20.005 1.00 71.81 302 ARG A CA 1
ATOM 2457 C C . ARG A 1 302 ? -7.735 0.260 18.878 1.00 71.81 302 ARG A C 1
ATOM 2459 O O . ARG A 1 302 ? -8.913 0.081 18.596 1.00 71.81 302 ARG A O 1
ATOM 2466 N N . LEU A 1 303 ? -6.749 -0.386 18.250 1.00 69.69 303 LEU A N 1
ATOM 2467 C CA . LEU A 1 303 ? -6.960 -1.447 17.256 1.00 69.69 303 LEU A CA 1
ATOM 2468 C C . LEU A 1 303 ? -7.179 -2.833 17.873 1.00 69.69 303 LEU A C 1
ATOM 2470 O O . LEU A 1 303 ? -7.666 -3.729 17.185 1.00 69.69 303 LEU A O 1
ATOM 2474 N N . GLY A 1 304 ? -6.874 -3.015 19.165 1.00 61.59 304 GLY A N 1
ATOM 2475 C CA . GLY A 1 304 ? -7.150 -4.259 19.898 1.00 61.59 304 GLY A CA 1
ATOM 2476 C C . GLY A 1 304 ? -8.640 -4.621 19.954 1.00 61.59 304 GLY A C 1
ATOM 2477 O O . GLY A 1 304 ? -8.991 -5.755 20.278 1.00 61.59 304 GLY A O 1
ATOM 2478 N N . TYR A 1 305 ? -9.491 -3.667 19.567 1.00 60.41 305 TYR A N 1
ATOM 2479 C CA . TYR A 1 305 ? -10.937 -3.770 19.451 1.00 60.41 305 TYR A CA 1
ATOM 2480 C C . TYR A 1 305 ? -11.438 -4.668 18.304 1.00 60.41 305 TYR A C 1
ATOM 2482 O O . TYR A 1 305 ? -12.619 -4.981 18.277 1.00 60.41 305 TYR A O 1
ATOM 2490 N N . TYR A 1 306 ? -10.608 -5.114 17.353 1.00 66.06 306 TYR A N 1
ATOM 2491 C CA . TYR A 1 306 ? -11.106 -5.829 16.162 1.00 66.06 306 TYR A CA 1
ATOM 2492 C C . TYR A 1 306 ? -10.707 -7.309 16.080 1.00 66.06 306 TYR A C 1
ATOM 2494 O O . TYR A 1 306 ? -9.571 -7.686 16.382 1.00 66.06 306 TYR A O 1
ATOM 2502 N N . TYR A 1 307 ? -11.613 -8.152 15.560 1.00 62.56 307 TYR A N 1
ATOM 2503 C CA . TYR A 1 307 ? -11.270 -9.480 15.026 1.00 62.56 307 TYR A CA 1
ATOM 2504 C C . TYR A 1 307 ? -10.669 -9.340 13.623 1.00 62.56 307 TYR A C 1
ATOM 2506 O O . TYR A 1 307 ? -11.326 -9.544 12.604 1.00 62.56 307 TYR A O 1
ATOM 2514 N N . LEU A 1 308 ? -9.380 -9.007 13.561 1.00 69.38 308 LEU A N 1
ATOM 2515 C CA . LEU A 1 308 ? -8.664 -8.838 12.289 1.00 69.38 308 LEU A CA 1
ATOM 2516 C C . LEU A 1 308 ? -8.372 -10.162 11.550 1.00 69.38 308 LEU A C 1
ATOM 2518 O O . LEU A 1 308 ? -7.694 -10.166 10.527 1.00 69.38 308 LEU A O 1
ATOM 2522 N N . ASP A 1 309 ? -8.841 -11.301 12.062 1.00 61.78 309 ASP A N 1
ATOM 2523 C CA . ASP A 1 309 ? -8.733 -12.609 11.412 1.00 61.78 309 ASP A CA 1
ATOM 2524 C C . ASP A 1 309 ? -9.984 -13.004 10.603 1.00 61.78 309 ASP A C 1
ATOM 2526 O O . ASP A 1 309 ? -9.999 -14.093 10.022 1.00 61.78 309 ASP A O 1
ATOM 2530 N N . GLN A 1 310 ? -10.997 -12.130 10.552 1.00 61.19 310 GLN A N 1
ATOM 2531 C CA . GLN A 1 310 ? -12.263 -12.299 9.822 1.00 61.19 310 GLN A CA 1
ATOM 2532 C C . GLN A 1 310 ? -12.589 -11.081 8.941 1.00 61.19 310 GLN A C 1
ATOM 2534 O O . GLN A 1 310 ? -13.712 -10.590 8.939 1.00 61.19 310 GLN A O 1
ATOM 2539 N N . ILE A 1 311 ? -11.592 -10.557 8.229 1.00 69.44 311 ILE A N 1
ATOM 2540 C CA . ILE A 1 311 ? -11.765 -9.384 7.365 1.00 69.44 311 ILE A CA 1
ATOM 2541 C C . ILE A 1 311 ? -12.235 -9.835 5.982 1.00 69.44 311 ILE A C 1
ATOM 2543 O O . ILE A 1 311 ? -11.592 -10.686 5.364 1.00 69.44 311 ILE A O 1
ATOM 2547 N N . GLU A 1 312 ? -13.338 -9.256 5.511 1.00 63.84 312 GLU A N 1
ATOM 2548 C CA . GLU A 1 312 ? -13.970 -9.600 4.228 1.00 63.84 312 GLU A CA 1
ATOM 2549 C C . GLU A 1 312 ? -13.784 -8.522 3.146 1.00 63.84 312 GLU A C 1
ATOM 2551 O O . GLU A 1 312 ? -14.081 -8.786 1.982 1.00 63.84 312 GLU A O 1
ATOM 2556 N N . GLU A 1 313 ? -13.222 -7.360 3.496 1.00 68.38 313 GLU A N 1
ATOM 2557 C CA . GLU A 1 313 ? -13.071 -6.201 2.603 1.00 68.38 313 GLU A CA 1
ATOM 2558 C C . GLU A 1 313 ? -11.760 -5.414 2.815 1.00 68.38 313 GLU A C 1
ATOM 2560 O O . GLU A 1 313 ? -11.019 -5.617 3.784 1.00 68.38 313 GLU A O 1
ATOM 2565 N N . ASP A 1 314 ? -11.459 -4.497 1.890 1.00 73.31 314 ASP A N 1
ATOM 2566 C CA . ASP A 1 314 ? -10.262 -3.645 1.924 1.00 73.31 314 ASP A CA 1
ATOM 2567 C C . ASP A 1 314 ? -10.452 -2.421 2.842 1.00 73.31 314 ASP A C 1
ATOM 2569 O O . ASP A 1 314 ? -10.752 -1.312 2.398 1.00 73.31 314 ASP A O 1
ATOM 2573 N N . LEU A 1 315 ? -10.217 -2.616 4.142 1.00 77.88 315 LEU A N 1
ATOM 2574 C CA . LEU A 1 315 ? -10.338 -1.568 5.171 1.00 77.88 315 LEU A CA 1
ATOM 2575 C C . LEU A 1 315 ? -9.402 -0.366 4.954 1.00 77.88 315 LEU A C 1
ATOM 2577 O O . LEU A 1 315 ? -9.659 0.741 5.429 1.00 77.88 315 LEU A O 1
ATOM 2581 N N . LEU A 1 316 ? -8.257 -0.594 4.309 1.00 83.69 316 LEU A N 1
ATOM 2582 C CA . LEU A 1 316 ? -7.193 0.401 4.182 1.00 83.69 316 LEU A CA 1
ATOM 2583 C C . LEU A 1 316 ? -7.437 1.354 3.011 1.00 83.69 316 LEU A C 1
ATOM 2585 O O . LEU A 1 316 ? -7.008 2.508 3.074 1.00 83.69 316 LEU A O 1
ATOM 2589 N N . LYS A 1 317 ? -8.133 0.890 1.969 1.00 85.25 317 LYS A N 1
ATOM 2590 C CA . LYS A 1 317 ? -8.565 1.699 0.825 1.00 85.25 317 LYS A CA 1
ATOM 2591 C C . LYS A 1 317 ? -9.486 2.839 1.251 1.00 85.25 317 LYS A C 1
ATOM 2593 O O . LYS A 1 317 ? -9.178 3.991 0.953 1.00 85.25 317 LYS A O 1
ATOM 2598 N N . GLU A 1 318 ? -10.560 2.540 1.981 1.00 83.25 318 GLU A N 1
ATOM 2599 C CA . GLU A 1 318 ? -11.522 3.562 2.425 1.00 83.25 318 GLU A CA 1
ATOM 2600 C C . GLU A 1 318 ? -10.847 4.585 3.347 1.00 83.25 318 GLU A C 1
ATOM 2602 O O . GLU A 1 318 ? -11.002 5.796 3.179 1.00 83.25 318 GLU A O 1
ATOM 2607 N N . LEU A 1 319 ? -9.981 4.113 4.253 1.00 86.00 319 LEU A N 1
ATOM 2608 C CA . LEU A 1 319 ? -9.190 5.000 5.100 1.00 86.00 319 LEU A CA 1
ATOM 2609 C C . LEU A 1 319 ? -8.243 5.888 4.278 1.00 86.00 319 LEU A C 1
ATOM 2611 O O . LEU A 1 319 ? -8.135 7.080 4.552 1.00 86.00 319 LEU A O 1
ATOM 2615 N N . TYR A 1 320 ? -7.573 5.354 3.253 1.00 86.69 320 TYR A N 1
ATOM 2616 C CA . TYR A 1 320 ? -6.752 6.168 2.354 1.00 86.69 320 TYR A CA 1
ATOM 2617 C C . TYR A 1 320 ? -7.592 7.240 1.642 1.00 86.69 320 TYR A C 1
ATOM 2619 O O . TYR A 1 320 ? -7.187 8.402 1.587 1.00 86.69 320 TYR A O 1
ATOM 2627 N N . GLN A 1 321 ? -8.762 6.868 1.116 1.00 84.50 321 GLN A N 1
ATOM 2628 C CA . GLN A 1 321 ? -9.633 7.774 0.365 1.00 84.50 321 GLN A CA 1
ATOM 2629 C C . GLN A 1 321 ? -10.248 8.886 1.220 1.00 84.50 321 GLN A C 1
ATOM 2631 O O . GLN A 1 321 ? -10.473 9.971 0.678 1.00 84.50 321 GLN A O 1
ATOM 2636 N N . GLU A 1 322 ? -10.479 8.639 2.513 1.00 85.38 322 GLU A N 1
ATOM 2637 C CA . GLU A 1 322 ? -10.890 9.669 3.476 1.00 85.38 322 GLU A CA 1
ATOM 2638 C C . GLU A 1 322 ? -9.729 10.609 3.827 1.00 85.38 322 GLU A C 1
ATOM 2640 O O . GLU A 1 322 ? -9.920 11.811 3.975 1.00 85.38 322 GLU A O 1
ATOM 2645 N N . LEU A 1 323 ? -8.507 10.084 3.974 1.00 84.81 323 LEU A N 1
ATOM 2646 C CA . LEU A 1 323 ? -7.358 10.889 4.400 1.00 84.81 323 LEU A CA 1
ATOM 2647 C C . LEU A 1 323 ? -6.751 11.738 3.277 1.00 84.81 323 LEU A C 1
ATOM 2649 O O . LEU A 1 323 ? -6.148 12.781 3.558 1.00 84.81 323 LEU A O 1
ATOM 2653 N N . VAL A 1 324 ? -6.858 11.294 2.025 1.00 82.00 324 VAL A N 1
ATOM 2654 C CA . VAL A 1 324 ? -6.287 11.974 0.857 1.00 82.00 324 VAL A CA 1
ATOM 2655 C C . VAL A 1 324 ? -7.410 12.524 -0.013 1.00 82.00 324 VAL A C 1
ATOM 2657 O O . VAL A 1 324 ? -8.234 11.777 -0.551 1.00 82.00 324 VAL A O 1
ATOM 2660 N N . ASP A 1 325 ? -7.431 13.848 -0.171 1.00 76.56 325 ASP A N 1
ATOM 2661 C CA . ASP A 1 325 ? -8.532 14.538 -0.828 1.00 76.56 325 ASP A CA 1
ATOM 2662 C C . ASP A 1 325 ? -8.690 14.120 -2.308 1.00 76.56 325 ASP A C 1
ATOM 2664 O O . ASP A 1 325 ? -7.710 13.751 -2.971 1.00 76.56 325 ASP A O 1
ATOM 2668 N N . PRO A 1 326 ? -9.918 14.171 -2.860 1.00 74.75 326 PRO A N 1
ATOM 2669 C CA . PRO A 1 326 ? -10.185 13.715 -4.222 1.00 74.75 326 PRO A CA 1
ATOM 2670 C C . PRO A 1 326 ? -9.397 14.452 -5.307 1.00 74.75 326 PRO A C 1
ATOM 2672 O O . PRO A 1 326 ? -9.082 13.839 -6.323 1.00 74.75 326 PRO A O 1
ATOM 2675 N N . ALA A 1 327 ? -9.092 15.743 -5.121 1.00 72.62 327 ALA A N 1
ATOM 2676 C CA . ALA A 1 327 ? -8.356 16.524 -6.113 1.00 72.62 327 ALA A CA 1
ATOM 2677 C C . ALA A 1 327 ? -6.900 16.065 -6.176 1.00 72.62 327 ALA A C 1
ATOM 2679 O O . ALA A 1 327 ? -6.405 15.799 -7.269 1.00 72.62 327 ALA A O 1
ATOM 2680 N N . THR A 1 328 ? -6.276 15.858 -5.010 1.00 71.94 328 THR A N 1
ATOM 2681 C CA . THR A 1 328 ? -4.980 15.190 -4.913 1.00 71.94 328 THR A CA 1
ATOM 2682 C C . THR A 1 328 ? -5.065 13.853 -5.638 1.00 71.94 328 THR A C 1
ATOM 2684 O O . THR A 1 328 ? -4.422 13.723 -6.671 1.00 71.94 328 THR A O 1
ATOM 2687 N N . ARG A 1 329 ? -5.930 12.912 -5.223 1.00 73.81 329 ARG A N 1
ATOM 2688 C CA . ARG A 1 329 ? -6.051 11.571 -5.849 1.00 73.81 329 ARG A CA 1
ATOM 2689 C C . ARG A 1 329 ? -6.277 11.602 -7.367 1.00 73.81 329 ARG A C 1
ATOM 2691 O O . ARG A 1 329 ? -5.701 10.787 -8.084 1.00 73.81 329 ARG A O 1
ATOM 2698 N N . HIS A 1 330 ? -7.070 12.549 -7.867 1.00 68.00 330 HIS A N 1
ATOM 2699 C CA . HIS A 1 330 ? -7.279 12.754 -9.300 1.00 68.00 330 HIS A CA 1
ATOM 2700 C C . HIS A 1 330 ? -5.989 13.168 -10.018 1.00 68.00 330 HIS A C 1
ATOM 2702 O O . HIS A 1 330 ? -5.638 12.563 -11.032 1.00 68.00 330 HIS A O 1
ATOM 2708 N N . ASP A 1 331 ? -5.258 14.146 -9.477 1.00 63.34 331 ASP A N 1
ATOM 2709 C CA . ASP A 1 331 ? -3.951 14.565 -9.997 1.00 63.34 331 ASP A CA 1
ATOM 2710 C C . ASP A 1 331 ? -2.919 13.425 -9.933 1.00 63.34 331 ASP A C 1
ATOM 2712 O O . ASP A 1 331 ? -2.012 13.356 -10.766 1.00 63.34 331 ASP A O 1
ATOM 2716 N N . LEU A 1 332 ? -3.082 12.500 -8.979 1.00 64.19 332 LEU A N 1
ATOM 2717 C CA . LEU A 1 332 ? -2.268 11.288 -8.861 1.00 64.19 332 LEU A CA 1
ATOM 2718 C C . LEU A 1 332 ? -2.635 10.210 -9.897 1.00 64.19 332 LEU A C 1
ATOM 2720 O O . LEU A 1 332 ? -1.867 9.269 -10.091 1.00 64.19 332 LEU A O 1
ATOM 2724 N N . GLY A 1 333 ? -3.798 10.316 -10.550 1.00 62.69 333 GLY A N 1
ATOM 2725 C CA . GLY A 1 333 ? -4.371 9.236 -11.356 1.00 62.69 333 GLY A CA 1
ATOM 2726 C C . GLY A 1 333 ? -4.776 8.009 -10.525 1.00 62.69 333 GLY A C 1
ATOM 2727 O O . GLY A 1 333 ? -4.899 6.918 -11.083 1.00 62.69 333 GLY A O 1
ATOM 2728 N N . GLU A 1 334 ? -4.962 8.178 -9.211 1.00 72.31 334 GLU A N 1
ATOM 2729 C CA . GLU A 1 334 ? -5.301 7.121 -8.257 1.00 72.31 334 GLU A CA 1
ATOM 2730 C C . GLU A 1 334 ? -6.815 6.974 -8.120 1.00 72.31 334 GLU A C 1
ATOM 2732 O O . GLU A 1 334 ? -7.483 7.655 -7.333 1.00 72.31 334 GLU A O 1
ATOM 2737 N N . PHE A 1 335 ? -7.357 6.031 -8.882 1.00 74.75 335 PHE A N 1
ATOM 2738 C CA . PHE A 1 335 ? -8.747 5.613 -8.780 1.00 74.75 335 PHE A CA 1
ATOM 2739 C C . PHE A 1 335 ? -8.785 4.224 -8.156 1.00 74.75 335 PHE A C 1
ATOM 2741 O O . PHE A 1 335 ? -8.494 3.228 -8.813 1.00 74.75 335 PHE A O 1
ATOM 2748 N N . TYR A 1 336 ? -9.122 4.156 -6.871 1.00 80.06 336 TYR A N 1
ATOM 2749 C CA . TYR A 1 336 ? -9.305 2.867 -6.218 1.00 80.06 336 TYR A CA 1
ATOM 2750 C C . TYR A 1 336 ? -10.542 2.166 -6.768 1.00 80.06 336 TYR A C 1
ATOM 2752 O O . TYR A 1 336 ? -11.583 2.789 -6.987 1.00 80.06 336 TYR A O 1
ATOM 2760 N N . THR A 1 337 ? -10.402 0.866 -7.002 1.00 86.31 337 THR A N 1
ATOM 2761 C CA . THR A 1 337 ? -11.460 0.036 -7.573 1.00 86.31 337 THR A CA 1
ATOM 2762 C C . THR A 1 337 ? -12.480 -0.301 -6.482 1.00 86.31 337 THR A C 1
ATOM 2764 O O . THR A 1 337 ? -12.084 -0.826 -5.439 1.00 86.31 337 THR A O 1
ATOM 2767 N N . PRO A 1 338 ? -13.781 -0.023 -6.680 1.00 86.88 338 PRO A N 1
ATOM 2768 C CA . PRO A 1 338 ? -14.827 -0.537 -5.800 1.00 86.88 338 PRO A CA 1
ATOM 2769 C C . PRO A 1 338 ? -14.825 -2.070 -5.775 1.00 86.88 338 PRO A C 1
ATOM 2771 O O . PRO A 1 338 ? -14.542 -2.705 -6.794 1.00 86.88 338 PRO A O 1
ATOM 2774 N N . ASP A 1 339 ? -15.175 -2.672 -4.639 1.00 86.69 339 ASP A N 1
ATOM 2775 C CA . ASP A 1 339 ? -15.032 -4.123 -4.453 1.00 86.69 339 ASP A CA 1
ATOM 2776 C C . ASP A 1 339 ? -15.950 -4.913 -5.395 1.00 86.69 339 ASP A C 1
ATOM 2778 O O . ASP A 1 339 ? -15.502 -5.879 -6.018 1.00 86.69 339 ASP A O 1
ATOM 2782 N N . TRP A 1 340 ? -17.182 -4.429 -5.608 1.00 89.25 340 TRP A N 1
ATOM 2783 C CA . TRP A 1 340 ? -18.130 -5.005 -6.569 1.00 89.25 340 TRP A CA 1
ATOM 2784 C C . TRP A 1 340 ? -17.575 -5.019 -7.999 1.00 89.25 340 TRP A C 1
ATOM 2786 O O . TRP A 1 340 ? -17.810 -5.962 -8.753 1.00 89.25 340 TRP A O 1
ATOM 2796 N N . LEU A 1 341 ? -16.808 -3.994 -8.385 1.00 92.56 341 LEU A N 1
ATOM 2797 C CA . LEU A 1 341 ? -16.262 -3.873 -9.735 1.00 92.56 341 LEU A CA 1
ATOM 2798 C C . LEU A 1 341 ? -15.068 -4.810 -9.930 1.00 92.56 341 LEU A C 1
ATOM 2800 O O . LEU A 1 341 ? -14.912 -5.399 -11.003 1.00 92.56 341 LEU A O 1
ATOM 2804 N N . ALA A 1 342 ? -14.240 -4.979 -8.895 1.00 94.31 342 ALA A N 1
ATOM 2805 C CA . ALA A 1 342 ? -13.169 -5.969 -8.898 1.00 94.31 342 ALA A CA 1
ATOM 2806 C C . ALA A 1 342 ? -13.737 -7.396 -8.978 1.00 94.31 342 ALA A C 1
ATOM 2808 O O . ALA A 1 342 ? -13.252 -8.204 -9.772 1.00 94.31 342 ALA A O 1
ATOM 2809 N N . GLU A 1 343 ? -14.790 -7.690 -8.211 1.00 94.06 343 GLU A N 1
ATOM 2810 C CA . GLU A 1 343 ? -15.488 -8.979 -8.237 1.00 94.06 343 GLU A CA 1
ATOM 2811 C C . GLU A 1 343 ? -16.134 -9.256 -9.595 1.00 94.06 343 GLU A C 1
ATOM 2813 O O . GLU A 1 343 ? -15.868 -10.306 -10.178 1.00 94.06 343 GLU A O 1
ATOM 2818 N N . LEU A 1 344 ? -16.879 -8.295 -10.151 1.00 95.12 344 LEU A N 1
ATOM 2819 C CA . LEU A 1 344 ? -17.460 -8.399 -11.492 1.00 95.12 344 LEU A CA 1
ATOM 2820 C C . LEU A 1 344 ? -16.378 -8.675 -12.544 1.00 95.12 344 LEU A C 1
ATOM 2822 O O . LEU A 1 344 ? -16.506 -9.591 -13.350 1.00 95.12 344 LEU A O 1
ATOM 2826 N N . THR A 1 345 ? -15.277 -7.923 -12.514 1.00 96.94 345 THR A N 1
ATOM 2827 C CA . THR A 1 345 ? -14.174 -8.092 -13.472 1.00 96.94 345 THR A CA 1
ATOM 2828 C C . THR A 1 345 ? -13.544 -9.488 -13.375 1.00 96.94 345 THR A C 1
ATOM 2830 O O . THR A 1 345 ? -13.256 -10.108 -14.402 1.00 96.94 345 THR A O 1
ATOM 2833 N N . LEU A 1 346 ? -13.335 -10.004 -12.157 1.00 97.81 346 LEU A N 1
ATOM 2834 C CA . LEU A 1 346 ? -12.794 -11.348 -11.928 1.00 97.81 346 LEU A CA 1
ATOM 2835 C C . LEU A 1 346 ? -13.775 -12.444 -12.367 1.00 97.81 346 LEU A C 1
ATOM 2837 O O . LEU A 1 346 ? -13.358 -13.417 -12.998 1.00 97.81 346 LEU A O 1
ATOM 2841 N N . ALA A 1 347 ? -15.066 -12.273 -12.093 1.00 95.69 347 ALA A N 1
ATOM 2842 C CA . ALA A 1 347 ? -16.102 -13.207 -12.515 1.00 95.69 347 ALA A CA 1
ATOM 2843 C C . ALA A 1 347 ? -16.187 -13.294 -14.049 1.00 95.69 347 ALA A C 1
ATOM 2845 O O . ALA A 1 347 ? -16.098 -14.387 -14.609 1.00 95.69 347 ALA A O 1
ATOM 2846 N N . GLU A 1 348 ? -16.253 -12.152 -14.736 1.00 96.12 348 GLU A N 1
ATOM 2847 C CA . GLU A 1 348 ? -16.402 -12.081 -16.197 1.00 96.12 348 GLU A CA 1
ATOM 2848 C C . GLU A 1 348 ? -15.156 -12.562 -16.952 1.00 96.12 348 GLU A C 1
ATOM 2850 O O . GLU A 1 348 ? -15.251 -13.189 -18.012 1.00 96.12 348 GLU A O 1
ATOM 2855 N N . VAL A 1 349 ? -13.954 -12.355 -16.397 1.00 96.44 349 VAL A N 1
ATOM 2856 C CA . VAL A 1 349 ? -12.742 -12.955 -16.977 1.00 96.44 349 VAL A CA 1
ATOM 2857 C C . VAL A 1 349 ? -12.701 -14.479 -16.756 1.00 96.44 349 VAL A C 1
ATOM 2859 O O . VAL A 1 349 ? -12.005 -15.202 -17.480 1.00 96.44 349 VAL A O 1
ATOM 2862 N N . GLY A 1 350 ? -13.502 -15.006 -15.826 1.00 95.75 350 GLY A N 1
ATOM 2863 C CA . GLY A 1 350 ? -13.610 -16.428 -15.500 1.00 95.75 350 GLY A CA 1
ATOM 2864 C C . GLY A 1 350 ? -12.621 -16.881 -14.427 1.00 95.75 350 GLY A C 1
ATOM 2865 O O . GLY A 1 350 ? -12.056 -17.973 -14.538 1.00 95.75 350 GLY A O 1
ATOM 2866 N N . TYR A 1 351 ? -12.365 -16.033 -13.430 1.00 96.69 351 TYR A N 1
ATOM 2867 C CA . TYR A 1 351 ? -11.527 -16.333 -12.276 1.00 96.69 351 TYR A CA 1
ATOM 2868 C C . TYR A 1 351 ? -12.368 -16.629 -11.017 1.00 96.69 351 TYR A C 1
ATOM 2870 O O . TYR A 1 351 ? -13.295 -15.878 -10.723 1.00 96.69 351 TYR A O 1
ATOM 2878 N N . PRO A 1 352 ? -11.997 -17.634 -10.202 1.00 95.12 352 PRO A N 1
ATOM 2879 C CA . PRO A 1 352 ? -11.023 -18.680 -10.493 1.00 95.12 352 PRO A CA 1
ATOM 2880 C C . PRO A 1 352 ? -11.613 -19.724 -11.463 1.00 95.12 352 PRO A C 1
ATOM 2882 O O . PRO A 1 352 ? -12.795 -20.062 -11.368 1.00 95.12 352 PRO A O 1
ATOM 2885 N N . PRO A 1 353 ? -10.804 -20.281 -12.377 1.00 93.00 353 PRO A N 1
ATOM 2886 C CA . PRO A 1 353 ? -11.271 -21.285 -13.327 1.00 93.00 353 PRO A CA 1
ATOM 2887 C C . PRO A 1 353 ? -11.620 -22.621 -12.652 1.00 93.00 353 PRO A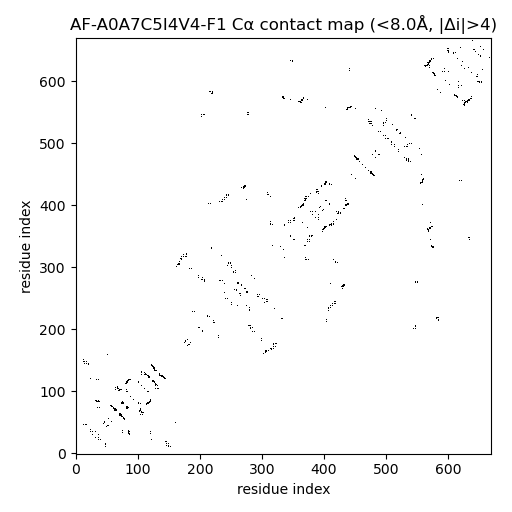 C 1
ATOM 2889 O O . PRO A 1 353 ? -11.020 -23.007 -11.648 1.00 93.00 353 PRO A O 1
ATOM 2892 N N . ASP A 1 354 ? -12.528 -23.379 -13.272 1.00 88.19 354 ASP A N 1
ATOM 2893 C CA . ASP A 1 354 ? -12.855 -24.763 -12.903 1.00 88.19 354 ASP A CA 1
ATOM 2894 C C . ASP A 1 354 ? -11.752 -25.742 -13.321 1.00 88.19 354 ASP A C 1
ATOM 2896 O O . ASP A 1 354 ? -11.873 -26.505 -14.278 1.00 88.19 354 ASP A O 1
ATOM 2900 N N . THR A 1 355 ? -10.619 -25.692 -12.623 1.00 83.94 355 THR A N 1
ATOM 2901 C CA . THR A 1 355 ? -9.477 -26.570 -12.880 1.00 83.94 355 THR A CA 1
ATOM 2902 C C . THR A 1 355 ? -8.632 -26.786 -11.629 1.00 83.94 355 THR A C 1
ATOM 2904 O O . THR A 1 355 ? -8.451 -25.888 -10.809 1.00 83.94 355 THR A O 1
ATOM 2907 N N . ALA A 1 356 ? -8.062 -27.985 -11.505 1.00 80.31 356 ALA A N 1
ATOM 2908 C CA . ALA A 1 356 ? -7.039 -28.288 -10.503 1.00 80.31 356 ALA A CA 1
ATOM 2909 C C . ALA A 1 356 ? -5.627 -27.839 -10.941 1.00 80.31 356 ALA A C 1
ATOM 2911 O O . ALA A 1 356 ? -4.687 -27.878 -10.142 1.00 80.31 356 ALA A O 1
ATOM 2912 N N . ASP A 1 357 ? -5.470 -27.425 -12.203 1.00 86.44 357 ASP A N 1
ATOM 2913 C CA . ASP A 1 357 ? -4.213 -26.921 -12.755 1.00 86.44 357 ASP A CA 1
ATOM 2914 C C . ASP A 1 357 ? -3.856 -25.560 -12.143 1.00 86.44 357 ASP A C 1
ATOM 2916 O O . ASP A 1 357 ? -4.448 -24.526 -12.461 1.00 86.44 357 ASP A O 1
ATOM 2920 N N . ARG A 1 358 ? -2.847 -25.568 -11.269 1.00 83.69 358 ARG A N 1
ATOM 2921 C CA . ARG A 1 358 ? -2.390 -24.377 -10.546 1.00 83.69 358 ARG A CA 1
ATOM 2922 C C . ARG A 1 358 ? -1.799 -23.313 -11.459 1.00 83.69 358 ARG A C 1
ATOM 2924 O O . ARG A 1 358 ? -1.858 -22.144 -11.094 1.00 83.69 358 ARG A O 1
ATOM 2931 N N . GLU A 1 359 ? -1.249 -23.668 -12.620 1.00 83.12 359 GLU A N 1
ATOM 2932 C CA . GLU A 1 359 ? -0.704 -22.656 -13.530 1.00 83.12 359 GLU A CA 1
ATOM 2933 C C . GLU A 1 359 ? -1.798 -21.755 -14.102 1.00 83.12 359 GLU A C 1
ATOM 2935 O O . GLU A 1 359 ? -1.577 -20.559 -14.319 1.00 83.12 359 GLU A O 1
ATOM 2940 N N . LYS A 1 360 ? -2.997 -22.313 -14.290 1.00 91.62 360 LYS A N 1
ATOM 2941 C CA . LYS A 1 360 ? -4.182 -21.567 -14.720 1.00 91.62 360 LYS A CA 1
ATOM 2942 C C . LYS A 1 360 ? -4.779 -20.709 -13.608 1.00 91.62 360 LYS A C 1
ATOM 2944 O O . LYS A 1 360 ? -5.645 -19.903 -13.896 1.00 91.62 360 LYS A O 1
ATOM 2949 N N . LEU A 1 361 ? -4.300 -20.818 -12.366 1.00 94.44 361 LEU A N 1
ATOM 2950 C CA . LEU A 1 361 ? -4.661 -19.906 -11.272 1.00 94.44 361 LEU A CA 1
ATOM 2951 C C . LEU A 1 361 ? -3.756 -18.665 -11.211 1.00 94.44 36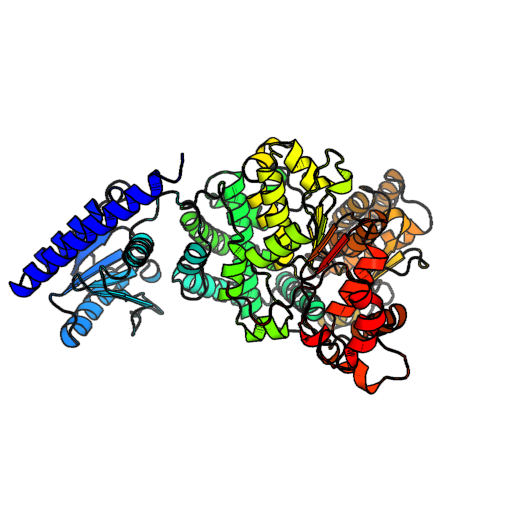1 LEU A C 1
ATOM 2953 O O . LEU A 1 361 ? -3.943 -17.828 -10.328 1.00 94.44 361 LEU A O 1
ATOM 2957 N N . SER A 1 362 ? -2.766 -18.549 -12.108 1.00 97.12 362 SER A N 1
ATOM 2958 C CA . SER A 1 362 ? -1.836 -17.419 -12.105 1.00 97.12 362 SER A CA 1
ATOM 2959 C C . SER A 1 362 ? -2.521 -16.104 -12.461 1.00 97.12 362 SER A C 1
ATOM 2961 O O . SER A 1 362 ? -3.128 -15.980 -13.524 1.00 97.12 362 SER A O 1
ATOM 2963 N N . LEU A 1 363 ? -2.393 -15.126 -11.565 1.00 98.38 363 LEU A N 1
ATOM 2964 C CA . LEU A 1 363 ? -3.042 -13.823 -11.649 1.00 98.38 363 LEU A CA 1
ATOM 2965 C C . LEU A 1 363 ? -2.022 -12.716 -11.389 1.00 98.38 363 LEU A C 1
ATOM 2967 O O . LEU A 1 363 ? -1.266 -12.779 -10.419 1.00 98.38 363 LEU A O 1
ATOM 2971 N N . PHE A 1 364 ? -2.001 -11.710 -12.256 1.00 98.44 364 PHE A N 1
ATOM 2972 C CA . PHE A 1 364 ? -1.130 -10.551 -12.120 1.00 98.44 364 PHE A CA 1
ATOM 2973 C C . PHE A 1 364 ? -1.913 -9.249 -12.202 1.00 98.44 364 PHE A C 1
ATOM 2975 O O . PHE A 1 364 ? -2.653 -9.040 -13.163 1.00 98.44 364 PHE A O 1
ATOM 2982 N N . ASP A 1 365 ? -1.684 -8.379 -11.220 1.00 98.19 365 ASP A N 1
ATOM 2983 C CA . ASP A 1 365 ? -2.118 -6.986 -11.248 1.00 98.19 365 ASP A CA 1
ATOM 2984 C C . ASP A 1 365 ? -0.907 -6.043 -11.426 1.00 98.19 365 ASP A C 1
ATOM 2986 O O . ASP A 1 365 ? -0.082 -5.913 -10.512 1.00 98.19 365 ASP A O 1
ATOM 2990 N N . PRO A 1 366 ? -0.746 -5.407 -12.603 1.00 95.94 366 PRO A N 1
ATOM 2991 C CA . PRO A 1 366 ? 0.414 -4.583 -12.923 1.00 95.94 366 PRO A CA 1
ATOM 2992 C C . PRO A 1 366 ? 0.335 -3.145 -12.384 1.00 95.94 366 PRO A C 1
ATOM 2994 O O . PRO A 1 366 ? 1.291 -2.391 -12.582 1.00 95.94 366 PRO A O 1
ATOM 2997 N N . ALA A 1 367 ? -0.776 -2.739 -11.772 1.00 93.75 367 ALA A N 1
ATOM 2998 C CA . ALA A 1 367 ? -0.951 -1.435 -11.130 1.00 93.75 367 ALA A CA 1
ATOM 2999 C C . ALA A 1 367 ? -1.843 -1.620 -9.898 1.00 93.75 367 ALA A C 1
ATOM 3001 O O . ALA A 1 367 ? -2.972 -1.136 -9.847 1.00 93.75 367 ALA A O 1
ATOM 3002 N N . CYS A 1 368 ? -1.356 -2.420 -8.948 1.00 94.19 368 CYS A N 1
ATOM 3003 C CA . CYS A 1 368 ? -2.238 -3.079 -7.997 1.00 94.19 368 CYS A CA 1
ATOM 3004 C C . CYS A 1 368 ? -2.857 -2.163 -6.944 1.00 94.19 368 CYS A C 1
ATOM 3006 O O . CYS A 1 368 ? -3.800 -2.587 -6.276 1.00 94.19 368 CYS A O 1
ATOM 3008 N N . GLY A 1 369 ? -2.355 -0.939 -6.755 1.00 92.00 369 GLY A N 1
ATOM 3009 C CA . GLY A 1 369 ? -2.848 -0.031 -5.724 1.00 92.00 369 GLY A CA 1
ATOM 3010 C C . GLY A 1 369 ? -2.820 -0.696 -4.345 1.00 92.00 369 GLY A C 1
ATOM 3011 O O . GLY A 1 369 ? -1.827 -1.324 -3.971 1.00 92.00 369 GLY A O 1
ATOM 3012 N N . SER A 1 370 ? -3.934 -0.616 -3.610 1.00 91.50 370 SER A N 1
ATOM 3013 C CA . SER A 1 370 ? -4.139 -1.310 -2.326 1.00 91.50 370 SER A CA 1
ATOM 3014 C C . SER A 1 370 ? -4.294 -2.831 -2.451 1.00 91.50 370 SER A C 1
ATOM 3016 O O . SER A 1 370 ? -4.428 -3.522 -1.446 1.00 91.50 370 SER A O 1
ATOM 3018 N N . GLY A 1 371 ? -4.253 -3.389 -3.660 1.00 94.56 371 GLY A N 1
ATOM 3019 C CA . GLY A 1 371 ? -4.328 -4.824 -3.901 1.00 94.56 371 GLY A CA 1
ATOM 3020 C C . GLY A 1 371 ? -5.748 -5.383 -3.933 1.00 94.56 371 GLY A C 1
ATOM 3021 O O . GLY A 1 371 ? -5.899 -6.584 -3.732 1.00 94.56 371 GLY A O 1
ATOM 3022 N N . THR A 1 372 ? -6.772 -4.567 -4.207 1.00 94.00 372 THR A N 1
ATOM 3023 C CA . THR A 1 372 ? -8.188 -4.987 -4.241 1.00 94.00 372 THR A CA 1
ATOM 3024 C C . THR A 1 372 ? -8.418 -6.220 -5.121 1.00 94.00 372 THR A C 1
ATOM 3026 O O . THR A 1 372 ? -9.001 -7.196 -4.664 1.00 94.00 372 THR A O 1
ATOM 3029 N N . PHE A 1 373 ? -7.880 -6.255 -6.347 1.00 96.88 373 PHE A N 1
ATOM 3030 C CA . PHE A 1 373 ? -7.993 -7.434 -7.218 1.00 96.88 373 PHE A CA 1
ATOM 3031 C C . PHE A 1 373 ? -7.342 -8.685 -6.619 1.00 96.88 373 PHE A C 1
ATOM 3033 O O . PHE A 1 373 ? -7.895 -9.779 -6.722 1.00 96.88 373 PHE A O 1
ATOM 3040 N N . LEU A 1 374 ? -6.177 -8.536 -5.980 1.00 97.75 374 LEU A N 1
ATOM 3041 C CA . LEU A 1 374 ? -5.475 -9.649 -5.338 1.00 97.75 374 LEU A CA 1
ATOM 3042 C C . LEU A 1 374 ? -6.260 -10.156 -4.126 1.00 97.75 374 LEU A C 1
ATOM 3044 O O . LEU A 1 374 ? -6.421 -11.363 -3.972 1.00 97.75 374 LEU A O 1
ATOM 3048 N N . PHE A 1 375 ? -6.773 -9.245 -3.299 1.00 94.88 375 PHE A N 1
ATOM 3049 C CA . PHE A 1 375 ? -7.609 -9.553 -2.143 1.00 94.88 375 PHE A CA 1
ATOM 3050 C C . PHE A 1 375 ? -8.871 -10.320 -2.567 1.00 94.88 375 PHE A C 1
ATOM 3052 O O . PHE A 1 375 ? -9.104 -11.434 -2.091 1.00 94.88 375 PHE A O 1
ATOM 3059 N N . THR A 1 376 ? -9.629 -9.785 -3.529 1.00 95.06 376 THR A N 1
ATOM 3060 C CA . THR A 1 376 ? -10.859 -10.407 -4.037 1.00 95.06 376 THR A CA 1
ATOM 3061 C C . THR A 1 376 ? -10.578 -11.767 -4.672 1.00 95.06 376 THR A C 1
ATOM 3063 O O . THR A 1 376 ? -11.288 -12.731 -4.403 1.00 95.06 376 THR A O 1
ATOM 3066 N N . ALA A 1 377 ? -9.492 -11.910 -5.436 1.00 97.31 377 ALA A N 1
ATOM 3067 C CA . ALA A 1 377 ? -9.097 -13.199 -6.000 1.00 97.31 377 ALA A CA 1
ATOM 3068 C C . ALA A 1 377 ? -8.793 -14.258 -4.919 1.00 97.31 377 ALA A C 1
ATOM 3070 O O . ALA A 1 377 ? -9.176 -15.420 -5.071 1.00 97.31 377 ALA A O 1
ATOM 3071 N N . ILE A 1 378 ? -8.151 -13.880 -3.806 1.00 96.06 378 ILE A N 1
ATOM 3072 C CA . ILE A 1 378 ? -7.915 -14.785 -2.666 1.00 96.06 378 ILE A CA 1
ATOM 3073 C C . ILE A 1 378 ? -9.242 -15.205 -2.019 1.00 96.06 378 ILE A C 1
ATOM 3075 O O . ILE A 1 378 ? -9.414 -16.387 -1.704 1.00 96.06 378 ILE A O 1
ATOM 3079 N N . ARG A 1 379 ? -10.189 -14.270 -1.855 1.00 93.00 379 ARG A N 1
ATOM 3080 C CA . ARG A 1 379 ? -11.538 -14.562 -1.343 1.00 93.00 379 ARG A CA 1
ATOM 3081 C C . ARG A 1 379 ? -12.279 -15.556 -2.244 1.00 93.00 379 ARG A C 1
ATOM 3083 O O . ARG A 1 379 ? -12.728 -16.588 -1.751 1.00 93.00 379 ARG A O 1
ATOM 3090 N N . LEU A 1 380 ? -12.312 -15.324 -3.556 1.00 94.56 380 LEU A N 1
ATOM 3091 C CA . LEU A 1 380 ? -12.976 -16.226 -4.509 1.00 94.56 380 LEU A CA 1
ATOM 3092 C C . LEU A 1 380 ? -12.345 -17.634 -4.525 1.00 94.56 380 LEU A C 1
ATOM 3094 O O . LEU A 1 380 ? -13.048 -18.640 -4.631 1.00 94.56 380 LEU A O 1
ATOM 3098 N N . LEU A 1 381 ? -11.018 -17.747 -4.362 1.00 94.88 381 LEU A N 1
ATOM 3099 C CA . LEU A 1 381 ? -10.363 -19.050 -4.184 1.00 94.88 381 LEU A CA 1
ATOM 3100 C C . LEU A 1 381 ? -10.839 -19.764 -2.909 1.00 94.88 381 LEU A C 1
ATOM 3102 O O . LEU A 1 381 ? -11.058 -20.978 -2.934 1.00 94.88 381 LEU A O 1
ATOM 3106 N N . ARG A 1 382 ? -11.011 -19.035 -1.800 1.00 92.19 382 ARG A N 1
ATOM 3107 C CA . ARG A 1 382 ? -11.546 -19.596 -0.549 1.00 92.19 382 ARG A CA 1
ATOM 3108 C C . ARG A 1 382 ? -12.973 -20.094 -0.702 1.00 92.19 382 ARG A C 1
ATOM 3110 O O . ARG A 1 382 ? -13.269 -21.193 -0.240 1.00 92.19 382 ARG A O 1
ATOM 3117 N N . GLU A 1 383 ? -13.826 -19.337 -1.382 1.00 91.62 383 GLU A N 1
ATOM 3118 C CA . GLU A 1 383 ? -15.213 -19.726 -1.671 1.00 91.62 383 GLU A CA 1
ATOM 3119 C C . GLU A 1 383 ? -15.288 -20.991 -2.534 1.00 91.62 383 GLU A C 1
ATOM 3121 O O . GLU A 1 383 ? -16.126 -21.860 -2.300 1.00 91.62 383 GLU A O 1
ATOM 3126 N N . LYS A 1 384 ? -14.331 -21.172 -3.452 1.00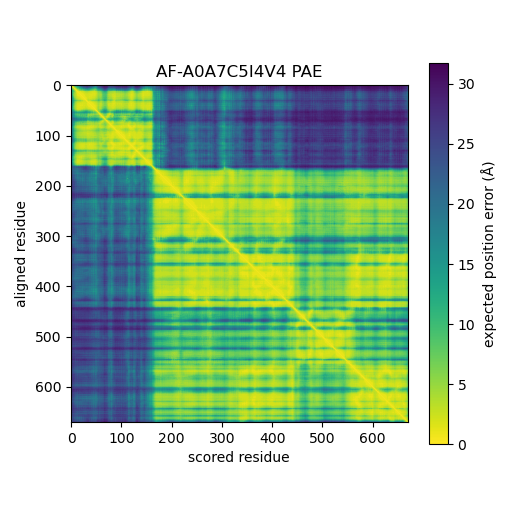 91.81 384 LYS A N 1
ATOM 3127 C CA . LYS A 1 384 ? -14.122 -22.428 -4.199 1.00 91.81 384 LYS A CA 1
ATOM 3128 C C . LYS A 1 384 ? -13.555 -23.583 -3.369 1.00 91.81 384 LYS A C 1
ATOM 3130 O O . LYS A 1 384 ? -13.438 -24.695 -3.880 1.00 91.81 384 LYS A O 1
ATOM 3135 N N . GLY A 1 385 ? -13.202 -23.350 -2.107 1.00 91.75 385 GLY A N 1
ATOM 3136 C CA . GLY A 1 385 ? -12.759 -24.372 -1.159 1.00 91.75 385 GLY A CA 1
ATOM 3137 C C . GLY A 1 385 ? -11.247 -24.449 -0.925 1.00 91.75 385 GLY A C 1
ATOM 3138 O O . GLY A 1 385 ? -10.806 -25.305 -0.150 1.00 91.75 385 GLY A O 1
ATOM 3139 N N . TRP A 1 386 ? -10.435 -23.574 -1.534 1.00 92.19 386 TRP A N 1
ATOM 3140 C CA . TRP A 1 386 ? -8.999 -23.510 -1.242 1.00 92.19 386 TRP A CA 1
ATOM 3141 C C . TRP A 1 386 ? -8.757 -22.957 0.166 1.00 92.19 386 TRP A C 1
ATOM 3143 O O . TRP A 1 386 ? -9.259 -21.901 0.531 1.00 92.19 386 TRP A O 1
ATOM 3153 N N . LYS A 1 387 ? -7.953 -23.658 0.972 1.00 92.62 387 LYS A N 1
ATOM 3154 C CA . LYS A 1 387 ? -7.679 -23.274 2.369 1.00 92.62 387 LYS A CA 1
ATOM 3155 C C . LYS A 1 387 ? -6.339 -23.792 2.881 1.00 92.62 387 LYS A C 1
ATOM 3157 O O . LYS A 1 387 ? -5.685 -24.633 2.244 1.00 92.62 387 LYS A O 1
ATOM 3162 N N . GLY A 1 388 ? -5.926 -23.313 4.050 1.00 91.81 388 GLY A N 1
ATOM 3163 C CA . GLY A 1 388 ? -4.692 -23.710 4.718 1.00 91.81 388 GLY A CA 1
ATOM 3164 C C . GLY A 1 388 ? -3.457 -23.488 3.849 1.00 91.81 388 GLY A C 1
ATOM 3165 O O . GLY A 1 388 ? -3.394 -22.585 3.014 1.00 91.81 388 GLY A O 1
ATOM 3166 N N . LYS A 1 389 ? -2.472 -24.380 3.991 1.00 92.81 389 LYS A N 1
ATOM 3167 C CA . LYS A 1 389 ? -1.201 -24.288 3.256 1.00 92.81 389 LYS A CA 1
ATOM 3168 C C . LYS A 1 389 ? -1.364 -24.295 1.734 1.00 92.81 389 LYS A C 1
ATOM 3170 O O . LYS A 1 389 ? -0.519 -23.742 1.040 1.00 92.81 389 LYS A O 1
ATOM 3175 N N . SER A 1 390 ? -2.420 -24.922 1.211 1.00 92.75 390 SER A N 1
ATOM 3176 C CA . SER A 1 390 ? -2.652 -24.990 -0.236 1.00 92.75 390 SER A CA 1
ATOM 3177 C C . SER A 1 390 ? -2.992 -23.621 -0.829 1.00 92.75 390 SER A C 1
ATOM 3179 O O . SER A 1 390 ? -2.395 -23.242 -1.835 1.00 92.75 390 SER A O 1
ATOM 3181 N N . LEU A 1 391 ? -3.858 -22.857 -0.154 1.00 94.19 391 LEU A N 1
ATOM 3182 C CA . LEU A 1 391 ? -4.204 -21.490 -0.535 1.00 94.19 391 LEU A CA 1
ATOM 3183 C C . LEU A 1 391 ? -2.973 -20.588 -0.468 1.00 94.19 391 LEU A C 1
ATOM 3185 O O . LEU A 1 391 ? -2.643 -19.932 -1.449 1.00 94.19 391 LEU A O 1
ATOM 3189 N N . VAL A 1 392 ? -2.251 -20.616 0.658 1.00 95.25 392 VAL A N 1
ATOM 3190 C CA . VAL A 1 392 ? -1.040 -19.801 0.839 1.00 95.25 392 VAL A CA 1
ATOM 3191 C C . VAL A 1 392 ? -0.024 -20.099 -0.264 1.00 95.25 392 VAL A C 1
ATOM 3193 O O . VAL A 1 392 ? 0.493 -19.176 -0.883 1.00 95.25 392 VAL A O 1
ATOM 3196 N N . LYS A 1 393 ? 0.212 -21.379 -0.581 1.00 94.00 393 LYS A N 1
ATOM 3197 C CA . LYS A 1 393 ? 1.122 -21.773 -1.662 1.00 94.00 393 LYS A CA 1
ATOM 3198 C C . LYS A 1 393 ? 0.686 -21.212 -3.018 1.00 94.00 393 LYS A C 1
ATOM 3200 O O . LYS A 1 393 ? 1.527 -20.689 -3.741 1.00 94.00 393 LYS A O 1
ATOM 3205 N N . ILE A 1 394 ? -0.605 -21.292 -3.351 1.00 95.31 394 ILE A N 1
ATOM 3206 C CA . ILE A 1 394 ? -1.136 -20.713 -4.593 1.00 95.31 394 ILE A CA 1
ATOM 3207 C C . ILE A 1 394 ? -0.895 -19.210 -4.620 1.00 95.31 394 ILE A C 1
ATOM 3209 O O . ILE A 1 394 ? -0.363 -18.720 -5.603 1.00 95.31 394 ILE A O 1
ATOM 3213 N N . VAL A 1 395 ? -1.210 -18.482 -3.553 1.00 96.50 395 VAL A N 1
ATOM 3214 C CA . VAL A 1 395 ? -1.009 -17.028 -3.528 1.00 96.50 395 VAL A CA 1
ATOM 3215 C C . VAL A 1 395 ? 0.467 -16.680 -3.719 1.00 96.50 395 VAL A C 1
ATOM 3217 O O . VAL A 1 395 ? 0.799 -15.912 -4.615 1.00 96.50 395 VAL A O 1
ATOM 3220 N N . LEU A 1 396 ? 1.374 -17.294 -2.957 1.00 94.38 396 LEU A N 1
ATOM 3221 C CA . LEU A 1 396 ? 2.806 -16.985 -3.033 1.00 94.38 396 LEU A CA 1
ATOM 3222 C C . LEU A 1 396 ? 3.443 -17.358 -4.384 1.00 94.38 396 LEU A C 1
ATOM 3224 O O . LEU A 1 396 ? 4.359 -16.675 -4.840 1.00 94.38 396 LEU A O 1
ATOM 3228 N N . GLU A 1 397 ? 2.990 -18.441 -5.021 1.00 92.31 397 GLU A N 1
ATOM 3229 C CA . GLU A 1 397 ? 3.587 -18.943 -6.266 1.00 92.31 397 GLU A CA 1
ATOM 3230 C C . GLU A 1 397 ? 2.877 -18.457 -7.526 1.00 92.31 397 GLU A C 1
ATOM 3232 O O . GLU A 1 397 ? 3.525 -18.342 -8.564 1.00 92.31 397 GLU A O 1
ATOM 3237 N N . GLN A 1 398 ? 1.563 -18.219 -7.458 1.00 95.94 398 GLN A N 1
ATOM 3238 C CA . GLN A 1 398 ? 0.704 -17.963 -8.613 1.00 95.94 398 GLN A CA 1
ATOM 3239 C C . GLN A 1 398 ? 0.315 -16.493 -8.762 1.00 95.94 398 GLN A C 1
ATOM 3241 O O . GLN A 1 398 ? 0.093 -16.058 -9.892 1.00 95.94 398 GLN A O 1
ATOM 3246 N N . PHE A 1 399 ? 0.331 -15.698 -7.694 1.00 97.94 399 PHE A N 1
ATOM 3247 C CA . PHE A 1 399 ? -0.080 -14.300 -7.778 1.00 97.94 399 PHE A CA 1
ATOM 3248 C C . PHE A 1 399 ? 1.127 -13.391 -8.006 1.00 97.94 399 PHE A C 1
ATOM 3250 O O . PHE A 1 399 ? 2.277 -13.784 -7.775 1.00 97.94 399 PHE A O 1
ATOM 3257 N N . ALA A 1 400 ? 0.865 -12.182 -8.489 1.00 97.38 400 ALA A N 1
ATOM 3258 C CA . ALA A 1 400 ? 1.787 -11.063 -8.421 1.00 97.38 400 ALA A CA 1
ATOM 3259 C C . ALA A 1 400 ? 1.026 -9.729 -8.426 1.00 97.38 400 ALA A C 1
ATOM 3261 O O . ALA A 1 400 ? -0.005 -9.597 -9.079 1.00 97.38 400 ALA A O 1
ATOM 3262 N N . GLY A 1 401 ? 1.569 -8.738 -7.728 1.00 97.31 401 GLY A N 1
ATOM 3263 C CA . GLY A 1 401 ? 1.141 -7.345 -7.761 1.00 97.31 401 GLY A CA 1
ATOM 3264 C C . GLY A 1 401 ? 2.340 -6.430 -7.951 1.00 97.31 401 GLY A C 1
ATOM 3265 O O . GLY A 1 401 ? 3.407 -6.669 -7.376 1.00 97.31 401 GLY A O 1
ATOM 3266 N N . VAL A 1 402 ? 2.189 -5.384 -8.752 1.00 94.81 402 VAL A N 1
ATOM 3267 C CA . VAL A 1 402 ? 3.194 -4.327 -8.870 1.00 94.81 402 VAL A CA 1
ATOM 3268 C C . VAL A 1 402 ? 2.519 -2.977 -8.741 1.00 94.81 402 VAL A C 1
ATOM 3270 O O . VAL A 1 402 ? 1.511 -2.723 -9.391 1.00 94.81 402 VAL A O 1
ATOM 3273 N N . ASP A 1 403 ? 3.123 -2.104 -7.944 1.00 91.94 403 ASP A N 1
ATOM 3274 C CA . ASP A 1 403 ? 2.756 -0.697 -7.901 1.00 91.94 403 ASP A CA 1
ATOM 3275 C C . ASP A 1 403 ? 4.004 0.178 -7.750 1.00 91.94 403 ASP A C 1
ATOM 3277 O O . ASP A 1 403 ? 5.025 -0.244 -7.207 1.00 91.94 403 ASP A O 1
ATOM 3281 N N . VAL A 1 404 ? 3.942 1.406 -8.247 1.00 85.50 404 VAL A N 1
ATOM 3282 C CA . VAL A 1 404 ? 5.019 2.396 -8.134 1.00 85.50 404 VAL A CA 1
ATOM 3283 C C . VAL A 1 404 ? 4.961 3.158 -6.809 1.00 85.50 404 VAL A C 1
ATOM 3285 O O . VAL A 1 404 ? 5.986 3.672 -6.354 1.00 85.50 404 VAL A O 1
ATOM 3288 N N . HIS A 1 405 ? 3.788 3.225 -6.177 1.00 86.50 405 HIS A N 1
ATOM 3289 C CA . HIS A 1 405 ? 3.561 3.937 -4.936 1.00 86.50 405 HIS A CA 1
ATOM 3290 C C . HIS A 1 405 ? 3.970 3.074 -3.722 1.00 86.50 405 HIS A C 1
ATOM 3292 O O . HIS A 1 405 ? 3.365 2.033 -3.457 1.00 86.50 405 HIS A O 1
ATOM 3298 N N . PRO A 1 406 ? 4.926 3.518 -2.879 1.00 87.00 406 PRO A N 1
ATOM 3299 C CA . PRO A 1 406 ? 5.406 2.726 -1.741 1.00 87.00 406 PRO A CA 1
ATOM 3300 C C . PRO A 1 406 ? 4.320 2.389 -0.709 1.00 87.00 406 PRO A C 1
ATOM 3302 O O . PRO A 1 406 ? 4.249 1.254 -0.250 1.00 87.00 406 PRO A O 1
ATOM 3305 N N . LEU A 1 407 ? 3.458 3.349 -0.349 1.00 89.94 407 LEU A N 1
ATOM 3306 C CA . LEU A 1 407 ? 2.327 3.088 0.553 1.00 89.94 407 LEU A CA 1
ATOM 3307 C C . LEU A 1 407 ? 1.339 2.058 -0.010 1.00 89.94 407 LEU A C 1
ATOM 3309 O O . LEU A 1 407 ? 0.969 1.148 0.723 1.00 89.94 407 LEU A O 1
ATOM 3313 N N . ALA A 1 408 ? 0.950 2.171 -1.284 1.00 90.25 408 ALA A N 1
ATOM 3314 C CA . ALA A 1 408 ? 0.057 1.217 -1.938 1.00 90.25 408 ALA A CA 1
ATOM 3315 C C . ALA A 1 408 ? 0.597 -0.217 -1.826 1.00 90.25 408 ALA A C 1
ATOM 3317 O O . ALA A 1 408 ? -0.117 -1.119 -1.405 1.00 90.25 408 ALA A O 1
ATOM 3318 N N . VAL A 1 409 ? 1.904 -0.409 -2.043 1.00 92.19 409 VAL A N 1
ATOM 3319 C CA . VAL A 1 409 ? 2.576 -1.707 -1.852 1.00 92.19 409 VAL A CA 1
ATOM 3320 C C . VAL A 1 409 ? 2.501 -2.206 -0.408 1.00 92.19 409 VAL A C 1
ATOM 3322 O O . VAL A 1 409 ? 2.261 -3.394 -0.194 1.00 92.19 409 VAL A O 1
ATOM 3325 N N . VAL A 1 410 ? 2.703 -1.334 0.586 1.00 93.00 410 VAL A N 1
ATOM 3326 C CA . VAL A 1 410 ? 2.551 -1.704 2.006 1.00 93.00 410 VAL A CA 1
ATOM 3327 C C . VAL A 1 410 ? 1.114 -2.152 2.283 1.00 93.00 410 VAL A C 1
ATOM 3329 O O . VAL A 1 410 ? 0.916 -3.214 2.868 1.00 93.00 410 VAL A O 1
ATOM 3332 N N . ILE A 1 411 ? 0.125 -1.393 1.806 1.00 94.31 411 ILE A N 1
ATOM 3333 C CA . ILE A 1 411 ? -1.299 -1.707 1.963 1.00 94.31 411 ILE A CA 1
ATOM 3334 C C . ILE A 1 411 ? -1.647 -3.033 1.274 1.00 94.31 411 ILE A C 1
ATOM 3336 O O . ILE A 1 411 ? -2.222 -3.907 1.912 1.00 94.31 411 ILE A O 1
ATOM 3340 N N . ALA A 1 412 ? -1.227 -3.243 0.027 1.00 95.25 412 ALA A N 1
ATOM 3341 C CA . ALA A 1 412 ? -1.474 -4.474 -0.722 1.00 95.25 412 ALA A CA 1
ATOM 3342 C C . ALA A 1 412 ? -0.851 -5.711 -0.065 1.00 95.25 412 ALA A C 1
ATOM 3344 O O . ALA A 1 412 ? -1.474 -6.773 -0.015 1.00 95.25 412 ALA A O 1
ATOM 3345 N N . ARG A 1 413 ? 0.359 -5.589 0.497 1.00 95.69 413 ARG A N 1
ATOM 3346 C CA . ARG A 1 413 ? 0.973 -6.666 1.292 1.00 95.69 413 ARG A CA 1
ATOM 3347 C C . ARG A 1 413 ? 0.154 -6.961 2.546 1.00 95.69 413 ARG A C 1
ATOM 3349 O O . ARG A 1 413 ? -0.089 -8.133 2.830 1.00 95.69 413 ARG A O 1
ATOM 3356 N N . THR A 1 414 ? -0.299 -5.929 3.259 1.00 94.50 414 THR A N 1
ATOM 3357 C CA . THR A 1 414 ? -1.200 -6.098 4.405 1.00 94.50 414 THR A CA 1
ATOM 3358 C C . THR A 1 414 ? -2.504 -6.769 3.980 1.00 94.50 414 THR A C 1
ATOM 3360 O O . THR A 1 414 ? -2.881 -7.762 4.589 1.00 94.50 414 THR A O 1
ATOM 3363 N N . ASN A 1 415 ? -3.142 -6.332 2.897 1.00 93.56 415 ASN A N 1
ATOM 3364 C CA . ASN A 1 415 ? -4.391 -6.913 2.409 1.00 93.56 415 ASN A CA 1
ATOM 3365 C C . ASN A 1 415 ? -4.241 -8.387 2.016 1.00 93.56 415 ASN A C 1
ATOM 3367 O O . ASN A 1 415 ? -5.116 -9.186 2.335 1.00 93.56 415 ASN A O 1
ATOM 3371 N N . ILE A 1 416 ? -3.107 -8.806 1.443 1.00 94.94 416 ILE A N 1
ATOM 3372 C CA . ILE A 1 416 ? -2.837 -10.240 1.240 1.00 94.94 416 ILE A CA 1
ATOM 3373 C C . ILE A 1 416 ? -2.782 -10.997 2.575 1.00 94.94 416 ILE A C 1
ATOM 3375 O O . ILE A 1 416 ? -3.324 -12.097 2.671 1.00 94.94 416 ILE A O 1
ATOM 3379 N N . ILE A 1 417 ? -2.148 -10.438 3.612 1.00 93.31 417 ILE A N 1
ATOM 3380 C CA . ILE A 1 417 ? -2.123 -11.057 4.948 1.00 93.31 417 ILE A CA 1
ATOM 3381 C C . ILE A 1 417 ? -3.533 -11.174 5.525 1.00 93.31 417 ILE A C 1
ATOM 3383 O O . ILE A 1 417 ? -3.882 -12.235 6.040 1.00 93.31 417 ILE A O 1
ATOM 3387 N N . LEU A 1 418 ? -4.344 -10.124 5.403 1.00 90.12 418 LEU A N 1
ATOM 3388 C CA . LEU A 1 418 ? -5.726 -10.112 5.879 1.00 90.12 418 LEU A CA 1
ATOM 3389 C C . LEU A 1 418 ? -6.579 -11.151 5.138 1.00 90.12 418 LEU A C 1
ATOM 3391 O O . LEU A 1 418 ? -7.237 -11.969 5.779 1.00 90.12 418 LEU A O 1
ATOM 3395 N N . ALA A 1 419 ? -6.469 -11.211 3.808 1.00 91.12 419 ALA A N 1
ATOM 3396 C CA . ALA A 1 419 ? -7.177 -12.181 2.976 1.00 91.12 419 ALA A CA 1
ATOM 3397 C C . ALA A 1 419 ? -6.764 -13.633 3.271 1.00 91.12 419 ALA A C 1
ATOM 3399 O O . ALA A 1 419 ? -7.597 -14.538 3.264 1.00 91.12 419 ALA A O 1
ATOM 3400 N N . LEU A 1 420 ? -5.480 -13.882 3.553 1.00 91.19 420 LEU A N 1
ATOM 3401 C CA . LEU A 1 420 ? -4.992 -15.203 3.961 1.00 91.19 420 LEU A CA 1
ATOM 3402 C C . LEU A 1 420 ? -5.340 -15.536 5.422 1.00 91.19 420 LEU A C 1
ATOM 3404 O O . LEU A 1 420 ? -5.420 -16.712 5.784 1.00 91.19 420 LEU A O 1
ATOM 3408 N N . GLY A 1 421 ? -5.563 -14.535 6.275 1.00 85.06 421 GLY A N 1
ATOM 3409 C CA . GLY A 1 421 ? -5.984 -14.673 7.669 1.00 85.06 421 GLY A CA 1
ATOM 3410 C C . GLY A 1 421 ? -5.196 -15.734 8.447 1.00 85.06 421 GLY A C 1
ATOM 3411 O O . GLY A 1 421 ? -3.969 -15.713 8.528 1.00 85.06 421 GLY A O 1
ATOM 3412 N N . ARG A 1 422 ? -5.899 -16.714 9.029 1.00 82.94 422 ARG A N 1
ATOM 3413 C CA . ARG A 1 422 ? -5.268 -17.786 9.822 1.00 82.94 422 ARG A CA 1
ATOM 3414 C C . ARG A 1 422 ? -4.416 -18.757 8.994 1.00 82.94 422 ARG A C 1
ATOM 3416 O O . ARG A 1 422 ? -3.529 -19.396 9.559 1.00 82.94 422 ARG A O 1
ATOM 3423 N N . ASP A 1 423 ? -4.646 -18.867 7.684 1.00 88.50 423 ASP A N 1
ATOM 3424 C CA . ASP A 1 423 ? -3.966 -19.862 6.844 1.00 88.50 423 ASP A CA 1
ATOM 3425 C C . ASP A 1 423 ? -2.455 -19.609 6.782 1.00 88.50 423 ASP A C 1
ATOM 3427 O O . ASP A 1 423 ? -1.659 -20.552 6.854 1.00 88.50 423 ASP A O 1
ATOM 3431 N N . VAL A 1 424 ? -2.048 -18.334 6.721 1.00 88.88 424 VAL A N 1
ATOM 3432 C CA . VAL A 1 424 ? -0.636 -17.947 6.586 1.00 88.88 424 VAL A CA 1
ATOM 3433 C C . VAL A 1 424 ? 0.177 -18.195 7.857 1.00 88.88 424 VAL A C 1
ATOM 3435 O O . VAL A 1 424 ? 1.358 -18.528 7.767 1.00 88.88 424 VAL A O 1
ATOM 3438 N N . ARG A 1 425 ? -0.458 -18.151 9.038 1.00 82.75 425 ARG A N 1
ATOM 3439 C CA . ARG A 1 425 ? 0.212 -18.337 10.341 1.00 82.75 425 ARG A CA 1
ATOM 3440 C C . ARG A 1 425 ? 0.870 -19.714 10.488 1.00 82.75 425 ARG A C 1
ATOM 3442 O O . ARG A 1 425 ? 1.816 -19.873 11.250 1.00 82.75 425 ARG A O 1
ATOM 3449 N N . SER A 1 426 ? 0.369 -20.715 9.760 1.00 75.94 426 SER A N 1
ATOM 3450 C CA . SER A 1 426 ? 0.822 -22.111 9.848 1.00 75.94 426 SER A CA 1
ATOM 3451 C C . SER A 1 426 ? 1.767 -22.544 8.718 1.00 75.94 426 SER A C 1
ATOM 3453 O O . SER A 1 426 ? 2.189 -23.705 8.684 1.00 75.94 426 SER A O 1
ATOM 3455 N N . PHE A 1 427 ? 2.072 -21.658 7.762 1.00 81.00 427 PHE A N 1
ATOM 3456 C CA . PHE A 1 427 ? 2.716 -22.048 6.506 1.00 81.00 427 PHE A CA 1
ATOM 3457 C C . PHE A 1 427 ? 4.207 -22.378 6.662 1.00 81.00 427 PHE A C 1
ATOM 3459 O O . PHE A 1 427 ? 4.619 -23.478 6.284 1.00 81.00 427 PHE A O 1
ATOM 3466 N N . GLY A 1 428 ? 5.000 -21.473 7.247 1.00 80.50 428 GLY A N 1
ATOM 3467 C CA . GLY A 1 428 ? 6.446 -21.648 7.413 1.00 80.50 428 GLY A CA 1
ATOM 3468 C C . GLY A 1 428 ? 7.210 -20.329 7.562 1.00 80.50 428 GLY A C 1
ATOM 3469 O O . GLY A 1 428 ? 6.614 -19.289 7.824 1.00 80.50 428 GLY A O 1
ATOM 3470 N N . LYS A 1 429 ? 8.538 -20.391 7.400 1.00 81.31 429 LYS A N 1
ATOM 3471 C CA . LYS A 1 429 ? 9.445 -19.228 7.381 1.00 81.31 429 LYS A CA 1
ATOM 3472 C C . LYS A 1 429 ? 9.796 -18.827 5.942 1.00 81.31 429 LYS A C 1
ATOM 3474 O O . LYS A 1 429 ? 9.502 -19.568 5.009 1.00 81.31 429 LYS A O 1
ATOM 3479 N N . ASP A 1 430 ? 10.425 -17.664 5.792 1.00 84.19 430 ASP A N 1
ATOM 3480 C CA . ASP A 1 430 ? 10.905 -17.091 4.525 1.00 84.19 430 ASP A CA 1
ATOM 3481 C C . ASP A 1 430 ? 9.805 -16.799 3.483 1.00 84.19 430 ASP A C 1
ATOM 3483 O O . ASP A 1 430 ? 9.999 -16.901 2.272 1.00 84.19 430 ASP A O 1
ATOM 3487 N N . ILE A 1 431 ? 8.631 -16.387 3.962 1.00 90.62 431 ILE A N 1
ATOM 3488 C CA . ILE A 1 431 ? 7.485 -15.965 3.161 1.00 90.62 431 ILE A CA 1
ATOM 3489 C C . ILE A 1 431 ? 7.787 -14.617 2.497 1.00 90.62 431 ILE A C 1
ATOM 3491 O O . ILE A 1 431 ? 7.963 -13.597 3.168 1.00 90.62 431 ILE A O 1
ATOM 3495 N N . ILE A 1 432 ? 7.791 -14.606 1.164 1.00 90.25 432 ILE A N 1
ATOM 3496 C CA . ILE A 1 432 ? 7.877 -13.396 0.341 1.00 90.25 432 ILE A CA 1
ATOM 3497 C C . ILE A 1 432 ? 6.500 -13.148 -0.267 1.00 90.25 432 ILE A C 1
ATOM 3499 O O . ILE A 1 432 ? 6.061 -13.896 -1.137 1.00 90.25 432 ILE A O 1
ATOM 3503 N N . LEU A 1 433 ? 5.824 -12.092 0.179 1.00 94.44 433 LEU A N 1
ATOM 3504 C CA . LEU A 1 433 ? 4.542 -11.681 -0.383 1.00 94.44 433 LEU A CA 1
ATOM 3505 C C . LEU A 1 433 ? 4.753 -11.173 -1.814 1.00 94.44 433 LEU A C 1
ATOM 3507 O O . LEU A 1 433 ? 5.667 -10.367 -2.034 1.00 94.44 433 LEU A O 1
ATOM 3511 N N . PRO A 1 434 ? 3.932 -11.603 -2.787 1.00 94.25 434 PRO A N 1
ATOM 3512 C CA . PRO A 1 434 ? 4.192 -11.391 -4.206 1.00 94.25 434 PRO A CA 1
ATOM 3513 C C . PRO A 1 434 ? 3.778 -9.988 -4.684 1.00 94.25 434 PRO A C 1
ATOM 3515 O O . PRO A 1 434 ? 3.234 -9.839 -5.770 1.00 94.25 434 PRO A O 1
ATOM 3518 N N . VAL A 1 435 ? 4.023 -8.949 -3.882 1.00 95.19 435 VAL A N 1
ATOM 3519 C CA . VAL A 1 435 ? 3.727 -7.550 -4.221 1.00 95.19 435 VAL A CA 1
ATOM 3520 C C . VAL A 1 435 ? 5.009 -6.731 -4.168 1.00 95.19 435 VAL A C 1
ATOM 3522 O O . VAL A 1 435 ? 5.735 -6.761 -3.166 1.00 95.19 435 VAL A O 1
ATOM 3525 N N . TYR A 1 436 ? 5.293 -5.987 -5.234 1.00 90.69 436 TYR A N 1
ATOM 3526 C CA . TYR A 1 436 ? 6.586 -5.339 -5.447 1.00 90.69 436 TYR A CA 1
ATOM 3527 C C . TYR A 1 436 ? 6.452 -3.860 -5.809 1.00 90.69 436 TYR A C 1
ATOM 3529 O O . TYR A 1 436 ? 5.585 -3.485 -6.593 1.00 90.69 436 TYR A O 1
ATOM 3537 N N . MET A 1 437 ? 7.367 -3.035 -5.287 1.00 89.19 437 MET A N 1
ATOM 3538 C CA . MET A 1 437 ? 7.396 -1.602 -5.586 1.00 89.19 437 MET A CA 1
ATOM 3539 C C . MET A 1 437 ? 8.187 -1.300 -6.863 1.00 89.19 437 MET A C 1
ATOM 3541 O O . MET A 1 437 ? 9.378 -0.984 -6.812 1.00 89.19 437 MET A O 1
ATOM 3545 N N . ALA A 1 438 ? 7.551 -1.404 -8.022 1.00 87.38 438 ALA A N 1
ATOM 3546 C CA . ALA A 1 438 ? 8.211 -1.231 -9.309 1.00 87.38 438 ALA A CA 1
ATOM 3547 C C . ALA A 1 438 ? 7.305 -0.547 -10.335 1.00 87.38 438 ALA A C 1
ATOM 3549 O O . ALA A 1 438 ? 6.105 -0.411 -10.145 1.00 87.38 438 ALA A O 1
ATOM 3550 N N . ASN A 1 439 ? 7.888 -0.134 -11.460 1.00 86.31 439 ASN A N 1
ATOM 3551 C CA . ASN A 1 439 ? 7.114 0.332 -12.605 1.00 86.31 439 ASN A CA 1
ATOM 3552 C C . ASN A 1 439 ? 6.914 -0.826 -13.587 1.00 86.31 439 ASN A C 1
ATOM 3554 O O . ASN A 1 439 ? 7.872 -1.246 -14.235 1.00 86.31 439 ASN A O 1
ATOM 3558 N N . SER A 1 440 ? 5.679 -1.308 -13.729 1.00 90.00 440 SER A N 1
ATOM 3559 C CA . SER A 1 440 ? 5.335 -2.406 -14.645 1.00 90.00 440 SER A CA 1
ATOM 3560 C C . SER A 1 440 ? 5.641 -2.114 -16.111 1.00 90.00 440 SER A C 1
ATOM 3562 O O . SER A 1 440 ? 5.891 -3.051 -16.862 1.00 90.00 440 SER A O 1
ATOM 3564 N N . LEU A 1 441 ? 5.676 -0.846 -16.533 1.00 87.69 441 LEU A N 1
ATOM 3565 C CA . LEU A 1 441 ? 6.071 -0.456 -17.894 1.00 87.69 441 LEU A CA 1
ATOM 3566 C C . LEU A 1 441 ? 7.588 -0.399 -18.087 1.00 87.69 441 LEU A C 1
ATOM 3568 O O . LEU A 1 441 ? 8.062 -0.204 -19.208 1.00 87.69 441 LEU A O 1
ATOM 3572 N N . ASN A 1 442 ? 8.362 -0.492 -17.006 1.00 79.38 442 ASN A N 1
ATOM 3573 C CA . ASN A 1 442 ? 9.810 -0.378 -17.047 1.00 79.38 442 ASN A CA 1
ATOM 3574 C C . ASN A 1 442 ? 10.443 -1.760 -17.187 1.00 79.38 442 ASN A C 1
ATOM 3576 O O . ASN A 1 442 ? 10.947 -2.339 -16.224 1.00 79.38 442 ASN A O 1
ATOM 3580 N N . ILE A 1 443 ? 10.418 -2.276 -18.414 1.00 72.19 443 ILE A N 1
ATOM 3581 C CA . ILE A 1 443 ? 11.219 -3.439 -18.777 1.00 72.19 443 ILE A CA 1
ATOM 3582 C C . ILE A 1 443 ? 12.498 -2.935 -19.436 1.00 72.19 443 ILE A C 1
ATOM 3584 O O . ILE A 1 443 ? 12.419 -2.206 -20.429 1.00 72.19 443 ILE A O 1
ATOM 3588 N N . PRO A 1 444 ? 13.675 -3.280 -18.882 1.00 64.62 444 PRO A N 1
ATOM 3589 C CA . PRO A 1 444 ? 14.951 -2.950 -19.484 1.00 64.62 444 PRO A CA 1
ATOM 3590 C C . PRO A 1 444 ? 14.996 -3.439 -20.927 1.00 64.62 444 PRO A C 1
ATOM 3592 O O . PRO A 1 444 ? 14.443 -4.483 -21.269 1.00 64.62 444 PRO A O 1
ATOM 3595 N N . ASP A 1 445 ? 15.696 -2.689 -21.767 1.00 64.94 445 ASP A N 1
ATOM 3596 C CA . ASP A 1 445 ? 16.038 -3.141 -23.108 1.00 64.94 445 ASP A CA 1
ATOM 3597 C C . ASP A 1 445 ? 16.801 -4.470 -23.009 1.00 64.94 445 ASP A C 1
ATOM 3599 O O . ASP A 1 445 ? 17.958 -4.475 -22.591 1.00 64.94 445 ASP A O 1
ATOM 3603 N N . LEU A 1 446 ? 16.155 -5.582 -23.384 1.00 59.22 446 LEU A N 1
ATOM 3604 C CA . LEU A 1 446 ? 16.730 -6.934 -23.326 1.00 59.22 446 LEU A CA 1
ATOM 3605 C C . LEU A 1 446 ? 17.987 -7.076 -24.202 1.00 59.22 446 LEU A C 1
ATOM 3607 O O . LEU A 1 446 ? 18.726 -8.049 -24.072 1.00 59.22 446 LEU A O 1
ATOM 3611 N N . ASN A 1 447 ? 18.257 -6.107 -25.086 1.00 63.03 447 ASN A N 1
ATOM 3612 C CA . ASN A 1 447 ? 19.493 -6.056 -25.864 1.00 63.03 447 ASN A CA 1
ATOM 3613 C C . ASN A 1 447 ? 20.691 -5.538 -25.049 1.00 63.03 447 ASN A C 1
ATOM 3615 O O . ASN A 1 447 ? 21.835 -5.649 -25.497 1.00 63.03 447 ASN A O 1
ATOM 3619 N N . LYS A 1 448 ? 20.465 -4.952 -23.867 1.00 71.44 448 LYS A N 1
ATOM 3620 C CA . LYS A 1 448 ? 21.528 -4.486 -22.972 1.00 71.44 448 LYS A CA 1
ATOM 3621 C C . LYS A 1 448 ? 21.796 -5.534 -21.899 1.00 71.44 448 LYS A C 1
ATOM 3623 O O . LYS A 1 448 ? 20.874 -5.937 -21.209 1.00 71.44 448 LYS A O 1
ATOM 3628 N N . PRO A 1 449 ? 23.061 -5.893 -21.625 1.00 74.56 449 PRO A N 1
ATOM 3629 C CA . PRO A 1 449 ? 23.376 -6.907 -20.617 1.00 74.56 449 PRO A CA 1
ATOM 3630 C C . PRO A 1 449 ? 23.174 -6.430 -19.162 1.00 74.56 449 PRO A C 1
ATOM 3632 O O . PRO A 1 449 ? 23.588 -7.124 -18.228 1.00 74.56 449 PRO A O 1
ATOM 3635 N N . TYR A 1 450 ? 22.599 -5.243 -18.938 1.00 77.38 450 TYR A N 1
ATOM 3636 C CA . TYR A 1 450 ? 22.421 -4.637 -17.621 1.00 77.38 450 TYR A CA 1
ATOM 3637 C C . TYR A 1 450 ? 21.262 -3.630 -17.560 1.00 77.38 450 TYR A C 1
ATOM 3639 O O . TYR A 1 450 ? 20.902 -2.995 -18.551 1.00 77.38 450 TYR A O 1
ATOM 3647 N N . VAL A 1 451 ? 20.764 -3.409 -16.342 1.00 77.38 451 VAL A N 1
ATOM 3648 C CA . VAL A 1 451 ? 19.818 -2.349 -15.963 1.00 77.38 451 VAL A CA 1
ATOM 3649 C C . VAL A 1 451 ? 20.575 -1.227 -15.256 1.00 77.38 451 VAL A C 1
ATOM 3651 O O . VAL A 1 451 ? 21.445 -1.500 -14.431 1.00 77.38 451 VAL A O 1
ATOM 3654 N N . SER A 1 452 ? 20.258 0.034 -15.550 1.00 79.31 452 SER A N 1
ATOM 3655 C CA . SER A 1 452 ? 20.907 1.195 -14.927 1.00 79.31 452 SER A CA 1
ATOM 3656 C C . SER A 1 452 ? 19.922 2.044 -14.132 1.00 79.31 452 SER A C 1
ATOM 3658 O O . SER A 1 452 ? 18.843 2.360 -14.623 1.00 79.31 452 SER A O 1
ATOM 3660 N N . ILE A 1 453 ? 20.317 2.451 -12.925 1.00 79.56 453 ILE A N 1
ATOM 3661 C CA . ILE A 1 453 ? 19.509 3.275 -12.015 1.00 79.56 453 ILE A CA 1
ATOM 3662 C C . ILE A 1 453 ? 20.319 4.510 -11.668 1.00 79.56 453 ILE A C 1
ATOM 3664 O O . ILE A 1 453 ? 21.310 4.427 -10.940 1.00 79.56 453 ILE A O 1
ATOM 3668 N N . LYS A 1 454 ? 19.918 5.648 -12.235 1.00 80.44 454 LYS A N 1
ATOM 3669 C CA . LYS A 1 454 ? 20.603 6.927 -12.047 1.00 80.44 454 LYS A CA 1
ATOM 3670 C C . LYS A 1 454 ? 20.514 7.363 -10.584 1.00 80.44 454 LYS A C 1
ATOM 3672 O O . LYS A 1 454 ? 19.455 7.273 -9.969 1.00 80.44 454 LYS A O 1
ATOM 3677 N N . VAL A 1 455 ? 21.620 7.877 -10.057 1.00 79.38 455 VAL A N 1
ATOM 3678 C CA . VAL A 1 455 ? 21.687 8.525 -8.744 1.00 79.38 455 VAL A CA 1
ATOM 3679 C C . VAL A 1 455 ? 22.090 9.982 -8.981 1.00 79.38 455 VAL A C 1
ATOM 3681 O O . VAL A 1 455 ? 23.031 10.218 -9.739 1.00 79.38 455 VAL A O 1
ATOM 3684 N N . PRO A 1 456 ? 21.430 10.979 -8.364 1.00 75.62 456 PRO A N 1
ATOM 3685 C CA . PRO A 1 456 ? 21.756 12.394 -8.560 1.00 75.62 456 PRO A CA 1
ATOM 3686 C C . PRO A 1 456 ? 23.026 12.787 -7.782 1.00 75.62 456 PRO A C 1
ATOM 3688 O O . PRO A 1 456 ? 23.007 13.624 -6.881 1.00 75.62 456 PRO A O 1
ATOM 3691 N N . VAL A 1 457 ? 24.153 12.151 -8.107 1.00 83.19 457 VAL A N 1
ATOM 3692 C CA . VAL A 1 457 ? 25.436 12.289 -7.400 1.00 83.19 457 VAL A CA 1
ATOM 3693 C C . VAL A 1 457 ? 25.944 13.727 -7.438 1.00 83.19 457 VAL A C 1
ATOM 3695 O O . VAL A 1 457 ? 26.440 14.218 -6.429 1.00 83.19 457 VAL A O 1
ATOM 3698 N N . GLU A 1 458 ? 25.788 14.421 -8.564 1.00 81.31 458 GLU A N 1
ATOM 3699 C CA . GLU A 1 458 ? 26.185 15.827 -8.714 1.00 81.31 458 GLU A CA 1
ATOM 3700 C C . GLU A 1 458 ? 25.411 16.749 -7.765 1.00 81.31 458 GLU A C 1
ATOM 3702 O O . GLU A 1 458 ? 25.999 17.587 -7.076 1.00 81.31 458 GLU A O 1
ATOM 3707 N N . GLU A 1 459 ? 24.095 16.555 -7.672 1.00 76.75 459 GLU A N 1
ATOM 3708 C CA . GLU A 1 459 ? 23.244 17.317 -6.764 1.00 76.75 459 GLU A CA 1
ATOM 3709 C C . GLU A 1 459 ? 23.615 17.038 -5.303 1.00 76.75 459 GLU A C 1
ATOM 3711 O O . GLU A 1 459 ? 23.775 17.975 -4.517 1.00 76.75 459 GLU A O 1
ATOM 3716 N N . ILE A 1 460 ? 23.801 15.764 -4.946 1.00 77.38 460 ILE A N 1
ATOM 3717 C CA . ILE A 1 460 ? 24.199 15.348 -3.596 1.00 77.38 460 ILE A CA 1
ATOM 3718 C C . ILE A 1 460 ? 25.565 15.955 -3.239 1.00 77.38 460 ILE A C 1
ATOM 3720 O O . ILE A 1 460 ? 25.727 16.538 -2.169 1.00 77.38 460 ILE A O 1
ATOM 3724 N N . ALA A 1 461 ? 26.542 15.888 -4.142 1.00 82.12 461 ALA A N 1
ATOM 3725 C CA . ALA A 1 461 ? 27.877 16.423 -3.906 1.00 82.12 461 ALA A CA 1
ATOM 3726 C C . ALA A 1 461 ? 27.881 17.942 -3.711 1.00 82.12 461 ALA A C 1
ATOM 3728 O O . ALA A 1 461 ? 28.537 18.428 -2.787 1.00 82.12 461 ALA A O 1
ATOM 3729 N N . ARG A 1 462 ? 27.097 18.684 -4.507 1.00 80.75 462 ARG A N 1
ATOM 3730 C CA . ARG A 1 462 ? 26.931 20.137 -4.356 1.00 80.75 462 ARG A CA 1
ATOM 3731 C C . ARG A 1 462 ? 26.397 20.506 -2.971 1.00 80.75 462 ARG A C 1
ATOM 3733 O O . ARG A 1 462 ? 26.944 21.403 -2.338 1.00 80.75 462 ARG A O 1
ATOM 3740 N N . HIS A 1 463 ? 25.388 19.788 -2.475 1.00 77.44 463 HIS A N 1
ATOM 3741 C CA . HIS A 1 463 ? 24.826 20.019 -1.138 1.00 77.44 463 HIS A CA 1
ATOM 3742 C C . HIS A 1 463 ? 25.813 19.724 0.003 1.00 77.44 463 HIS A C 1
ATOM 3744 O O . HIS A 1 463 ? 25.697 20.314 1.072 1.00 77.44 463 HIS A O 1
ATOM 3750 N N . HIS A 1 464 ? 26.784 18.835 -0.219 1.00 75.31 464 HIS A N 1
ATOM 3751 C CA . HIS A 1 464 ? 27.804 18.460 0.764 1.00 75.31 464 HIS A CA 1
ATOM 3752 C C . HIS A 1 464 ? 29.160 19.159 0.544 1.00 75.31 464 HIS A C 1
ATOM 3754 O O . HIS A 1 464 ? 30.144 18.804 1.190 1.00 75.31 464 HIS A O 1
ATOM 3760 N N . GLY A 1 465 ? 29.240 20.138 -0.367 1.00 79.00 465 GLY A N 1
ATOM 3761 C CA . GLY A 1 465 ? 30.477 20.873 -0.655 1.00 79.00 465 GLY A CA 1
ATOM 3762 C C . GLY A 1 465 ? 31.592 20.025 -1.285 1.00 79.00 465 GLY A C 1
ATOM 3763 O O . GLY A 1 465 ? 32.761 20.412 -1.248 1.00 79.00 465 GLY A O 1
ATOM 3764 N N . ILE A 1 466 ? 31.261 18.869 -1.869 1.00 81.88 466 ILE A N 1
ATOM 3765 C CA . ILE A 1 466 ? 32.227 17.942 -2.470 1.00 81.88 466 ILE A CA 1
ATOM 3766 C C . ILE A 1 466 ? 32.526 18.390 -3.903 1.00 81.88 466 ILE A C 1
ATOM 3768 O O . ILE A 1 466 ? 31.658 18.357 -4.770 1.00 81.88 466 ILE A O 1
ATOM 3772 N N . LYS A 1 467 ? 33.779 18.780 -4.167 1.00 72.06 467 LYS A N 1
ATOM 3773 C CA . LYS A 1 467 ? 34.211 19.308 -5.477 1.00 72.06 467 LYS A CA 1
ATOM 3774 C C . LYS A 1 467 ? 34.754 18.247 -6.443 1.00 72.06 467 LYS A C 1
ATOM 3776 O O . LYS A 1 467 ? 34.831 18.492 -7.643 1.00 72.06 467 LYS A O 1
ATOM 3781 N N . HIS A 1 468 ? 35.140 17.067 -5.951 1.00 72.44 468 HIS A N 1
ATOM 3782 C CA . HIS A 1 468 ? 35.790 16.029 -6.760 1.00 72.44 468 HIS A CA 1
ATOM 3783 C C . HIS A 1 468 ? 34.905 14.789 -6.932 1.00 72.44 468 HIS A C 1
ATOM 3785 O O . HIS A 1 468 ? 34.848 13.931 -6.057 1.00 72.44 468 HIS A O 1
ATOM 3791 N N . LEU A 1 469 ? 34.265 14.671 -8.100 1.00 74.94 469 LEU A N 1
ATOM 3792 C CA . LEU A 1 469 ? 33.341 13.575 -8.432 1.00 74.94 469 LEU A CA 1
ATOM 3793 C C . LEU A 1 469 ? 33.940 12.469 -9.314 1.00 74.94 469 LEU A C 1
ATOM 3795 O O . LEU A 1 469 ? 33.324 11.423 -9.482 1.00 74.94 469 LEU A O 1
ATOM 3799 N N . ARG A 1 470 ? 35.150 12.664 -9.860 1.00 65.31 470 ARG A N 1
ATOM 3800 C CA . ARG A 1 470 ? 35.735 11.822 -10.930 1.00 65.31 470 ARG A CA 1
ATOM 3801 C C . ARG A 1 470 ? 35.813 10.315 -10.637 1.00 65.31 470 ARG A C 1
ATOM 3803 O O . ARG A 1 470 ? 35.971 9.543 -11.573 1.00 65.31 470 ARG A O 1
ATOM 3810 N N . LYS A 1 471 ? 35.750 9.893 -9.372 1.00 76.50 471 LYS A N 1
ATOM 3811 C CA . LYS A 1 471 ? 35.839 8.479 -8.964 1.00 76.50 471 LYS A CA 1
ATOM 3812 C C . LYS A 1 471 ? 34.510 7.886 -8.478 1.00 76.50 471 LYS A C 1
ATOM 3814 O O . LYS A 1 471 ? 34.487 6.708 -8.127 1.00 76.50 471 LYS A O 1
ATOM 3819 N N . ILE A 1 472 ? 33.433 8.672 -8.437 1.00 83.00 472 ILE A N 1
ATOM 3820 C CA . ILE A 1 472 ? 32.136 8.245 -7.904 1.00 83.00 472 ILE A CA 1
ATOM 3821 C C . ILE A 1 472 ? 31.230 7.840 -9.076 1.00 83.00 472 ILE A C 1
ATOM 3823 O O . ILE A 1 472 ? 30.947 8.679 -9.940 1.00 83.00 472 ILE A O 1
ATOM 3827 N N . PRO A 1 473 ? 30.776 6.574 -9.135 1.00 89.62 473 PRO A N 1
ATOM 3828 C CA . PRO A 1 473 ? 29.822 6.136 -10.149 1.00 89.62 473 PRO A CA 1
ATOM 3829 C C . PRO A 1 473 ? 28.520 6.940 -10.069 1.00 89.62 473 PRO A C 1
ATOM 3831 O O . PRO A 1 473 ? 28.053 7.241 -8.980 1.00 89.62 473 PRO A O 1
ATOM 3834 N N . GLN A 1 474 ? 27.919 7.263 -11.212 1.00 86.56 474 GLN A N 1
ATOM 3835 C CA . GLN A 1 474 ? 26.705 8.099 -11.291 1.00 86.56 474 GLN A CA 1
ATOM 3836 C C . GLN A 1 474 ? 25.399 7.283 -11.251 1.00 86.56 474 GLN A C 1
ATOM 3838 O O . GLN A 1 474 ? 24.300 7.832 -11.279 1.00 86.56 474 GLN A O 1
ATOM 3843 N N . GLN A 1 475 ? 25.502 5.954 -11.242 1.00 88.25 475 GLN A N 1
ATOM 3844 C CA . GLN A 1 475 ? 24.359 5.052 -11.320 1.00 88.25 475 GLN A CA 1
ATOM 3845 C C . GLN A 1 475 ? 24.694 3.681 -10.735 1.00 88.25 475 GLN A C 1
ATOM 3847 O O . GLN A 1 475 ? 25.843 3.236 -10.799 1.00 88.25 475 GLN A O 1
ATOM 3852 N N . PHE A 1 476 ? 23.675 2.979 -10.247 1.00 88.56 476 PHE A N 1
ATOM 3853 C CA . PHE A 1 476 ? 23.764 1.540 -10.027 1.00 88.56 476 PHE A CA 1
ATOM 3854 C C . PHE A 1 476 ? 23.599 0.805 -11.354 1.00 88.56 476 PHE A C 1
ATOM 3856 O O . PHE A 1 476 ? 22.772 1.186 -12.181 1.00 88.56 476 PHE A O 1
ATOM 3863 N N . THR A 1 477 ? 24.387 -0.246 -11.562 1.00 88.50 477 THR A N 1
ATOM 3864 C CA . THR A 1 477 ? 24.323 -1.092 -12.758 1.00 88.50 477 THR A CA 1
ATOM 3865 C C . THR A 1 477 ? 24.103 -2.543 -12.345 1.00 88.50 477 THR A C 1
ATOM 3867 O O . THR A 1 477 ? 24.942 -3.131 -11.665 1.00 88.50 477 THR A O 1
ATOM 3870 N N . LEU A 1 478 ? 22.963 -3.115 -12.718 1.00 84.75 478 LEU A N 1
ATOM 3871 C CA . LEU A 1 478 ? 22.529 -4.453 -12.320 1.00 84.75 478 LEU A CA 1
ATOM 3872 C C . LEU A 1 478 ? 22.652 -5.407 -13.517 1.00 84.75 478 LEU A C 1
ATOM 3874 O O . LEU A 1 478 ? 21.983 -5.175 -14.522 1.00 84.75 478 LEU A O 1
ATOM 3878 N N . PRO A 1 479 ? 23.495 -6.452 -13.463 1.00 81.06 479 PRO A N 1
ATOM 3879 C CA . PRO A 1 479 ? 23.697 -7.355 -14.600 1.00 81.06 479 PRO A CA 1
ATOM 3880 C C . PRO A 1 479 ? 22.450 -8.209 -14.870 1.00 81.06 479 PRO A C 1
ATOM 3882 O O . PRO A 1 479 ? 22.004 -8.917 -13.969 1.00 81.06 479 PRO A O 1
ATOM 3885 N N . GLN A 1 480 ? 21.935 -8.211 -16.104 1.00 72.88 480 GLN A N 1
ATOM 3886 C CA . GLN A 1 480 ? 20.667 -8.873 -16.442 1.00 72.88 480 GLN A CA 1
ATOM 3887 C C . GLN A 1 480 ? 20.703 -10.393 -16.203 1.00 72.88 480 GLN A C 1
ATOM 3889 O O . GLN A 1 480 ? 19.781 -10.935 -15.614 1.00 72.88 480 GLN A O 1
ATOM 3894 N N . LYS A 1 481 ? 21.802 -11.077 -16.551 1.00 72.25 481 LYS A N 1
ATOM 3895 C CA . LYS A 1 481 ? 21.923 -12.537 -16.349 1.00 72.25 481 LYS A CA 1
ATOM 3896 C C . LYS A 1 481 ? 21.774 -12.968 -14.884 1.00 72.25 481 LYS A C 1
ATOM 3898 O O . LYS A 1 481 ? 21.138 -13.966 -14.591 1.00 72.25 481 LYS A O 1
ATOM 3903 N N . ILE A 1 482 ? 22.327 -12.191 -13.950 1.00 67.69 482 ILE A N 1
ATOM 3904 C CA . ILE A 1 482 ? 22.217 -12.482 -12.506 1.00 67.69 482 ILE A CA 1
ATOM 3905 C C . ILE A 1 482 ? 20.812 -12.140 -11.999 1.00 67.69 482 ILE A C 1
ATOM 3907 O O . ILE A 1 482 ? 20.313 -12.765 -11.069 1.00 67.69 482 ILE A O 1
ATOM 3911 N N . VAL A 1 483 ? 20.170 -11.164 -12.639 1.00 58.84 483 VAL A N 1
ATOM 3912 C CA . VAL A 1 483 ? 18.766 -10.797 -12.438 1.00 58.84 483 VAL A CA 1
ATOM 3913 C C . VAL A 1 483 ? 17.812 -11.850 -13.020 1.00 58.84 483 VAL A C 1
ATOM 3915 O O . VAL A 1 483 ? 16.622 -11.695 -12.865 1.00 58.84 483 VAL A O 1
ATOM 3918 N N . GLU A 1 484 ? 18.253 -12.929 -13.663 1.00 58.59 484 GLU A N 1
ATOM 3919 C CA . GLU A 1 484 ? 17.348 -14.006 -14.114 1.00 58.59 484 GLU A CA 1
ATOM 3920 C C . GLU A 1 484 ? 17.424 -15.243 -13.196 1.00 58.59 484 GLU A C 1
ATOM 3922 O O . GLU A 1 484 ? 16.492 -16.046 -13.134 1.00 58.59 484 GLU A O 1
ATOM 3927 N N . GLU A 1 485 ? 18.485 -15.356 -12.392 1.00 65.50 485 GLU A N 1
ATOM 3928 C CA . GLU A 1 485 ? 18.710 -16.462 -11.460 1.00 65.50 485 GLU A CA 1
ATOM 3929 C C . GLU A 1 485 ? 18.093 -16.150 -10.082 1.00 65.50 485 GLU A C 1
ATOM 3931 O O . GLU A 1 485 ? 18.639 -15.389 -9.270 1.00 65.50 485 GLU A O 1
ATOM 3936 N N . LYS A 1 486 ? 16.912 -16.736 -9.811 1.00 59.16 486 LYS A N 1
ATOM 3937 C CA . LYS A 1 486 ? 16.175 -16.564 -8.544 1.00 59.16 486 LYS A CA 1
ATOM 3938 C C . LYS A 1 486 ? 17.083 -16.834 -7.337 1.00 59.16 486 LYS A C 1
ATOM 3940 O O . LYS A 1 486 ? 17.687 -17.893 -7.220 1.00 59.16 486 LYS A O 1
ATOM 3945 N N . GLY A 1 487 ? 17.133 -15.877 -6.411 1.00 68.56 487 GLY A N 1
ATOM 3946 C CA . GLY A 1 487 ? 17.868 -15.981 -5.147 1.00 68.56 487 GLY A CA 1
ATOM 3947 C C . GLY A 1 487 ? 19.319 -15.491 -5.200 1.00 68.56 487 GLY A C 1
ATOM 3948 O O . GLY A 1 487 ? 19.784 -14.917 -4.214 1.00 68.56 487 GLY A O 1
ATOM 3949 N N . ILE A 1 488 ? 20.020 -15.609 -6.337 1.00 79.25 488 ILE A N 1
ATOM 3950 C CA . ILE A 1 488 ? 21.402 -15.105 -6.456 1.00 79.25 488 ILE A CA 1
ATOM 3951 C C . ILE A 1 488 ? 21.418 -13.583 -6.416 1.00 79.25 488 ILE A C 1
ATOM 3953 O O . ILE A 1 488 ? 22.216 -12.998 -5.688 1.00 79.25 488 ILE A O 1
ATOM 3957 N N . PHE A 1 489 ? 20.507 -12.929 -7.138 1.00 81.94 489 PHE A N 1
ATOM 3958 C CA . PHE A 1 489 ? 20.432 -11.471 -7.141 1.00 81.94 489 PHE A CA 1
ATOM 3959 C C . PHE A 1 489 ? 20.212 -10.886 -5.736 1.00 81.94 489 PHE A C 1
ATOM 3961 O O . PHE A 1 489 ? 20.964 -10.007 -5.306 1.00 81.94 489 PHE A O 1
ATOM 3968 N N . ASP A 1 490 ? 19.226 -11.406 -4.999 1.00 78.94 490 ASP A N 1
ATOM 3969 C CA . ASP A 1 490 ? 18.930 -10.968 -3.631 1.00 78.94 490 ASP A CA 1
ATOM 3970 C C . ASP A 1 490 ? 20.110 -11.272 -2.686 1.00 78.94 490 ASP A C 1
ATOM 3972 O O . ASP A 1 490 ? 20.459 -10.450 -1.834 1.00 78.94 490 ASP A O 1
ATOM 3976 N N . CYS A 1 491 ? 20.808 -12.399 -2.885 1.00 84.12 491 CYS A N 1
ATOM 3977 C CA . CYS A 1 491 ? 22.050 -12.703 -2.176 1.00 84.12 491 CYS A CA 1
ATOM 3978 C C . CYS A 1 491 ? 23.142 -11.657 -2.461 1.00 84.12 491 CYS A C 1
ATOM 3980 O O . CYS A 1 491 ? 23.735 -11.114 -1.528 1.00 84.12 491 CYS A O 1
ATOM 3982 N N . CYS A 1 492 ? 23.373 -11.306 -3.729 1.00 88.31 492 CYS A N 1
ATOM 3983 C CA . CYS A 1 492 ? 24.340 -10.280 -4.114 1.00 88.31 492 CYS A CA 1
ATOM 3984 C C . CYS A 1 492 ? 23.986 -8.900 -3.554 1.00 88.31 492 CYS A C 1
ATOM 3986 O O . CYS A 1 492 ? 24.886 -8.183 -3.117 1.00 88.31 492 CYS A O 1
ATOM 3988 N N . LEU A 1 493 ? 22.702 -8.530 -3.518 1.00 87.38 493 LEU A N 1
ATOM 3989 C CA . LEU A 1 493 ? 22.254 -7.291 -2.880 1.00 87.38 493 LEU A CA 1
ATOM 3990 C C . LEU A 1 493 ? 22.495 -7.287 -1.368 1.00 87.38 493 LEU A C 1
ATOM 3992 O O . LEU A 1 493 ? 22.900 -6.259 -0.823 1.00 87.38 493 LEU A O 1
ATOM 3996 N N . ASN A 1 494 ? 22.272 -8.412 -0.684 1.00 86.69 494 ASN A N 1
ATOM 3997 C CA . ASN A 1 494 ? 22.573 -8.531 0.742 1.00 86.69 494 ASN A CA 1
ATOM 3998 C C . ASN A 1 494 ? 24.079 -8.401 0.999 1.00 86.69 494 ASN A C 1
ATOM 4000 O O . ASN A 1 494 ? 24.482 -7.557 1.794 1.00 86.69 494 ASN A O 1
ATOM 4004 N N . ILE A 1 495 ? 24.910 -9.121 0.236 1.00 90.88 495 ILE A N 1
ATOM 4005 C CA . ILE A 1 495 ? 26.374 -8.999 0.300 1.00 90.88 495 ILE A CA 1
ATOM 4006 C C . ILE A 1 495 ? 26.802 -7.545 0.035 1.00 90.88 495 ILE A C 1
ATOM 4008 O O . ILE A 1 495 ? 27.634 -7.002 0.759 1.00 90.88 495 ILE A O 1
ATOM 4012 N N . LEU A 1 496 ? 26.227 -6.890 -0.978 1.00 91.81 496 LEU A N 1
ATOM 4013 C CA . LEU A 1 496 ? 26.489 -5.484 -1.291 1.00 91.81 496 LEU A CA 1
ATOM 4014 C C . LEU A 1 496 ? 26.181 -4.579 -0.093 1.00 91.81 496 LEU A C 1
ATOM 4016 O O . LEU A 1 496 ? 27.023 -3.761 0.273 1.00 91.81 496 LEU A O 1
ATOM 4020 N N . ALA A 1 497 ? 25.005 -4.729 0.518 1.00 88.38 497 ALA A N 1
ATOM 4021 C CA . ALA A 1 497 ? 24.588 -3.923 1.661 1.00 88.38 497 ALA A CA 1
ATOM 4022 C C . ALA A 1 497 ? 25.488 -4.141 2.890 1.00 88.38 497 ALA A C 1
ATOM 4024 O O . ALA A 1 497 ? 25.902 -3.167 3.521 1.00 88.38 497 ALA A O 1
ATOM 4025 N N . ASP A 1 498 ? 25.840 -5.391 3.194 1.00 89.75 498 ASP A N 1
ATOM 4026 C CA . ASP A 1 498 ? 26.666 -5.744 4.353 1.00 89.75 498 ASP A CA 1
ATOM 4027 C C . ASP A 1 498 ? 28.090 -5.189 4.215 1.00 89.75 498 ASP A C 1
ATOM 4029 O O . ASP A 1 498 ? 28.604 -4.513 5.111 1.00 89.75 498 ASP A O 1
ATOM 4033 N N . PHE A 1 499 ? 28.719 -5.389 3.052 1.00 93.06 499 PHE A N 1
ATOM 4034 C CA . PHE A 1 499 ? 30.057 -4.857 2.782 1.00 93.06 499 PHE A CA 1
ATOM 4035 C C . PHE A 1 499 ? 30.070 -3.330 2.688 1.00 93.06 499 PHE A C 1
ATOM 4037 O O . PHE A 1 499 ? 31.058 -2.692 3.066 1.00 93.06 499 PHE A O 1
ATOM 4044 N N . ALA A 1 500 ? 28.986 -2.715 2.216 1.00 90.56 500 ALA A N 1
ATOM 4045 C CA . ALA A 1 500 ? 28.906 -1.266 2.151 1.00 90.56 500 ALA A CA 1
ATOM 4046 C C . ALA A 1 500 ? 28.901 -0.632 3.555 1.00 90.56 500 ALA A C 1
ATOM 4048 O O . ALA A 1 500 ? 29.544 0.400 3.744 1.00 90.56 500 ALA A O 1
ATOM 4049 N N . LYS A 1 501 ? 28.279 -1.283 4.550 1.00 88.81 501 LYS A N 1
ATOM 4050 C CA . LYS A 1 501 ? 28.244 -0.832 5.957 1.00 88.81 501 LYS A CA 1
ATOM 4051 C C . LYS A 1 501 ? 29.558 -1.045 6.720 1.00 88.81 501 LYS A C 1
ATOM 4053 O O . LYS A 1 501 ? 29.737 -0.473 7.795 1.00 88.81 501 LYS A O 1
ATOM 4058 N N . SER A 1 502 ? 30.482 -1.848 6.190 1.00 88.19 502 SER A N 1
ATOM 4059 C CA . SER A 1 502 ? 31.756 -2.135 6.854 1.00 88.19 502 SER A CA 1
ATOM 4060 C C . SER A 1 502 ? 32.615 -0.877 7.044 1.00 88.19 502 SER A C 1
ATOM 4062 O O . SER A 1 502 ? 32.832 -0.106 6.102 1.00 88.19 502 SER A O 1
ATOM 4064 N N . LYS A 1 503 ? 33.153 -0.704 8.258 1.00 87.00 503 LYS A N 1
ATOM 4065 C CA . LYS A 1 503 ? 34.071 0.390 8.628 1.00 87.00 503 LYS A CA 1
ATOM 4066 C C . LYS A 1 503 ? 35.531 0.124 8.235 1.00 87.00 503 LYS A C 1
ATOM 4068 O O . LYS A 1 503 ? 36.380 0.984 8.444 1.00 87.00 503 LYS A O 1
ATOM 4073 N N . GLU A 1 504 ? 35.814 -1.042 7.661 1.00 90.50 504 GLU A N 1
ATOM 4074 C CA . GLU A 1 504 ? 37.147 -1.426 7.198 1.00 90.50 504 GLU A CA 1
ATOM 4075 C C . GLU A 1 504 ? 37.638 -0.561 6.024 1.00 90.50 504 GLU A C 1
ATOM 4077 O O . GLU A 1 504 ? 36.862 0.110 5.328 1.00 90.50 504 GLU A O 1
ATOM 4082 N N . SER A 1 505 ? 38.951 -0.610 5.766 1.00 87.31 505 SER A N 1
ATOM 4083 C CA . SER A 1 505 ? 39.566 0.096 4.633 1.00 87.31 505 SER A CA 1
ATOM 4084 C C . SER A 1 505 ? 38.997 -0.371 3.285 1.00 87.31 505 SER A C 1
ATOM 4086 O O . SER A 1 505 ? 38.700 -1.554 3.100 1.00 87.31 505 SER A O 1
ATOM 4088 N N . GLU A 1 506 ? 38.894 0.534 2.298 1.00 85.44 506 GLU A N 1
ATOM 4089 C CA . GLU A 1 506 ? 38.323 0.213 0.973 1.00 85.44 506 GLU A CA 1
ATOM 4090 C C . GLU A 1 506 ? 39.002 -1.005 0.330 1.00 85.44 506 GLU A C 1
ATOM 4092 O O . GLU A 1 506 ? 38.331 -1.838 -0.274 1.00 85.44 506 GLU A O 1
ATOM 4097 N N . LYS A 1 507 ? 40.321 -1.155 0.513 1.00 88.62 507 LYS A N 1
ATOM 4098 C CA . LYS A 1 507 ? 41.087 -2.290 -0.015 1.00 88.62 507 LYS A CA 1
ATOM 4099 C C . LYS A 1 507 ? 40.609 -3.626 0.564 1.00 88.62 507 LYS A C 1
ATOM 4101 O O . LYS A 1 507 ? 40.376 -4.557 -0.205 1.00 88.62 507 LYS A O 1
ATOM 4106 N N . ILE A 1 508 ? 40.438 -3.708 1.885 1.00 90.88 508 ILE A N 1
ATOM 4107 C CA . ILE A 1 508 ? 39.990 -4.926 2.580 1.00 90.88 508 ILE A CA 1
ATOM 4108 C C . ILE A 1 508 ? 38.548 -5.252 2.187 1.00 90.88 508 ILE A C 1
ATOM 4110 O O . ILE A 1 508 ? 38.259 -6.376 1.772 1.00 90.88 508 ILE A O 1
ATOM 4114 N N . VAL A 1 509 ? 37.661 -4.252 2.240 1.00 92.06 509 VAL A N 1
ATOM 4115 C CA . VAL A 1 509 ? 36.247 -4.407 1.866 1.00 92.06 509 VAL A CA 1
ATOM 4116 C C . VAL A 1 509 ? 36.130 -4.904 0.428 1.00 92.06 509 VAL A C 1
ATOM 4118 O O . VAL A 1 509 ? 35.400 -5.854 0.167 1.00 92.06 509 VAL A O 1
ATOM 4121 N N . MET A 1 510 ? 36.881 -4.317 -0.507 1.00 91.06 510 MET A N 1
ATOM 4122 C CA . MET A 1 510 ? 36.813 -4.691 -1.917 1.00 91.06 510 MET A CA 1
ATOM 4123 C C . MET A 1 510 ? 37.320 -6.115 -2.172 1.00 91.06 510 MET A C 1
ATOM 4125 O O . MET A 1 510 ? 36.702 -6.860 -2.932 1.00 91.06 510 MET A O 1
ATOM 4129 N N . GLN A 1 511 ? 38.420 -6.518 -1.528 1.00 92.12 511 GLN A N 1
ATOM 4130 C CA . GLN A 1 511 ? 38.955 -7.878 -1.643 1.00 92.12 511 GLN A CA 1
ATOM 4131 C C . GLN A 1 511 ? 37.973 -8.920 -1.096 1.00 92.12 511 GLN A C 1
ATOM 4133 O O . GLN A 1 511 ? 37.687 -9.908 -1.777 1.00 92.12 511 GLN A O 1
ATOM 4138 N N . GLY A 1 512 ? 37.419 -8.683 0.097 1.00 93.62 512 GLY A N 1
ATOM 4139 C CA . GLY A 1 512 ? 36.423 -9.569 0.698 1.00 93.62 512 GLY A CA 1
ATOM 4140 C C . GLY A 1 512 ? 35.133 -9.636 -0.121 1.00 93.62 512 GLY A C 1
ATOM 4141 O O . GLY A 1 512 ? 34.614 -10.726 -0.355 1.00 93.62 512 GLY A O 1
ATOM 4142 N N . PHE A 1 513 ? 34.665 -8.497 -0.638 1.00 94.00 513 PHE A N 1
ATOM 4143 C CA . PHE A 1 513 ? 33.461 -8.418 -1.464 1.00 94.00 513 PHE A CA 1
ATOM 4144 C C . PHE A 1 513 ? 33.616 -9.210 -2.764 1.00 94.00 513 PHE A C 1
ATOM 4146 O O . PHE A 1 513 ? 32.764 -10.027 -3.103 1.00 94.00 513 PHE A O 1
ATOM 4153 N N . ILE A 1 514 ? 34.741 -9.034 -3.466 1.00 93.06 514 ILE A N 1
ATOM 4154 C CA . ILE A 1 514 ? 35.049 -9.784 -4.690 1.00 93.06 514 ILE A CA 1
ATOM 4155 C C . ILE A 1 514 ? 35.108 -11.289 -4.417 1.00 93.06 514 ILE A C 1
ATOM 4157 O O . ILE A 1 514 ? 34.604 -12.070 -5.226 1.00 93.06 514 ILE A O 1
ATOM 4161 N N . ARG A 1 515 ? 35.710 -11.701 -3.294 1.00 92.88 515 ARG A N 1
ATOM 4162 C CA . ARG A 1 515 ? 35.754 -13.111 -2.893 1.00 92.88 515 ARG A CA 1
ATOM 4163 C C . ARG A 1 515 ? 34.345 -13.652 -2.662 1.00 92.88 515 ARG A C 1
ATOM 4165 O O . ARG A 1 515 ? 33.993 -14.660 -3.259 1.00 92.88 515 ARG A O 1
ATOM 4172 N N . LYS A 1 516 ? 33.516 -12.937 -1.898 1.00 92.94 516 LYS A N 1
ATOM 4173 C CA . LYS A 1 516 ? 32.153 -13.378 -1.585 1.00 92.94 516 LYS A CA 1
ATOM 4174 C C . LYS A 1 516 ? 31.249 -13.444 -2.818 1.00 92.94 516 LYS A C 1
ATOM 4176 O O . LYS A 1 516 ? 30.465 -14.376 -2.934 1.00 92.94 516 LYS A O 1
ATOM 4181 N N . LEU A 1 517 ? 31.392 -12.507 -3.761 1.00 90.88 517 LEU A N 1
ATOM 4182 C CA . LEU A 1 517 ? 30.707 -12.569 -5.057 1.00 90.88 517 LEU A CA 1
ATOM 4183 C C . LEU A 1 517 ? 31.114 -13.804 -5.866 1.00 90.88 517 LEU A C 1
ATOM 4185 O O . LEU A 1 517 ? 30.260 -14.453 -6.463 1.00 90.88 517 LEU A O 1
ATOM 4189 N N . LYS A 1 518 ? 32.407 -14.148 -5.863 1.00 89.62 518 LYS A N 1
ATOM 4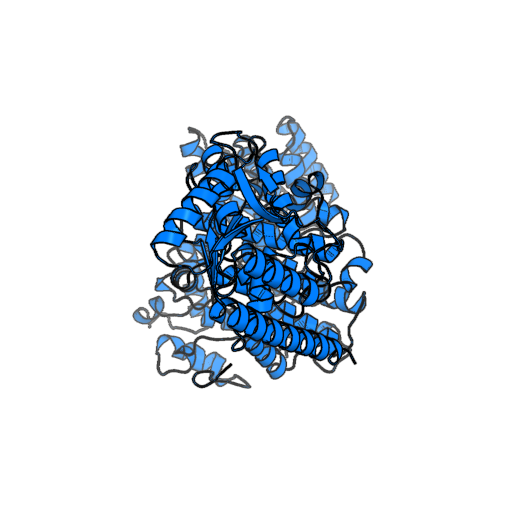190 C CA . LYS A 1 518 ? 32.900 -15.355 -6.532 1.00 89.62 518 LYS A CA 1
ATOM 4191 C C . LYS A 1 518 ? 32.293 -16.620 -5.915 1.00 89.62 518 LYS A C 1
ATOM 4193 O O . LYS A 1 518 ? 31.914 -17.514 -6.663 1.00 89.62 518 LYS A O 1
ATOM 4198 N N . ASP A 1 519 ? 32.166 -16.669 -4.588 1.00 89.94 519 ASP A N 1
ATOM 4199 C CA . ASP A 1 519 ? 31.590 -17.815 -3.868 1.00 89.94 519 ASP A CA 1
ATOM 4200 C C . ASP A 1 519 ? 30.114 -18.063 -4.231 1.00 89.94 519 ASP A C 1
ATOM 4202 O O . ASP A 1 519 ? 29.663 -19.203 -4.207 1.00 89.94 519 ASP A O 1
ATOM 4206 N N . VAL A 1 520 ? 29.369 -17.015 -4.605 1.00 87.44 520 VAL A N 1
ATOM 4207 C CA . VAL A 1 520 ? 27.963 -17.112 -5.052 1.00 87.44 520 VAL A CA 1
ATOM 4208 C C . VAL A 1 520 ? 27.818 -17.184 -6.579 1.00 87.44 520 VAL A C 1
ATOM 4210 O O . VAL A 1 520 ? 26.741 -16.939 -7.112 1.00 87.44 520 VAL A O 1
ATOM 4213 N N . GLY A 1 521 ? 28.903 -17.493 -7.298 1.00 85.69 521 GLY A N 1
ATOM 4214 C CA . GLY A 1 521 ? 28.884 -17.724 -8.747 1.00 85.69 521 GLY A CA 1
ATOM 4215 C C . GLY A 1 521 ? 28.997 -16.470 -9.622 1.00 85.69 521 GLY A C 1
ATOM 4216 O O . GLY A 1 521 ? 28.955 -16.567 -10.847 1.00 85.69 521 GLY A O 1
ATOM 4217 N N . VAL A 1 522 ? 29.203 -15.280 -9.046 1.00 83.75 522 VAL A N 1
ATOM 4218 C CA . VAL A 1 522 ? 29.329 -14.033 -9.817 1.00 83.75 522 VAL A CA 1
ATOM 4219 C C . VAL A 1 522 ? 30.769 -13.818 -10.287 1.00 83.75 522 VAL A C 1
ATOM 4221 O O . VAL A 1 522 ? 31.652 -13.413 -9.527 1.00 83.75 522 VAL A O 1
ATOM 4224 N N . ALA A 1 523 ? 31.002 -14.030 -11.585 1.00 76.69 523 ALA A N 1
ATOM 4225 C CA . ALA A 1 523 ? 32.304 -13.873 -12.235 1.00 76.69 523 ALA A CA 1
ATOM 4226 C C . ALA A 1 523 ? 32.267 -12.930 -13.458 1.00 76.69 523 ALA A C 1
ATOM 4228 O O . ALA A 1 523 ? 31.220 -12.429 -13.872 1.00 76.69 523 ALA A O 1
ATOM 4229 N N . GLY A 1 524 ? 33.443 -12.663 -14.039 1.00 78.62 524 GLY A N 1
ATOM 4230 C CA . GLY A 1 524 ? 33.564 -11.971 -15.327 1.00 78.62 524 GLY A CA 1
ATOM 4231 C C . GLY A 1 524 ? 33.141 -10.489 -15.317 1.00 78.62 524 GLY A C 1
ATOM 4232 O O . GLY A 1 524 ? 33.329 -9.802 -14.306 1.00 78.62 524 GLY A O 1
ATOM 4233 N N . PRO A 1 525 ? 32.591 -9.969 -16.437 1.00 73.88 525 PRO A N 1
ATOM 4234 C CA . PRO A 1 525 ? 32.175 -8.569 -16.577 1.00 73.88 525 PRO A CA 1
ATOM 4235 C C . PRO A 1 525 ? 31.146 -8.133 -15.529 1.00 73.88 525 PRO A C 1
ATOM 4237 O O . PRO A 1 525 ? 31.236 -7.017 -15.016 1.00 73.88 525 PRO A O 1
ATOM 4240 N N . SER A 1 526 ? 30.244 -9.034 -15.124 1.00 79.31 526 SER A N 1
ATOM 4241 C CA . SER A 1 526 ? 29.223 -8.781 -14.100 1.00 79.31 526 SER A CA 1
ATOM 4242 C C . SER A 1 526 ? 29.812 -8.319 -12.767 1.00 79.31 526 SER A C 1
ATOM 4244 O O . SER A 1 526 ? 29.256 -7.440 -12.110 1.00 79.31 526 SER A O 1
ATOM 4246 N N . ARG A 1 527 ? 30.985 -8.847 -12.387 1.00 86.38 527 ARG A N 1
ATOM 4247 C CA . ARG A 1 527 ? 31.694 -8.461 -11.157 1.00 86.38 527 ARG A CA 1
ATOM 4248 C C . ARG A 1 527 ? 32.052 -6.975 -11.139 1.00 86.38 527 ARG A C 1
ATOM 4250 O O . ARG A 1 527 ? 31.990 -6.343 -10.088 1.00 86.38 527 ARG A O 1
ATOM 4257 N N . SER A 1 528 ? 32.443 -6.417 -12.287 1.00 87.94 528 SER A N 1
ATOM 4258 C CA . SER A 1 528 ? 32.849 -5.010 -12.378 1.00 87.94 528 SER A CA 1
ATOM 4259 C C . SER A 1 528 ? 31.698 -4.060 -12.036 1.00 87.94 528 SER A C 1
ATOM 4261 O O . SER A 1 528 ? 31.913 -3.085 -11.316 1.00 87.94 528 SER A O 1
ATOM 4263 N N . TYR A 1 529 ? 30.472 -4.395 -12.452 1.00 89.56 529 TYR A N 1
ATOM 4264 C CA . TYR A 1 529 ? 29.272 -3.633 -12.116 1.00 89.56 529 TYR A CA 1
ATOM 4265 C C . TYR A 1 529 ? 29.003 -3.643 -10.610 1.00 89.56 529 TYR A C 1
ATOM 4267 O O . TYR A 1 529 ? 28.832 -2.585 -10.011 1.00 89.56 529 TYR A O 1
ATOM 4275 N N . TRP A 1 530 ? 29.077 -4.811 -9.967 1.00 90.69 530 TRP A N 1
ATOM 4276 C CA . TRP A 1 530 ? 28.898 -4.921 -8.517 1.00 90.69 530 TRP A CA 1
ATOM 4277 C C . TRP A 1 530 ? 29.955 -4.151 -7.718 1.00 90.69 530 TRP A C 1
ATOM 4279 O O . TRP A 1 530 ? 29.631 -3.525 -6.712 1.00 90.69 530 TRP A O 1
ATOM 4289 N N . VAL A 1 531 ? 31.209 -4.142 -8.177 1.00 90.94 531 VAL A N 1
ATOM 4290 C CA . VAL A 1 531 ? 32.285 -3.340 -7.568 1.00 90.94 531 VAL A CA 1
ATOM 4291 C C . VAL A 1 531 ? 31.981 -1.841 -7.649 1.00 90.94 531 VAL A C 1
ATOM 4293 O O . VAL A 1 531 ? 32.196 -1.115 -6.675 1.00 90.94 531 VAL A O 1
ATOM 4296 N N . GLN A 1 532 ? 31.457 -1.361 -8.780 1.00 91.56 532 GLN A N 1
ATOM 4297 C CA . GLN A 1 532 ? 31.023 0.034 -8.898 1.00 91.56 532 GLN A CA 1
ATOM 4298 C C . GLN A 1 532 ? 29.815 0.331 -8.002 1.00 91.56 532 GLN A C 1
ATOM 4300 O O . GLN A 1 532 ? 29.818 1.343 -7.302 1.00 91.56 532 GLN A O 1
ATOM 4305 N N . ASN A 1 533 ? 28.841 -0.580 -7.936 1.00 92.62 533 ASN A N 1
ATOM 4306 C CA . ASN A 1 533 ? 27.693 -0.451 -7.038 1.00 92.62 533 ASN A CA 1
ATOM 4307 C C . ASN A 1 533 ? 28.133 -0.343 -5.571 1.00 92.62 533 ASN A C 1
ATOM 4309 O O . ASN A 1 533 ? 27.603 0.490 -4.841 1.00 92.62 533 ASN A O 1
ATOM 4313 N N . LEU A 1 534 ? 29.135 -1.125 -5.147 1.00 92.94 534 LEU A N 1
ATOM 4314 C CA . LEU A 1 534 ? 29.691 -1.051 -3.792 1.00 92.94 534 LEU A CA 1
ATOM 4315 C C . LEU A 1 534 ? 30.329 0.310 -3.513 1.00 92.94 534 LEU A C 1
ATOM 4317 O O . LEU A 1 534 ? 30.087 0.886 -2.454 1.00 92.94 534 LEU A O 1
ATOM 4321 N N . ARG A 1 535 ? 31.114 0.853 -4.451 1.00 91.50 535 ARG A N 1
ATOM 4322 C CA . ARG A 1 535 ? 31.707 2.193 -4.297 1.00 91.50 535 ARG A CA 1
ATOM 4323 C C . ARG A 1 535 ? 30.642 3.272 -4.154 1.00 91.50 535 ARG A C 1
ATOM 4325 O O . ARG A 1 535 ? 30.754 4.116 -3.268 1.00 91.50 535 ARG A O 1
ATOM 4332 N N . LEU A 1 536 ? 29.610 3.223 -4.995 1.00 91.25 536 LEU A N 1
ATOM 4333 C CA . LEU A 1 536 ? 28.501 4.169 -4.940 1.00 91.25 536 LEU A CA 1
ATOM 4334 C C . LEU A 1 536 ? 27.731 4.050 -3.620 1.00 91.25 536 LEU A C 1
ATOM 4336 O O . LEU A 1 536 ? 27.526 5.055 -2.945 1.00 91.25 536 LEU A O 1
ATOM 4340 N N . LEU A 1 537 ? 27.376 2.832 -3.200 1.00 90.12 537 LEU A N 1
ATOM 4341 C CA . LEU A 1 537 ? 26.638 2.626 -1.955 1.00 90.12 537 LEU A CA 1
ATOM 4342 C C . LEU A 1 537 ? 27.453 3.057 -0.729 1.00 90.12 537 LEU A C 1
ATOM 4344 O O . LEU A 1 537 ? 26.917 3.729 0.143 1.00 90.12 537 LEU A O 1
ATOM 4348 N N . ARG A 1 538 ? 28.760 2.765 -0.682 1.00 90.12 538 ARG A N 1
ATOM 4349 C CA . ARG A 1 538 ? 29.650 3.245 0.392 1.00 90.12 538 ARG A CA 1
ATOM 4350 C C . ARG A 1 538 ? 29.722 4.766 0.454 1.00 90.12 538 ARG A C 1
ATOM 4352 O O . ARG A 1 538 ? 29.712 5.329 1.545 1.00 90.12 538 ARG A O 1
ATOM 4359 N N . TRP A 1 539 ? 29.781 5.430 -0.699 1.00 88.31 539 TRP A N 1
ATOM 4360 C CA . TRP A 1 539 ? 29.762 6.890 -0.756 1.00 88.31 539 TRP A CA 1
ATOM 4361 C C . TRP A 1 539 ? 28.438 7.460 -0.224 1.00 88.31 539 TRP A C 1
ATOM 4363 O O . TRP A 1 539 ? 28.449 8.403 0.563 1.00 88.31 539 TRP A O 1
ATOM 4373 N N . LEU A 1 540 ? 27.306 6.838 -0.566 1.00 86.69 540 LEU A N 1
ATOM 4374 C CA . LEU A 1 540 ? 25.994 7.218 -0.035 1.00 86.69 540 LEU A CA 1
ATOM 4375 C C . LEU A 1 540 ? 25.889 6.975 1.483 1.00 86.69 540 LEU A C 1
ATOM 4377 O O . LEU A 1 540 ? 25.381 7.844 2.191 1.00 86.69 540 LEU A O 1
ATOM 4381 N N . ILE A 1 541 ? 26.423 5.858 1.998 1.00 84.44 541 ILE A N 1
ATOM 4382 C CA . ILE A 1 541 ? 26.479 5.548 3.444 1.00 84.44 541 ILE A CA 1
ATOM 4383 C C . ILE A 1 541 ? 27.302 6.592 4.190 1.00 84.44 541 ILE A C 1
ATOM 4385 O O . ILE A 1 541 ? 26.873 7.101 5.224 1.00 84.44 541 ILE A O 1
ATOM 4389 N N . PHE A 1 542 ? 28.473 6.949 3.658 1.00 84.31 542 PHE A N 1
ATOM 4390 C CA . PHE A 1 542 ? 29.333 7.975 4.248 1.00 84.31 542 PHE A CA 1
ATOM 4391 C C . PHE A 1 542 ? 28.593 9.313 4.421 1.00 84.31 542 PHE A C 1
ATOM 4393 O O . PHE A 1 542 ? 28.769 9.999 5.426 1.00 84.31 542 PHE A O 1
ATOM 4400 N N . LEU A 1 543 ? 27.704 9.648 3.482 1.00 81.88 543 LEU A N 1
ATOM 4401 C CA . LEU A 1 543 ? 26.866 10.848 3.531 1.00 81.88 543 LEU A CA 1
ATOM 4402 C C . LEU A 1 543 ? 25.557 10.672 4.317 1.00 81.88 543 LEU A C 1
ATOM 4404 O O . LEU A 1 543 ? 24.751 11.602 4.354 1.00 81.88 543 LEU A O 1
ATOM 4408 N N . LYS A 1 544 ? 25.335 9.515 4.956 1.00 76.06 544 LYS A N 1
ATOM 4409 C CA . LYS A 1 544 ? 24.083 9.143 5.643 1.00 76.06 544 LYS A CA 1
ATOM 4410 C C . LYS A 1 544 ? 22.853 9.218 4.723 1.00 76.06 544 LYS A C 1
ATOM 4412 O O . LYS A 1 544 ? 21.789 9.680 5.138 1.00 76.06 544 LYS A O 1
ATOM 4417 N N . ARG A 1 545 ? 23.022 8.810 3.459 1.00 72.56 545 ARG A N 1
ATOM 4418 C CA . ARG A 1 545 ? 22.017 8.849 2.377 1.00 72.56 545 ARG A CA 1
ATOM 4419 C C . ARG A 1 545 ? 21.736 7.469 1.769 1.00 72.56 545 ARG A C 1
ATOM 4421 O O . ARG A 1 545 ? 21.242 7.363 0.651 1.00 72.56 545 ARG A O 1
ATOM 4428 N N . ASP A 1 546 ? 22.057 6.402 2.491 1.00 66.94 546 ASP A N 1
ATOM 4429 C CA . ASP A 1 546 ? 21.979 5.008 2.047 1.00 66.94 546 ASP A CA 1
ATOM 4430 C C . ASP A 1 546 ? 20.658 4.301 2.365 1.00 66.94 546 ASP A C 1
ATOM 4432 O O . ASP A 1 546 ? 20.403 3.214 1.847 1.00 66.94 546 ASP A O 1
ATOM 4436 N N . THR A 1 547 ? 19.806 4.913 3.189 1.00 63.16 547 THR A N 1
ATOM 4437 C CA . THR A 1 547 ? 18.763 4.179 3.920 1.00 63.16 547 THR A CA 1
ATOM 4438 C C . THR A 1 547 ? 17.671 3.557 3.053 1.00 63.16 547 THR A C 1
ATOM 4440 O O . THR A 1 547 ? 16.988 2.666 3.527 1.00 63.16 547 THR A O 1
ATOM 4443 N N . VAL A 1 548 ? 17.498 3.999 1.803 1.00 73.50 548 VAL A N 1
ATOM 4444 C CA . VAL A 1 548 ? 16.421 3.517 0.912 1.00 73.50 548 VAL A CA 1
ATOM 4445 C C . VAL A 1 548 ? 16.931 2.773 -0.324 1.00 73.50 548 VAL A C 1
ATOM 4447 O O . VAL A 1 548 ? 16.156 2.131 -1.028 1.00 73.50 548 VAL A O 1
ATOM 4450 N N . TRP A 1 549 ? 18.238 2.806 -0.610 1.00 80.62 549 TRP A N 1
ATOM 4451 C CA . TRP A 1 549 ? 18.760 2.280 -1.878 1.00 80.62 549 TRP A CA 1
ATOM 4452 C C . TRP A 1 549 ? 18.696 0.763 -1.960 1.00 80.62 549 TRP A C 1
ATOM 4454 O O . TRP A 1 549 ? 18.381 0.235 -3.020 1.00 80.62 549 TRP A O 1
ATOM 4464 N N . LYS A 1 550 ? 18.914 0.047 -0.849 1.00 81.00 550 LYS A N 1
ATOM 4465 C CA . LYS A 1 550 ? 18.701 -1.408 -0.821 1.00 81.00 550 LYS A CA 1
ATOM 4466 C C . LYS A 1 550 ? 17.271 -1.751 -1.244 1.00 81.00 550 LYS A C 1
ATOM 4468 O O . LYS A 1 550 ? 17.081 -2.640 -2.070 1.00 81.00 550 LYS A O 1
ATOM 4473 N N . PHE A 1 551 ? 16.291 -1.022 -0.716 1.00 78.25 551 PHE A N 1
ATOM 4474 C CA . PHE A 1 551 ? 14.880 -1.200 -1.038 1.00 78.25 551 PHE A CA 1
ATOM 4475 C C . PHE A 1 551 ? 14.586 -0.885 -2.516 1.00 78.25 551 PHE A C 1
ATOM 4477 O O . PHE A 1 551 ? 14.018 -1.726 -3.209 1.00 78.25 551 PHE A O 1
ATOM 4484 N N . VAL A 1 552 ? 15.070 0.243 -3.050 1.00 78.44 552 VAL A N 1
ATOM 4485 C CA . VAL A 1 552 ? 14.921 0.591 -4.481 1.00 78.44 552 VAL A CA 1
ATOM 4486 C C . VAL A 1 552 ? 15.525 -0.489 -5.389 1.00 78.44 552 VAL A C 1
ATOM 4488 O O . VAL A 1 552 ? 14.869 -0.976 -6.311 1.00 78.44 552 VAL A O 1
ATOM 4491 N N . LEU A 1 553 ? 16.759 -0.917 -5.103 1.00 80.75 553 LEU A N 1
ATOM 4492 C CA . LEU A 1 553 ? 17.459 -1.941 -5.882 1.00 80.75 553 LEU A CA 1
ATOM 4493 C C . LEU A 1 553 ? 16.774 -3.310 -5.810 1.00 80.75 553 LEU A C 1
ATOM 4495 O O . LEU A 1 553 ? 16.815 -4.047 -6.788 1.00 80.75 553 LEU A O 1
ATOM 4499 N N . SER A 1 554 ? 16.135 -3.642 -4.685 1.00 78.81 554 SER A N 1
ATOM 4500 C CA . SER A 1 554 ? 15.437 -4.923 -4.486 1.00 78.81 554 SER A CA 1
ATOM 4501 C C . SER A 1 554 ? 14.123 -5.031 -5.271 1.00 78.81 554 SER A C 1
ATOM 4503 O O . SER A 1 554 ? 13.594 -6.134 -5.438 1.00 78.81 554 SER A O 1
ATOM 4505 N N . ASN A 1 555 ? 13.585 -3.905 -5.752 1.00 78.38 555 ASN A N 1
ATOM 4506 C CA . ASN A 1 555 ? 12.294 -3.881 -6.434 1.00 78.38 555 ASN A CA 1
ATOM 4507 C C . ASN A 1 555 ? 12.380 -3.530 -7.929 1.00 78.38 555 ASN A C 1
ATOM 4509 O O . ASN A 1 555 ? 11.606 -4.061 -8.719 1.00 78.38 555 ASN A O 1
ATOM 4513 N N . VAL A 1 556 ? 13.343 -2.706 -8.349 1.00 76.56 556 VAL A N 1
ATOM 4514 C CA . VAL A 1 556 ? 13.453 -2.178 -9.728 1.00 76.56 556 VAL A CA 1
ATOM 4515 C C . VAL A 1 556 ? 13.425 -3.227 -10.849 1.00 76.56 556 VAL A C 1
ATOM 4517 O O . VAL A 1 556 ? 13.004 -2.941 -11.963 1.00 76.56 556 VAL A O 1
ATOM 4520 N N . TYR A 1 557 ? 13.884 -4.442 -10.567 1.00 75.94 557 TYR A N 1
ATOM 4521 C CA . TYR A 1 557 ? 14.067 -5.502 -11.549 1.00 75.94 557 TYR A CA 1
ATOM 4522 C C . TYR A 1 557 ? 12.891 -6.493 -11.589 1.00 75.94 557 TYR A C 1
ATOM 4524 O O . TYR A 1 557 ? 12.829 -7.345 -12.474 1.00 75.94 557 TYR A O 1
ATOM 4532 N N . ARG A 1 558 ? 11.962 -6.409 -10.625 1.00 84.00 558 ARG A N 1
ATOM 4533 C CA . ARG A 1 558 ? 10.830 -7.338 -10.484 1.00 84.00 558 ARG A CA 1
ATOM 4534 C C . ARG A 1 558 ? 9.982 -7.451 -11.763 1.00 84.00 558 ARG A C 1
ATOM 4536 O O . ARG A 1 558 ? 9.669 -8.587 -12.113 1.00 84.00 558 ARG A O 1
ATOM 4543 N N . PRO A 1 559 ? 9.714 -6.369 -12.525 1.00 85.94 559 PRO A N 1
ATOM 4544 C CA . PRO A 1 559 ? 9.040 -6.453 -13.824 1.00 85.94 559 PRO A CA 1
ATOM 4545 C C . PRO A 1 559 ? 9.666 -7.464 -14.797 1.00 85.94 559 PRO A C 1
ATOM 4547 O O . PRO A 1 559 ? 8.944 -8.170 -15.491 1.00 85.94 559 PRO A O 1
ATOM 4550 N N . VAL A 1 560 ? 10.996 -7.616 -14.806 1.00 80.00 560 VAL A N 1
ATOM 4551 C CA . VAL A 1 560 ? 11.700 -8.559 -15.698 1.00 80.00 560 VAL A CA 1
ATOM 4552 C C . VAL A 1 560 ? 11.379 -10.010 -15.354 1.00 80.00 560 VAL A C 1
ATOM 4554 O O . VAL A 1 560 ? 11.041 -10.794 -16.237 1.00 80.00 560 VAL A O 1
ATOM 4557 N N . PHE A 1 561 ? 11.430 -10.364 -14.068 1.00 79.06 561 PHE A N 1
ATOM 4558 C CA . PHE A 1 561 ? 11.069 -11.709 -13.609 1.00 79.06 561 PHE A CA 1
ATOM 4559 C C . PHE A 1 561 ? 9.597 -12.036 -13.859 1.00 79.06 561 PHE A C 1
ATOM 4561 O O . PHE A 1 561 ? 9.243 -13.180 -14.133 1.00 79.06 561 PHE A O 1
ATOM 4568 N N . LEU A 1 562 ? 8.724 -11.040 -13.724 1.00 88.25 562 LEU A N 1
ATOM 4569 C CA . LEU A 1 562 ? 7.296 -11.218 -13.963 1.00 88.25 562 LEU A CA 1
ATOM 4570 C C . LEU A 1 562 ? 7.012 -11.393 -15.462 1.00 88.25 562 LEU A C 1
ATOM 4572 O O . LEU A 1 562 ? 6.210 -12.249 -15.833 1.00 88.25 562 LEU A O 1
ATOM 4576 N N . ALA A 1 563 ? 7.727 -10.662 -16.320 1.00 86.56 563 ALA A N 1
ATOM 4577 C CA . ALA A 1 563 ? 7.637 -10.785 -17.772 1.00 86.56 563 ALA A CA 1
ATOM 4578 C C . ALA A 1 563 ? 8.130 -12.147 -18.287 1.00 86.56 563 ALA A C 1
ATOM 4580 O O . ALA A 1 563 ? 7.541 -12.692 -19.216 1.00 86.56 563 ALA A O 1
ATOM 4581 N N . SER A 1 564 ? 9.173 -12.729 -17.682 1.00 82.00 564 SER A N 1
ATOM 4582 C CA . SER A 1 564 ? 9.650 -14.067 -18.066 1.00 82.00 564 SER A CA 1
ATOM 4583 C C . SER A 1 564 ? 8.719 -15.189 -17.604 1.00 82.00 564 SER A C 1
ATOM 4585 O O . SER A 1 564 ? 8.613 -16.218 -18.268 1.00 82.00 564 SER A O 1
ATOM 4587 N N . ARG A 1 565 ? 8.019 -14.989 -16.482 1.00 85.75 565 ARG A N 1
ATOM 4588 C CA . ARG A 1 565 ? 7.055 -15.950 -15.935 1.00 85.75 565 ARG A CA 1
ATOM 4589 C C . ARG A 1 565 ? 5.756 -16.006 -16.743 1.00 85.75 565 ARG A C 1
ATOM 4591 O O . ARG A 1 565 ? 5.263 -17.105 -16.999 1.00 85.75 565 ARG A O 1
ATOM 4598 N N . LYS A 1 566 ? 5.227 -14.833 -17.116 1.00 91.12 566 LYS A N 1
ATOM 4599 C CA . LYS A 1 566 ? 3.889 -14.624 -17.695 1.00 91.12 566 LYS A CA 1
ATOM 4600 C C . LYS A 1 566 ? 2.738 -15.177 -16.829 1.00 91.12 566 LYS A C 1
ATOM 4602 O O . LYS A 1 566 ? 2.921 -16.040 -15.971 1.00 91.12 566 LYS A O 1
ATOM 4607 N N . PHE A 1 567 ? 1.524 -14.687 -17.054 1.00 97.38 567 PHE A N 1
ATOM 4608 C CA . PHE A 1 567 ? 0.345 -14.997 -16.240 1.00 97.38 567 PHE A CA 1
ATOM 4609 C C . PHE A 1 567 ? -0.851 -15.382 -17.100 1.00 97.38 567 PHE A C 1
ATOM 4611 O O . PHE A 1 567 ? -1.031 -14.855 -18.197 1.00 97.38 567 PHE A O 1
ATOM 4618 N N . TYR A 1 568 ? -1.660 -16.318 -16.606 1.00 97.69 568 TYR A N 1
ATOM 4619 C CA . TYR A 1 568 ? -2.884 -16.734 -17.284 1.00 97.69 568 TYR A CA 1
ATOM 4620 C C . TYR A 1 568 ? -3.961 -15.651 -17.193 1.00 97.69 568 TYR A C 1
ATOM 4622 O O . TYR A 1 568 ? -4.650 -15.406 -18.175 1.00 97.69 568 TYR A O 1
ATOM 4630 N N . PHE A 1 569 ? -4.063 -14.966 -16.053 1.00 98.31 569 PHE A N 1
ATOM 4631 C CA . PHE A 1 569 ? -4.918 -13.800 -15.873 1.00 98.31 569 PHE A CA 1
ATOM 4632 C C . PHE A 1 569 ? -4.076 -12.549 -15.632 1.00 98.31 569 PHE A C 1
ATOM 4634 O O . PHE A 1 569 ? -3.231 -12.523 -14.736 1.00 98.31 569 PHE A O 1
ATOM 4641 N N . VAL A 1 570 ? -4.329 -11.502 -16.412 1.00 98.38 570 VAL A N 1
ATOM 4642 C CA . VAL A 1 570 ? -3.805 -10.155 -16.159 1.00 98.38 570 VAL A CA 1
ATOM 4643 C C . VAL A 1 570 ? -5.000 -9.239 -15.927 1.00 98.38 570 VAL A C 1
ATOM 4645 O O . VAL A 1 570 ? -5.805 -9.021 -16.828 1.00 98.38 570 VAL A O 1
ATOM 4648 N N . VAL A 1 571 ? -5.157 -8.746 -14.706 1.00 98.44 571 VAL A N 1
ATOM 4649 C CA . VAL A 1 571 ? -6.321 -7.949 -14.289 1.00 98.44 571 VAL A CA 1
ATOM 4650 C C . VAL A 1 571 ? -5.861 -6.652 -13.648 1.00 98.44 571 VAL A C 1
ATOM 4652 O O . VAL A 1 571 ? -4.688 -6.534 -13.317 1.00 98.44 571 VAL A O 1
ATOM 4655 N N . GLY A 1 572 ? -6.741 -5.670 -13.492 1.00 96.19 572 GLY A N 1
ATOM 4656 C CA . GLY A 1 572 ? -6.388 -4.462 -12.749 1.00 96.19 572 GLY A CA 1
ATOM 4657 C C . GLY A 1 572 ? -7.152 -3.219 -13.172 1.00 96.19 572 GLY A C 1
ATOM 4658 O O . GLY A 1 572 ? -7.981 -3.236 -14.085 1.00 96.19 572 GLY A O 1
ATOM 4659 N N . ASN A 1 573 ? -6.819 -2.114 -12.514 1.00 94.62 573 ASN A N 1
ATOM 4660 C CA . ASN A 1 573 ? -7.257 -0.772 -12.875 1.00 94.62 573 ASN A CA 1
ATOM 4661 C C . ASN A 1 573 ? -6.015 0.093 -13.159 1.00 94.62 573 ASN A C 1
ATOM 4663 O O . ASN A 1 573 ? -5.426 0.639 -12.226 1.00 94.62 573 ASN A O 1
ATOM 4667 N N . PRO A 1 574 ? -5.540 0.169 -14.417 1.00 92.56 574 PRO A N 1
ATOM 4668 C CA . PRO A 1 574 ? -4.365 0.967 -14.757 1.00 92.56 574 PRO A CA 1
ATOM 4669 C C . PRO A 1 574 ? -4.592 2.469 -14.500 1.00 92.56 574 PRO A C 1
ATOM 4671 O O . PRO A 1 574 ? -5.730 2.925 -14.466 1.00 92.56 574 PRO A O 1
ATOM 4674 N N . PRO A 1 575 ? -3.526 3.285 -14.406 1.00 88.50 575 PRO A N 1
ATOM 4675 C CA . PRO A 1 575 ? -3.650 4.707 -14.083 1.00 88.50 575 PRO A CA 1
ATOM 4676 C C . PRO A 1 575 ? -4.355 5.514 -15.185 1.00 88.50 575 PRO A C 1
ATOM 4678 O O . PRO A 1 575 ? -3.959 5.491 -16.359 1.00 88.50 575 PRO A O 1
ATOM 4681 N N . TRP A 1 576 ? -5.359 6.307 -14.797 1.00 87.62 576 TRP A N 1
ATOM 4682 C CA . TRP A 1 576 ? -6.130 7.177 -15.700 1.00 87.62 576 TRP A CA 1
ATOM 4683 C C . TRP A 1 576 ? -5.506 8.570 -15.796 1.00 87.62 576 TRP A C 1
ATOM 4685 O O . TRP A 1 576 ? -6.112 9.585 -15.462 1.00 87.62 576 TRP A O 1
ATOM 4695 N N . LEU A 1 577 ? -4.258 8.613 -16.257 1.00 85.38 577 LEU A N 1
ATOM 4696 C CA . LEU A 1 577 ? -3.504 9.851 -16.421 1.00 85.38 577 LEU A CA 1
ATOM 4697 C C . LEU A 1 577 ? -3.287 10.147 -17.905 1.00 85.38 577 LEU A C 1
ATOM 4699 O O . LEU A 1 577 ? -2.883 9.275 -18.676 1.00 85.38 577 LEU A O 1
ATOM 4703 N N . SER A 1 578 ? -3.515 11.393 -18.318 1.00 87.19 578 SER A N 1
ATOM 4704 C CA . SER A 1 578 ? -3.155 11.843 -19.665 1.00 87.19 578 SER A CA 1
ATOM 4705 C C . SER A 1 578 ? -1.672 12.215 -19.738 1.00 87.19 578 SER A C 1
ATOM 4707 O O . SER A 1 578 ? -1.124 12.828 -18.822 1.00 87.19 578 SER A O 1
ATOM 4709 N N . TYR A 1 579 ? -1.023 11.907 -20.860 1.00 87.12 579 TYR A N 1
ATOM 4710 C CA . TYR A 1 579 ? 0.402 12.147 -21.103 1.00 87.12 579 TYR A CA 1
ATOM 4711 C C . TYR A 1 579 ? 0.858 13.574 -20.768 1.00 87.12 579 TYR A C 1
ATOM 4713 O O . TYR A 1 579 ? 1.966 13.764 -20.266 1.00 87.12 579 TYR A O 1
ATOM 4721 N N . ARG A 1 580 ? 0.016 14.588 -21.018 1.00 85.06 580 ARG A N 1
ATOM 4722 C CA . ARG A 1 580 ? 0.321 16.000 -20.713 1.00 85.06 580 ARG A CA 1
ATOM 4723 C C . ARG A 1 580 ? 0.646 16.275 -19.243 1.00 85.06 580 ARG A C 1
ATOM 4725 O O . ARG A 1 580 ? 1.335 17.252 -18.968 1.00 85.06 580 ARG A O 1
ATOM 4732 N N . TYR A 1 581 ? 0.161 15.444 -18.324 1.00 82.88 581 TYR A N 1
ATOM 4733 C CA . TYR A 1 581 ? 0.378 15.618 -16.888 1.00 82.88 581 TYR A CA 1
ATOM 4734 C C . TYR A 1 581 ? 1.692 14.997 -16.400 1.00 82.88 581 TYR A C 1
ATOM 4736 O O . TYR A 1 581 ? 2.188 15.358 -15.336 1.00 82.88 581 TYR A O 1
ATOM 4744 N N . VAL A 1 582 ? 2.323 14.137 -17.202 1.00 82.31 582 VAL A N 1
ATOM 4745 C CA . VAL A 1 582 ? 3.646 13.585 -16.899 1.00 82.31 582 VAL A CA 1
ATOM 4746 C C . VAL A 1 582 ? 4.701 14.666 -17.147 1.00 82.31 582 VAL A C 1
ATOM 4748 O O . VAL A 1 582 ? 4.952 14.989 -18.299 1.00 82.31 582 VAL A O 1
ATOM 4751 N N . LYS A 1 583 ? 5.352 15.232 -16.121 1.00 79.31 583 LYS A N 1
ATOM 4752 C CA . LYS A 1 583 ? 6.382 16.287 -16.300 1.00 79.31 583 LYS A CA 1
ATOM 4753 C C . LYS A 1 583 ? 7.815 15.748 -16.352 1.00 79.31 583 LYS A C 1
ATOM 4755 O O . LYS A 1 583 ? 8.729 16.478 -16.724 1.00 79.31 583 LYS A O 1
ATOM 4760 N N . VAL A 1 584 ? 8.033 14.477 -16.008 1.00 77.31 584 VAL A N 1
ATOM 4761 C CA . VAL A 1 584 ? 9.357 13.840 -16.080 1.00 77.31 584 VAL A CA 1
ATOM 4762 C C . VAL A 1 584 ? 9.712 13.539 -17.542 1.00 77.31 584 VAL A C 1
ATOM 4764 O O . VAL A 1 584 ? 9.169 12.611 -18.142 1.00 77.31 584 VAL A O 1
ATOM 4767 N N . THR A 1 585 ? 10.643 14.306 -18.116 1.00 81.19 585 THR A N 1
ATOM 4768 C CA . THR A 1 585 ? 10.995 14.260 -19.549 1.00 81.19 585 THR A CA 1
ATOM 4769 C C . THR A 1 585 ? 11.444 12.879 -20.034 1.00 81.19 585 THR A C 1
ATOM 4771 O O . THR A 1 585 ? 10.942 12.400 -21.049 1.00 81.19 585 THR A O 1
ATOM 4774 N N . ASP A 1 586 ? 12.351 12.210 -19.311 1.00 77.69 586 ASP A N 1
ATOM 4775 C CA . ASP A 1 586 ? 12.832 10.868 -19.685 1.00 77.69 586 ASP A CA 1
ATOM 4776 C C . ASP A 1 586 ? 11.663 9.863 -19.745 1.00 77.69 586 ASP A C 1
ATOM 4778 O O . ASP A 1 586 ? 11.580 9.039 -20.659 1.00 77.69 586 ASP A O 1
ATOM 4782 N N . TYR A 1 587 ? 10.710 9.978 -18.814 1.00 79.31 587 TYR A N 1
ATOM 4783 C CA . TYR A 1 587 ? 9.539 9.105 -18.754 1.00 79.31 587 TYR A CA 1
ATOM 4784 C C . TYR A 1 587 ? 8.520 9.420 -19.857 1.00 79.31 587 TYR A C 1
ATOM 4786 O O . TYR A 1 587 ? 7.999 8.514 -20.501 1.00 79.31 587 TYR A O 1
ATOM 4794 N N . GLN A 1 588 ? 8.304 10.699 -20.160 1.00 85.62 588 GLN A N 1
ATOM 4795 C CA . GLN A 1 588 ? 7.525 11.142 -21.317 1.00 85.62 588 GLN A CA 1
ATOM 4796 C C . GLN A 1 588 ? 8.057 10.550 -22.633 1.00 85.62 588 GLN A C 1
ATOM 4798 O O . GLN A 1 588 ? 7.296 10.012 -23.440 1.00 85.62 588 GLN A O 1
ATOM 4803 N N . VAL A 1 589 ? 9.373 10.616 -22.858 1.00 86.12 589 VAL A N 1
ATOM 4804 C CA . VAL A 1 589 ? 10.004 10.043 -24.059 1.00 86.12 589 VAL A CA 1
ATOM 4805 C C . VAL A 1 589 ? 9.755 8.536 -24.137 1.00 86.12 589 VAL A C 1
ATOM 4807 O O . VAL A 1 589 ? 9.398 8.033 -25.205 1.00 86.12 589 VAL A O 1
ATOM 4810 N N . TRP A 1 590 ? 9.877 7.833 -23.008 1.00 84.69 590 TRP A N 1
ATOM 4811 C CA . TRP A 1 590 ? 9.598 6.402 -22.910 1.00 84.69 590 TRP A CA 1
ATOM 4812 C C . TRP A 1 590 ? 8.138 6.050 -23.234 1.00 84.69 590 TRP A C 1
ATOM 4814 O O . TRP A 1 590 ? 7.886 5.240 -24.127 1.00 84.69 590 TRP A O 1
ATOM 4824 N N . LEU A 1 591 ? 7.166 6.706 -22.589 1.00 88.44 591 LEU A N 1
ATOM 4825 C CA . LEU A 1 591 ? 5.735 6.478 -22.831 1.00 88.44 591 LEU A CA 1
ATOM 4826 C C . LEU A 1 591 ? 5.355 6.726 -24.294 1.00 88.44 591 LEU A C 1
ATOM 4828 O O . LEU A 1 591 ? 4.601 5.958 -24.892 1.00 88.44 591 LEU A O 1
ATOM 4832 N N . ARG A 1 592 ? 5.928 7.767 -24.906 1.00 88.75 592 ARG A N 1
ATOM 4833 C CA . ARG A 1 592 ? 5.719 8.066 -26.325 1.00 88.75 592 ARG A CA 1
ATOM 4834 C C . ARG A 1 592 ? 6.261 6.954 -27.227 1.00 88.75 592 ARG A C 1
ATOM 4836 O O . ARG A 1 592 ? 5.620 6.609 -28.218 1.00 88.75 592 ARG A O 1
ATOM 4843 N N . ALA A 1 593 ? 7.423 6.390 -26.900 1.00 88.88 593 ALA A N 1
ATOM 4844 C CA . ALA A 1 593 ? 7.985 5.266 -27.645 1.00 88.88 593 ALA A CA 1
ATOM 4845 C C . ALA A 1 593 ? 7.080 4.024 -27.566 1.00 88.88 593 ALA A C 1
ATOM 4847 O O . ALA A 1 593 ? 6.838 3.390 -28.595 1.00 88.88 593 ALA A O 1
ATOM 4848 N N . LEU A 1 594 ? 6.520 3.727 -26.387 1.00 91.06 594 LEU A N 1
ATOM 4849 C CA . LEU A 1 594 ? 5.556 2.636 -26.208 1.00 91.06 594 LEU A CA 1
ATOM 4850 C C . LEU A 1 594 ? 4.268 2.863 -27.009 1.00 91.06 594 LEU A C 1
ATOM 4852 O O . LEU A 1 594 ? 3.825 1.959 -27.714 1.00 91.06 594 LEU A O 1
ATOM 4856 N N . ALA A 1 595 ? 3.711 4.076 -26.979 1.00 92.38 595 ALA A N 1
ATOM 4857 C CA . ALA A 1 595 ? 2.517 4.417 -27.753 1.00 92.38 595 ALA A CA 1
ATOM 4858 C C . ALA A 1 595 ? 2.691 4.156 -29.261 1.00 92.38 595 ALA A C 1
ATOM 4860 O O . ALA A 1 595 ? 1.767 3.678 -29.920 1.00 92.38 595 ALA A O 1
ATOM 4861 N N . PHE A 1 596 ? 3.885 4.425 -29.805 1.00 91.50 596 PHE A N 1
ATOM 4862 C CA . PHE A 1 596 ? 4.206 4.110 -31.199 1.00 91.50 596 PHE A CA 1
ATOM 4863 C C . PHE A 1 596 ? 4.429 2.620 -31.439 1.00 91.50 596 PHE A C 1
ATOM 4865 O O . PHE A 1 596 ? 3.941 2.097 -32.440 1.00 91.50 596 PHE A O 1
ATOM 4872 N N . ARG A 1 597 ? 5.156 1.937 -30.543 1.00 92.06 597 ARG A N 1
ATOM 4873 C CA . ARG A 1 597 ? 5.404 0.489 -30.631 1.00 92.06 597 ARG A CA 1
ATOM 4874 C C . ARG A 1 597 ? 4.091 -0.286 -30.733 1.00 92.06 597 ARG A C 1
ATOM 4876 O O . ARG A 1 597 ? 3.969 -1.161 -31.582 1.00 92.06 597 ARG A O 1
ATOM 4883 N N . TYR A 1 598 ? 3.109 0.091 -29.920 1.00 94.00 598 TYR A N 1
ATOM 4884 C CA . TYR A 1 598 ? 1.798 -0.554 -29.849 1.00 94.00 598 TYR A CA 1
ATOM 4885 C C . TYR A 1 598 ? 0.746 0.047 -30.785 1.00 94.00 598 TYR A C 1
ATOM 4887 O O . TYR A 1 598 ? -0.435 -0.255 -30.662 1.00 94.00 598 TYR A O 1
ATOM 4895 N N . LYS A 1 599 ? 1.151 0.902 -31.735 1.00 94.06 599 LYS A N 1
ATOM 4896 C CA . LYS A 1 599 ? 0.253 1.494 -32.744 1.00 94.06 599 LYS A CA 1
ATOM 4897 C C . LYS A 1 599 ? -0.965 2.224 -32.151 1.00 94.06 599 LYS A C 1
ATOM 4899 O O . LYS A 1 599 ? -1.981 2.376 -32.822 1.00 94.06 599 LYS A O 1
ATOM 4904 N N . LEU A 1 600 ? -0.861 2.726 -30.920 1.00 93.38 600 LEU A N 1
ATOM 4905 C CA . LEU A 1 600 ? -1.925 3.515 -30.291 1.00 93.38 600 LEU A CA 1
ATOM 4906 C C . LEU A 1 600 ? -2.057 4.884 -30.965 1.00 93.38 600 LEU A C 1
ATOM 4908 O O . LEU A 1 600 ? -3.160 5.397 -31.130 1.00 93.38 600 LEU A O 1
ATOM 4912 N N . LEU A 1 601 ? -0.925 5.442 -31.405 1.00 91.25 601 LEU A N 1
ATOM 49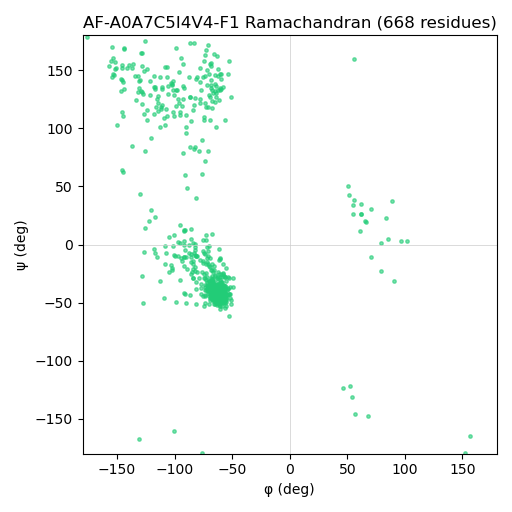13 C CA . LEU A 1 601 ? -0.846 6.636 -32.242 1.00 91.25 601 LEU A CA 1
ATOM 4914 C C . LEU A 1 601 ? 0.239 6.472 -33.308 1.00 91.25 601 LEU A C 1
ATOM 4916 O O . LEU A 1 601 ? 1.223 5.755 -33.122 1.00 91.25 601 LEU A O 1
ATOM 4920 N N . SER A 1 602 ? 0.097 7.186 -34.423 1.00 86.38 602 SER A N 1
ATOM 4921 C CA . SER A 1 602 ? 1.140 7.290 -35.448 1.00 86.38 602 SER A CA 1
ATOM 4922 C C . SER A 1 602 ? 2.043 8.504 -35.217 1.00 86.38 602 SER A C 1
ATOM 4924 O O . SER A 1 602 ? 1.621 9.532 -34.685 1.00 86.38 602 SER A O 1
ATOM 4926 N N . LYS A 1 603 ? 3.284 8.456 -35.724 1.00 83.06 603 LYS A N 1
ATOM 4927 C CA . LYS A 1 603 ? 4.231 9.593 -35.669 1.00 83.06 603 LYS A CA 1
ATOM 4928 C C . LYS A 1 603 ? 3.709 10.877 -36.347 1.00 83.06 603 LYS A C 1
ATOM 4930 O O . LYS A 1 603 ? 4.258 11.953 -36.104 1.00 83.06 603 LYS A O 1
ATOM 4935 N N . LYS A 1 604 ? 2.675 10.770 -37.194 1.00 84.31 604 LYS A N 1
ATOM 4936 C CA . LYS A 1 604 ? 2.034 11.892 -37.900 1.00 84.31 604 LYS A CA 1
ATOM 4937 C C . LYS A 1 604 ? 0.998 12.628 -37.034 1.00 84.31 604 LYS A C 1
ATOM 4939 O O . LYS A 1 604 ? 0.749 13.801 -37.278 1.00 84.31 604 LYS A O 1
ATOM 4944 N N . GLN A 1 605 ? 0.444 11.994 -35.998 1.00 82.88 605 GLN A N 1
ATOM 4945 C CA . GLN A 1 605 ? -0.616 12.550 -35.138 1.00 82.88 605 GLN A CA 1
ATOM 4946 C C . GLN A 1 605 ? -0.059 13.330 -33.932 1.00 82.88 605 GLN A C 1
ATOM 4948 O O . GLN A 1 605 ? -0.480 13.124 -32.794 1.00 82.88 605 GLN A O 1
ATOM 4953 N N . ARG A 1 606 ? 0.903 14.233 -34.165 1.00 76.81 606 ARG A N 1
ATOM 4954 C CA . ARG A 1 606 ? 1.648 14.922 -33.089 1.00 76.81 606 ARG A CA 1
ATOM 4955 C C . ARG A 1 606 ? 0.757 15.690 -32.112 1.00 76.81 606 ARG A C 1
ATOM 4957 O O . ARG A 1 606 ? 1.031 15.705 -30.917 1.00 76.81 606 ARG A O 1
ATOM 4964 N N . GLN A 1 607 ? -0.322 16.278 -32.615 1.00 82.00 607 GLN A N 1
ATOM 4965 C CA . GLN A 1 607 ? -1.305 17.038 -31.846 1.00 82.00 607 GLN A CA 1
ATOM 4966 C C . GLN A 1 607 ? -2.092 16.189 -30.834 1.00 82.00 607 GLN A C 1
ATOM 4968 O O . GLN A 1 607 ? -2.619 16.734 -29.872 1.00 82.00 607 GLN A O 1
ATOM 4973 N N . LEU A 1 608 ? -2.169 14.867 -31.034 1.00 84.25 608 LEU A N 1
ATOM 4974 C CA . LEU A 1 608 ? -2.898 13.956 -30.145 1.00 84.25 608 LEU A CA 1
ATOM 4975 C C . LEU A 1 608 ? -2.004 13.361 -29.047 1.00 84.25 608 LEU A C 1
ATOM 4977 O O . LEU A 1 608 ? -2.521 12.774 -28.102 1.00 84.25 608 LEU A O 1
ATOM 4981 N N . PHE A 1 609 ? -0.677 13.528 -29.130 1.00 82.94 609 PHE A N 1
ATOM 4982 C CA . PHE A 1 609 ? 0.258 12.918 -28.175 1.00 82.94 609 PHE A CA 1
ATOM 4983 C C . PHE A 1 609 ? 0.056 13.418 -26.753 1.00 82.94 609 PHE A C 1
ATOM 4985 O O . PHE A 1 609 ? 0.222 12.655 -25.815 1.00 82.94 609 PHE A O 1
ATOM 4992 N N . THR A 1 610 ? -0.309 14.686 -26.577 1.00 83.62 610 THR A N 1
ATOM 4993 C CA . THR A 1 610 ? -0.567 15.250 -25.249 1.00 83.62 610 THR A CA 1
ATOM 4994 C C . THR A 1 610 ? -1.831 14.691 -24.607 1.00 83.62 610 THR A C 1
ATOM 4996 O O . THR A 1 610 ? -1.957 14.776 -23.392 1.00 83.62 610 THR A O 1
ATOM 4999 N N . GLN A 1 611 ? -2.739 14.115 -25.400 1.00 87.94 611 GLN A N 1
ATOM 5000 C CA . GLN A 1 611 ? -4.031 13.612 -24.937 1.00 87.94 611 GLN A CA 1
ATOM 5001 C C . GLN A 1 611 ? -4.044 12.098 -24.718 1.00 87.94 611 GLN A C 1
ATOM 5003 O O . GLN A 1 611 ? -5.013 11.600 -24.156 1.00 87.94 611 GLN A O 1
ATOM 5008 N N . ILE A 1 612 ? -3.010 11.356 -25.143 1.00 89.31 612 ILE A N 1
ATOM 5009 C CA . ILE A 1 612 ? -2.990 9.900 -24.957 1.00 89.31 612 ILE A CA 1
ATOM 5010 C C . ILE A 1 612 ? -3.048 9.552 -23.469 1.00 89.31 612 ILE A C 1
ATOM 5012 O O . ILE A 1 612 ? -2.344 10.148 -22.653 1.00 89.31 612 ILE A O 1
ATOM 5016 N N . GLU A 1 613 ? -3.896 8.592 -23.123 1.00 89.56 613 GLU A N 1
ATOM 5017 C CA . GLU A 1 613 ? -4.053 8.134 -21.746 1.00 89.56 613 GLU A CA 1
ATOM 5018 C C . GLU A 1 613 ? -3.142 6.942 -21.472 1.00 89.56 613 GLU A C 1
ATOM 5020 O O . GLU A 1 613 ? -3.061 5.997 -22.269 1.00 89.56 613 GLU A O 1
ATOM 5025 N N . LEU A 1 614 ? -2.488 6.976 -20.311 1.00 90.56 614 LEU A N 1
ATOM 5026 C CA . LEU A 1 614 ? -1.575 5.935 -19.856 1.00 90.56 614 LEU A CA 1
ATOM 5027 C C . LEU A 1 614 ? -2.269 4.572 -19.771 1.00 90.56 614 LEU A C 1
ATOM 5029 O O . LEU A 1 614 ? -1.641 3.584 -20.137 1.00 90.56 614 LEU A O 1
ATOM 5033 N N . ALA A 1 615 ? -3.554 4.517 -19.405 1.00 92.94 615 ALA A N 1
ATOM 5034 C CA . ALA A 1 615 ? -4.338 3.282 -19.351 1.00 92.94 615 ALA A CA 1
ATOM 5035 C C . ALA A 1 615 ? -4.270 2.462 -20.656 1.00 92.94 615 ALA A C 1
ATOM 5037 O O . ALA A 1 615 ? -4.053 1.252 -20.620 1.00 92.94 615 ALA A O 1
ATOM 5038 N N . THR A 1 616 ? -4.361 3.114 -21.824 1.00 95.31 616 THR A N 1
ATOM 5039 C CA . THR A 1 616 ? -4.273 2.420 -23.127 1.00 95.31 616 THR A CA 1
ATOM 5040 C C . THR A 1 616 ? -2.876 1.872 -23.425 1.00 95.31 616 THR A C 1
ATOM 5042 O O . THR A 1 616 ? -2.747 0.778 -23.975 1.00 95.31 616 THR A O 1
ATOM 5045 N N . ILE A 1 617 ? -1.824 2.594 -23.014 1.00 94.44 617 ILE A N 1
ATOM 5046 C CA . ILE A 1 617 ? -0.431 2.128 -23.096 1.00 94.44 617 ILE A CA 1
ATOM 5047 C C . ILE A 1 617 ? -0.237 0.929 -22.167 1.00 94.44 617 ILE A C 1
ATOM 5049 O O . ILE A 1 617 ? 0.377 -0.058 -22.563 1.00 94.44 617 ILE A O 1
ATOM 5053 N N . PHE A 1 618 ? -0.790 1.005 -20.956 1.00 93.94 618 PHE A N 1
ATOM 5054 C CA . PHE A 1 618 ? -0.725 -0.045 -19.947 1.00 93.94 618 PHE A CA 1
ATOM 5055 C C . PHE A 1 618 ? -1.361 -1.340 -20.436 1.00 93.94 618 PHE A C 1
ATOM 5057 O O . PHE A 1 618 ? -0.715 -2.383 -20.381 1.00 93.94 618 PHE A O 1
ATOM 5064 N N . TYR A 1 619 ? -2.580 -1.266 -20.976 1.00 96.44 619 TYR A N 1
ATOM 5065 C CA . TYR A 1 619 ? -3.281 -2.419 -21.539 1.00 96.44 619 TYR A CA 1
ATOM 5066 C C . TYR A 1 619 ? -2.450 -3.101 -22.629 1.00 96.44 619 TYR A C 1
ATOM 5068 O O . TYR A 1 619 ? -2.150 -4.291 -22.537 1.00 96.44 619 TYR A O 1
ATOM 5076 N N . ALA A 1 620 ? -2.019 -2.333 -23.635 1.00 96.38 620 ALA A N 1
ATOM 5077 C CA . ALA A 1 620 ? -1.258 -2.866 -24.760 1.00 96.38 620 ALA A CA 1
ATOM 5078 C C . ALA A 1 620 ? 0.082 -3.479 -24.325 1.00 96.38 620 ALA A C 1
ATOM 5080 O O . ALA A 1 620 ? 0.462 -4.547 -24.802 1.00 96.38 620 ALA A O 1
ATOM 5081 N N . PHE A 1 621 ? 0.778 -2.822 -23.393 1.00 95.69 621 PHE A N 1
ATOM 5082 C CA . PHE A 1 621 ? 2.030 -3.323 -22.839 1.00 95.69 621 PHE A CA 1
ATOM 5083 C C . PHE A 1 621 ? 1.826 -4.624 -22.069 1.00 95.69 621 PHE A C 1
ATOM 5085 O O . PHE A 1 621 ? 2.573 -5.578 -22.269 1.00 95.69 621 PHE A O 1
ATOM 5092 N N . CYS A 1 622 ? 0.818 -4.681 -21.198 1.00 96.12 622 CYS A N 1
ATOM 5093 C CA . CYS A 1 622 ? 0.595 -5.849 -20.357 1.00 96.12 622 CYS A CA 1
ATOM 5094 C C . CYS A 1 622 ? 0.144 -7.070 -21.161 1.00 96.12 622 CYS A C 1
ATOM 5096 O O . CYS A 1 622 ? 0.558 -8.184 -20.840 1.00 96.12 622 CYS A O 1
ATOM 5098 N N . LEU A 1 623 ? -0.621 -6.848 -22.234 1.00 95.69 623 LEU A N 1
ATOM 5099 C CA . LEU A 1 623 ? -0.982 -7.882 -23.198 1.00 95.69 623 LEU A CA 1
ATOM 5100 C C . LEU A 1 623 ? 0.257 -8.513 -23.860 1.00 95.69 623 LEU A C 1
ATOM 5102 O O . LEU A 1 623 ? 0.365 -9.734 -23.893 1.00 95.69 623 LEU A O 1
ATOM 5106 N N . ASP A 1 624 ? 1.194 -7.702 -24.366 1.00 94.62 624 ASP A N 1
ATOM 5107 C CA . ASP A 1 624 ? 2.414 -8.183 -25.050 1.00 94.62 624 ASP A CA 1
ATOM 5108 C C . ASP A 1 624 ? 3.358 -8.917 -24.079 1.00 94.62 624 ASP A C 1
ATOM 5110 O O . ASP A 1 624 ? 3.874 -10.010 -24.335 1.00 94.62 624 ASP A O 1
ATOM 5114 N N . VAL A 1 625 ? 3.570 -8.304 -22.919 1.00 93.31 625 VAL A N 1
ATOM 5115 C CA . VAL A 1 625 ? 4.665 -8.661 -22.023 1.00 93.31 625 VAL A CA 1
ATOM 5116 C C . VAL A 1 625 ? 4.278 -9.733 -21.013 1.00 93.31 625 VAL A C 1
ATOM 5118 O O . VAL A 1 625 ? 5.024 -10.695 -20.826 1.00 93.31 625 VAL A O 1
ATOM 5121 N N . TYR A 1 626 ? 3.161 -9.545 -20.312 1.00 95.75 626 TYR A N 1
ATOM 5122 C CA . TYR A 1 626 ? 2.856 -10.305 -19.100 1.00 95.75 626 TYR A CA 1
ATOM 5123 C C . TYR A 1 626 ? 1.841 -11.416 -19.330 1.00 95.75 626 TYR A C 1
ATOM 5125 O O . TYR A 1 626 ? 1.795 -12.351 -18.535 1.00 95.75 626 TYR A O 1
ATOM 5133 N N . LEU A 1 627 ? 1.044 -11.356 -20.397 1.00 96.62 627 LEU A N 1
ATOM 5134 C CA . LEU A 1 627 ? 0.041 -12.378 -20.667 1.00 96.62 627 LEU A CA 1
ATOM 5135 C C . LEU A 1 627 ? 0.683 -13.653 -21.245 1.00 96.62 627 LEU A C 1
ATOM 5137 O O . LEU A 1 627 ? 1.517 -13.602 -22.161 1.00 96.62 627 LEU A O 1
ATOM 5141 N N . LYS A 1 628 ? 0.300 -14.812 -20.694 1.00 96.00 628 LYS A N 1
ATOM 5142 C CA . LYS A 1 628 ? 0.587 -16.133 -21.274 1.00 96.00 628 LYS A CA 1
ATOM 5143 C C . LYS A 1 628 ? -0.196 -16.320 -22.572 1.00 96.00 628 LYS A C 1
ATOM 5145 O O . LYS A 1 628 ? -1.254 -15.732 -22.777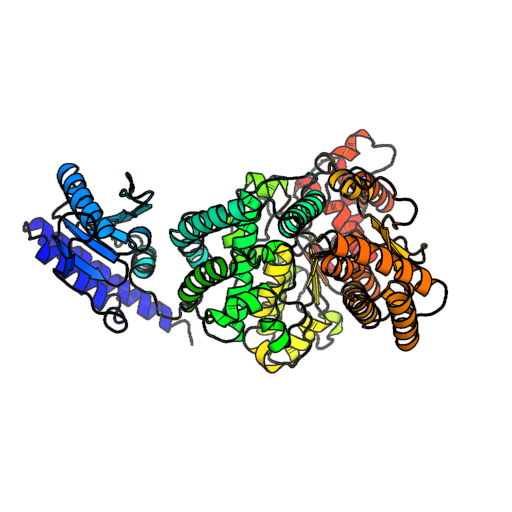 1.00 96.00 628 LYS A O 1
ATOM 5150 N N . GLU A 1 629 ? 0.300 -17.202 -23.429 1.00 93.31 629 GLU A N 1
ATOM 5151 C CA . GLU A 1 629 ? -0.478 -17.677 -24.571 1.00 93.31 629 GLU A CA 1
ATOM 5152 C C . GLU A 1 629 ? -1.785 -18.326 -24.083 1.00 93.31 629 GLU A C 1
ATOM 5154 O O . GLU A 1 629 ? -1.780 -19.072 -23.102 1.00 93.31 629 GLU A O 1
ATOM 5159 N N . ASN A 1 630 ? -2.907 -18.005 -24.735 1.00 91.94 630 ASN A N 1
ATOM 5160 C CA . ASN A 1 630 ? -4.270 -18.383 -24.324 1.00 91.94 630 ASN A CA 1
ATOM 5161 C C . ASN A 1 630 ? -4.718 -17.858 -22.943 1.00 91.94 630 ASN A C 1
ATOM 5163 O O . ASN A 1 630 ? -5.754 -18.285 -22.430 1.00 91.94 630 ASN A O 1
ATOM 5167 N N . GLY A 1 631 ? -3.963 -16.936 -22.340 1.00 95.56 631 GLY A N 1
ATOM 5168 C CA . GLY A 1 631 ? -4.395 -16.205 -21.155 1.00 95.56 631 GLY A CA 1
ATOM 5169 C C . GLY A 1 631 ? -5.506 -15.200 -21.469 1.00 95.56 631 GLY A C 1
ATOM 5170 O O . GLY A 1 631 ? -5.823 -14.921 -22.626 1.00 95.56 631 GLY A O 1
ATOM 5171 N N . LYS A 1 632 ? -6.083 -14.620 -20.419 1.00 96.81 632 LYS A N 1
ATOM 5172 C CA . LYS A 1 632 ? -7.105 -13.576 -20.498 1.00 96.81 632 LYS A CA 1
ATOM 5173 C C . LYS A 1 632 ? -6.657 -12.305 -19.780 1.00 96.81 632 LYS A C 1
ATOM 5175 O O . LYS A 1 632 ? -6.068 -12.361 -18.701 1.00 96.81 632 LYS A O 1
ATOM 5180 N N . ILE A 1 633 ? -6.974 -11.158 -20.373 1.00 97.56 633 ILE A N 1
ATOM 5181 C CA . ILE A 1 633 ? -6.744 -9.835 -19.789 1.00 97.56 633 ILE A CA 1
ATOM 5182 C C . ILE A 1 633 ? 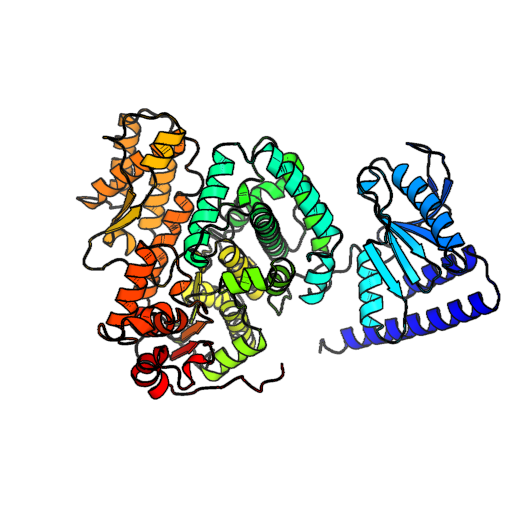-8.081 -9.121 -19.574 1.00 97.56 633 ILE A C 1
ATOM 5184 O O . ILE A 1 633 ? -8.933 -9.144 -20.462 1.00 97.56 633 ILE A O 1
ATOM 5188 N N . ALA A 1 634 ? -8.268 -8.492 -18.414 1.00 97.69 634 ALA A N 1
ATOM 5189 C CA . ALA A 1 634 ? -9.477 -7.732 -18.092 1.00 97.69 634 ALA A CA 1
ATOM 5190 C C . ALA A 1 634 ? -9.134 -6.511 -17.234 1.00 97.69 634 ALA A C 1
ATOM 5192 O O . ALA A 1 634 ? -8.737 -6.660 -16.081 1.00 97.69 634 ALA A O 1
ATOM 5193 N N . PHE A 1 635 ? -9.270 -5.309 -17.800 1.00 97.19 635 PHE A N 1
ATOM 5194 C CA . PHE A 1 635 ? -8.945 -4.049 -17.127 1.00 97.19 635 PHE A CA 1
ATOM 5195 C C . PHE A 1 635 ? -10.172 -3.156 -16.980 1.00 97.19 635 PHE A C 1
ATOM 5197 O O . PHE A 1 635 ? -10.989 -3.060 -17.897 1.00 97.19 635 PHE A O 1
ATOM 5204 N N . VAL A 1 636 ? -10.225 -2.427 -15.867 1.00 95.62 636 VAL A N 1
ATOM 5205 C CA . VAL A 1 636 ? -11.110 -1.270 -15.712 1.00 95.62 636 VAL A CA 1
ATOM 5206 C C . VAL A 1 636 ? -10.482 -0.092 -16.459 1.00 95.62 636 VAL A C 1
ATOM 5208 O O . VAL A 1 636 ? -9.344 0.285 -16.200 1.00 95.62 636 VAL A O 1
ATOM 5211 N N . MET A 1 637 ? -11.195 0.474 -17.429 1.00 93.88 637 MET A N 1
ATOM 5212 C CA . MET A 1 637 ? -10.647 1.472 -18.355 1.00 93.88 637 MET A CA 1
ATOM 5213 C C . MET A 1 637 ? -11.472 2.764 -18.321 1.00 93.88 637 MET A C 1
ATO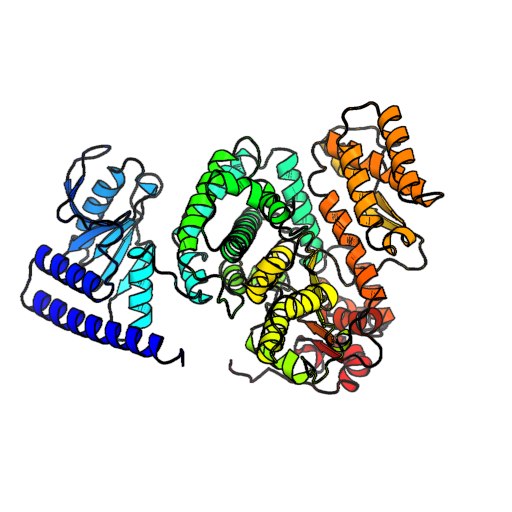M 5215 O O . MET A 1 637 ? -12.682 2.707 -18.090 1.00 93.88 637 MET A O 1
ATOM 5219 N N . PRO A 1 638 ? -10.863 3.929 -18.601 1.00 91.00 638 PRO A N 1
ATOM 5220 C CA . PRO A 1 638 ? -11.606 5.178 -18.699 1.00 91.00 638 PRO A CA 1
ATOM 5221 C C . PRO A 1 638 ? -12.593 5.114 -19.870 1.00 91.00 638 PRO A C 1
ATOM 5223 O O . PRO A 1 638 ? -12.251 4.681 -20.972 1.00 91.00 638 PRO A O 1
ATOM 5226 N N . ARG A 1 639 ? -13.826 5.589 -19.662 1.00 91.12 639 ARG A N 1
ATOM 5227 C CA . ARG A 1 639 ? -14.903 5.508 -20.667 1.00 91.12 639 ARG A CA 1
ATOM 5228 C C . ARG A 1 639 ? -14.566 6.194 -21.998 1.00 91.12 639 ARG A C 1
ATOM 5230 O O . ARG A 1 639 ? -15.091 5.813 -23.045 1.00 91.12 639 ARG A O 1
ATOM 5237 N N . SER A 1 640 ? -13.661 7.173 -21.986 1.00 90.88 640 SER A N 1
ATOM 5238 C CA . SER A 1 640 ? -13.145 7.875 -23.170 1.00 90.88 640 SER A CA 1
ATOM 5239 C C . SER A 1 640 ? -12.690 6.923 -24.287 1.00 90.88 640 SER A C 1
ATOM 5241 O O . SER A 1 640 ? -12.843 7.272 -25.464 1.00 90.88 640 SER A O 1
ATOM 5243 N N . VAL A 1 641 ? -12.231 5.705 -23.959 1.00 92.94 641 VAL A N 1
ATOM 5244 C CA . VAL A 1 641 ? -11.820 4.691 -24.948 1.00 92.94 641 VAL A CA 1
ATOM 5245 C C . VAL A 1 641 ? -12.962 4.242 -25.868 1.00 92.94 641 VAL A C 1
ATOM 5247 O O . VAL A 1 641 ? -12.703 3.942 -27.036 1.00 92.94 641 VAL A O 1
ATOM 5250 N N . LEU A 1 642 ? -14.210 4.263 -25.384 1.00 91.62 642 LEU A N 1
ATOM 5251 C CA . LEU A 1 642 ? -15.416 3.873 -26.130 1.00 91.62 642 LEU A CA 1
ATOM 5252 C C . LEU A 1 642 ? -15.983 5.010 -26.995 1.00 91.62 642 LEU A C 1
ATOM 5254 O O . LEU A 1 642 ? -16.774 4.773 -27.903 1.00 91.62 642 LEU A O 1
ATOM 5258 N N . THR A 1 643 ? -15.582 6.253 -26.731 1.00 87.88 643 THR A N 1
ATOM 5259 C CA . THR A 1 643 ? -16.143 7.439 -27.397 1.00 87.88 643 THR A CA 1
ATOM 5260 C C . THR A 1 643 ? -15.490 7.722 -28.756 1.00 87.88 643 THR A C 1
ATOM 5262 O O . THR A 1 643 ? -14.461 7.150 -29.109 1.00 87.88 643 THR A O 1
ATOM 5265 N N . GLY A 1 644 ? -16.014 8.696 -29.512 1.00 81.75 644 GLY A N 1
ATOM 5266 C CA . GLY A 1 644 ? -15.416 9.181 -30.770 1.00 81.75 644 GLY A CA 1
ATOM 5267 C C . GLY A 1 644 ? -14.073 9.921 -30.627 1.00 81.75 644 GLY A C 1
ATOM 5268 O O . GLY A 1 644 ? -13.585 10.515 -31.590 1.00 81.75 644 GLY A O 1
ATOM 5269 N N . ALA A 1 645 ? -13.461 9.917 -29.441 1.00 87.69 645 ALA A N 1
ATOM 5270 C CA . ALA A 1 645 ? -12.198 10.587 -29.173 1.00 87.69 645 ALA A CA 1
ATOM 5271 C C . ALA A 1 645 ? -11.054 10.017 -30.037 1.00 87.69 645 ALA A C 1
ATOM 5273 O O . ALA A 1 645 ? -10.780 8.809 -30.043 1.00 87.69 645 ALA A O 1
ATOM 5274 N N . LYS A 1 646 ? -10.384 10.897 -30.795 1.00 89.81 646 LYS A N 1
ATOM 5275 C CA . LYS A 1 646 ? -9.393 10.518 -31.821 1.00 89.81 646 LYS A CA 1
ATOM 5276 C C . LYS A 1 646 ? -8.121 9.907 -31.236 1.00 89.81 646 LYS A C 1
ATOM 5278 O O . LYS A 1 646 ? -7.496 9.075 -31.880 1.00 89.81 646 LYS A O 1
ATOM 5283 N N . GLN A 1 647 ? -7.738 10.283 -30.016 1.00 90.00 647 GLN A N 1
ATOM 5284 C CA . GLN A 1 647 ? -6.533 9.757 -29.371 1.00 90.00 647 GLN A CA 1
ATOM 5285 C C . GLN A 1 647 ? -6.620 8.260 -29.022 1.00 90.00 647 GLN A C 1
ATOM 5287 O O . GLN A 1 647 ? -5.587 7.639 -28.801 1.00 90.00 647 GLN A O 1
ATOM 5292 N N . HIS A 1 648 ? -7.826 7.681 -29.006 1.00 93.88 648 HIS A N 1
ATOM 5293 C CA . HIS A 1 648 ? -8.059 6.259 -28.724 1.00 93.88 648 HIS A CA 1
ATOM 5294 C C . HIS A 1 648 ? -8.393 5.441 -29.979 1.00 93.88 648 HIS A C 1
ATOM 5296 O O . HIS A 1 648 ? -8.703 4.260 -29.871 1.00 93.88 648 HIS A O 1
ATOM 5302 N N . GLU A 1 649 ? -8.322 6.031 -31.177 1.00 92.88 649 GLU A N 1
ATOM 5303 C CA . GLU A 1 649 ? -8.639 5.335 -32.431 1.00 92.88 649 GLU A CA 1
ATOM 5304 C C . GLU A 1 649 ? -7.764 4.089 -32.635 1.00 92.88 649 GLU A C 1
ATOM 5306 O O . GLU A 1 649 ? -8.294 3.006 -32.873 1.00 92.88 649 GLU A O 1
ATOM 5311 N N . GLY A 1 650 ? -6.444 4.207 -32.446 1.00 93.69 650 GLY A N 1
ATOM 5312 C CA . GLY A 1 650 ? -5.532 3.063 -32.535 1.00 93.69 650 GLY A CA 1
ATOM 5313 C C . GLY A 1 650 ? -5.828 1.990 -31.484 1.00 93.69 650 GLY A C 1
ATOM 5314 O O . GLY A 1 650 ? -5.793 0.802 -31.794 1.00 93.69 650 GLY A O 1
ATOM 5315 N N . PHE A 1 651 ? -6.202 2.396 -30.264 1.00 95.56 651 PHE A N 1
ATOM 5316 C CA . PHE A 1 651 ? -6.620 1.455 -29.222 1.00 95.56 651 PHE A CA 1
ATOM 5317 C C . PHE A 1 651 ? -7.882 0.686 -29.630 1.00 95.56 651 PHE A C 1
ATOM 5319 O O . PHE A 1 651 ? -7.926 -0.540 -29.528 1.00 95.56 651 PHE A O 1
ATOM 5326 N N . ARG A 1 652 ? -8.893 1.394 -30.151 1.00 95.12 652 ARG A N 1
ATOM 5327 C CA . ARG A 1 652 ? -10.139 0.770 -30.597 1.00 95.12 652 ARG A CA 1
ATOM 5328 C C . ARG A 1 652 ? -9.913 -0.227 -31.727 1.00 95.12 652 ARG A C 1
ATOM 5330 O O . ARG A 1 652 ? -10.424 -1.337 -31.659 1.00 95.12 652 ARG A O 1
ATOM 5337 N N . LEU A 1 653 ? -9.126 0.158 -32.729 1.00 93.75 653 LEU A N 1
ATOM 5338 C CA . LEU A 1 653 ? -8.862 -0.666 -33.909 1.00 93.75 653 LEU A CA 1
ATOM 5339 C C . LEU A 1 653 ? -8.039 -1.921 -33.598 1.00 93.75 653 LEU A C 1
ATOM 5341 O O . LEU A 1 653 ? -8.265 -2.956 -34.215 1.00 93.75 653 LEU A O 1
ATOM 5345 N N . HIS A 1 654 ? -7.070 -1.831 -32.684 1.00 93.06 654 HIS A N 1
ATOM 5346 C CA . HIS A 1 654 ? -6.103 -2.910 -32.458 1.00 93.06 654 HIS A CA 1
ATOM 5347 C C . HIS A 1 654 ? -6.371 -3.766 -31.221 1.00 93.06 654 HIS A C 1
ATOM 5349 O O . HIS A 1 654 ? -5.872 -4.886 -31.171 1.00 93.06 654 HIS A O 1
ATOM 5355 N N . TYR A 1 655 ? -7.116 -3.255 -30.239 1.00 95.00 655 TYR A N 1
ATOM 5356 C CA . TYR A 1 655 ? -7.294 -3.922 -28.946 1.00 95.00 655 TYR A CA 1
ATOM 5357 C C . TYR A 1 655 ? -8.769 -4.074 -28.577 1.00 95.00 655 TYR A C 1
ATOM 5359 O O . TYR A 1 655 ? -9.209 -5.184 -28.284 1.00 95.00 655 TYR A O 1
ATOM 5367 N N . LEU A 1 656 ? -9.556 -2.992 -28.642 1.00 92.88 656 LEU A N 1
ATOM 5368 C CA . LEU A 1 656 ? -10.976 -3.055 -28.271 1.00 92.88 656 LEU A CA 1
ATOM 5369 C C . LEU A 1 656 ? -11.798 -3.888 -29.262 1.00 92.88 656 LEU A C 1
ATOM 5371 O O . LEU A 1 656 ? -12.674 -4.631 -28.844 1.00 92.88 656 LEU A O 1
ATOM 5375 N N . PHE A 1 657 ? -11.515 -3.791 -30.564 1.00 89.38 657 PHE A N 1
ATOM 5376 C CA . PHE A 1 657 ? -12.230 -4.551 -31.596 1.00 89.38 657 PHE A CA 1
ATOM 5377 C C . PHE A 1 657 ? -12.104 -6.072 -31.410 1.00 89.38 657 PHE A C 1
ATOM 5379 O O . PHE A 1 657 ? -13.012 -6.815 -31.761 1.00 89.38 657 PHE A O 1
ATOM 5386 N N . SER A 1 658 ? -10.988 -6.530 -30.841 1.00 87.56 658 SER A N 1
ATOM 5387 C CA . SER A 1 658 ? -10.739 -7.938 -30.514 1.00 87.56 658 SER A CA 1
ATOM 5388 C C . SER A 1 658 ? -11.167 -8.331 -29.096 1.00 87.56 658 SER A C 1
ATOM 5390 O O . SER A 1 658 ? -10.904 -9.458 -28.679 1.00 87.56 658 SER A O 1
ATOM 5392 N N . ALA A 1 659 ? -11.768 -7.420 -28.323 1.00 92.44 659 ALA A N 1
ATOM 5393 C CA . ALA A 1 659 ? -12.210 -7.724 -26.970 1.00 92.44 659 ALA A CA 1
ATOM 5394 C C . ALA A 1 659 ? -13.383 -8.714 -26.999 1.00 92.44 659 ALA A C 1
ATOM 5396 O O . ALA A 1 659 ? -14.336 -8.545 -27.755 1.00 92.44 659 ALA A O 1
ATOM 5397 N N . PHE A 1 660 ? -13.320 -9.736 -26.145 1.00 92.81 660 PHE A N 1
ATOM 5398 C CA . PHE A 1 660 ? -14.396 -10.721 -26.005 1.00 92.81 660 PHE A CA 1
ATOM 5399 C C . PHE A 1 660 ? -15.661 -10.116 -25.377 1.00 92.81 660 PHE A C 1
ATOM 5401 O O . PHE A 1 660 ? -16.773 -10.482 -25.745 1.00 92.81 660 PHE A O 1
ATOM 5408 N N . LEU A 1 661 ? -15.483 -9.187 -24.435 1.00 95.44 661 LEU A N 1
ATOM 5409 C CA . LEU A 1 661 ? -16.555 -8.530 -23.699 1.00 95.44 661 LEU A CA 1
ATOM 5410 C C . LEU A 1 661 ? -16.162 -7.082 -23.399 1.00 95.44 661 LEU A C 1
ATOM 5412 O O . LEU A 1 661 ? -15.010 -6.796 -23.070 1.00 95.44 661 LEU A O 1
ATOM 5416 N N . VAL A 1 662 ? -17.137 -6.179 -23.495 1.00 94.94 662 VAL A N 1
ATOM 5417 C CA . VAL A 1 662 ? -17.024 -4.778 -23.083 1.00 94.94 662 VAL A CA 1
ATOM 5418 C C . VAL A 1 662 ? -18.261 -4.434 -22.264 1.00 94.94 662 VAL A C 1
ATOM 5420 O O . VAL A 1 662 ? -19.380 -4.596 -22.745 1.00 94.94 662 VAL A O 1
ATOM 5423 N N . ILE A 1 663 ? -18.051 -3.946 -21.043 1.00 92.94 663 ILE A N 1
ATOM 5424 C CA . ILE A 1 663 ? -19.111 -3.482 -20.144 1.00 92.94 663 ILE A CA 1
ATOM 5425 C C . ILE A 1 663 ? -18.960 -1.962 -20.005 1.00 92.94 663 ILE A C 1
ATOM 5427 O O . ILE A 1 663 ? -17.924 -1.490 -19.540 1.00 92.94 663 ILE A O 1
ATOM 5431 N N . ASP A 1 664 ? -19.960 -1.190 -20.444 1.00 92.62 664 ASP A N 1
ATOM 5432 C CA . ASP A 1 664 ? -20.010 0.263 -20.212 1.00 92.62 664 ASP A CA 1
ATOM 5433 C C . ASP A 1 664 ? -20.741 0.542 -18.893 1.00 92.62 664 ASP A C 1
ATOM 5435 O O . ASP A 1 664 ? -21.951 0.336 -18.786 1.00 92.62 664 ASP A O 1
ATOM 5439 N N . CYS A 1 665 ? -20.002 1.022 -17.893 1.00 88.44 665 CYS A N 1
ATOM 5440 C CA . CYS A 1 665 ? -20.526 1.289 -16.557 1.00 88.44 665 CYS A CA 1
ATOM 5441 C C . CYS A 1 665 ? -21.173 2.684 -16.393 1.00 88.44 665 CYS A C 1
ATOM 5443 O O . CYS A 1 665 ? -21.401 3.100 -15.262 1.00 88.44 665 CYS A O 1
ATOM 5445 N N . GLU A 1 666 ? -21.474 3.432 -17.470 1.00 83.31 666 GLU A N 1
ATOM 5446 C CA . GLU A 1 666 ? -22.050 4.795 -17.377 1.00 83.31 666 GLU A CA 1
ATOM 5447 C C . GLU A 1 666 ? -23.349 4.873 -16.553 1.00 83.31 666 GLU A C 1
ATOM 5449 O O . GLU A 1 666 ? -23.614 5.898 -15.929 1.00 83.31 666 GLU A O 1
ATOM 5454 N N . LYS A 1 667 ? -24.165 3.813 -16.559 1.00 79.50 667 LYS A N 1
ATOM 5455 C CA . LYS A 1 667 ? -25.498 3.786 -15.927 1.00 79.50 667 LYS A CA 1
ATOM 5456 C C . LYS A 1 667 ? -25.631 2.716 -14.842 1.00 79.50 667 LYS A C 1
ATOM 5458 O O . LYS A 1 667 ? -26.710 2.159 -14.665 1.00 79.50 667 LYS A O 1
ATOM 5463 N N . VAL A 1 668 ? -24.530 2.386 -14.173 1.00 75.00 668 VAL A N 1
ATOM 5464 C CA . VAL A 1 668 ? -24.525 1.395 -13.091 1.00 75.00 668 VAL A CA 1
ATOM 5465 C C . VAL A 1 668 ? -24.721 2.115 -11.759 1.00 75.00 668 VAL A C 1
ATOM 5467 O O . VAL A 1 668 ? -23.968 3.035 -11.442 1.00 75.00 668 VAL A O 1
ATOM 5470 N N . GLU A 1 669 ? -25.733 1.701 -10.997 1.00 57.47 669 GLU A N 1
ATOM 5471 C CA . GLU A 1 669 ? -25.870 2.051 -9.580 1.00 57.47 669 GLU A CA 1
ATOM 5472 C C . GLU A 1 669 ? -25.188 0.955 -8.734 1.00 57.47 669 GLU A C 1
ATOM 5474 O O . GLU A 1 669 ? -25.356 -0.220 -9.075 1.00 57.47 669 GLU A O 1
ATOM 5479 N N . PRO A 1 670 ? -24.376 1.316 -7.716 1.00 50.56 670 PRO A N 1
ATOM 5480 C CA . PRO A 1 670 ? -23.654 0.364 -6.865 1.00 50.56 670 PRO A CA 1
ATOM 5481 C C . PRO A 1 670 ? -24.537 -0.609 -6.083 1.00 50.56 670 PRO A C 1
ATOM 5483 O O . PRO A 1 670 ? -25.627 -0.187 -5.628 1.00 50.56 670 PRO A O 1
#

Organism: NCBI:txid2052148

Nearest PDB structures (foldseek):
  5ffj-assembly2_B  TM=5.290E-01  e=1.256E-04  Lactococcus lactis
  2okc-assembly2_B  TM=4.827E-01  e=1.765E-03  Bacteroides thetaiotaomicron VPI-5482
  2okc-assembly1_A  TM=4.902E-01  e=2.968E-03  Bacteroides thetaiotaomicron VPI-5482
  3ufb-assembly1_A  TM=3.876E-01  e=7.696E-03  Vibrio vulnificus YJ016
  5ybb-assembly1_B  TM=3.771E-01  e=1.996E-02  Caldanaerobacter subterraneus subsp. tengcongensis MB4

Foldseek 3Di:
DPVVVVVVLLVQLLVLLVVLVVLLVVCLVVVHDQLVLVVSLVVSVCSNPVCLPVPWHKDAQCWQPAQPHHTGTFRIDGDQETEDEDCDPDVVVVVVLQVVLLRRLLSDPHSQSHWYWYDHNFKTFIWGDDPSGIDPGGLDMDGSDSPCSVVVSLVCCLPRDLDDAAADDLVSLCACQADSHPLPVVLLVVLVVVCVVPCPPLLLVLLLVVLQVLLCQQLLHRPPDPLVLSLLLSLLLVLLQLLVCLQVVAFDDLVCSLCSLQVVVVQVLFEDVLDHLHSSNSCCPPVRNNVSSVSSSVVRSSVNHHPLLDHDAQSSVSRVPRHADPVRCVSSLNDDDDLVRLLVLCVVLCPPPPDPPLQLNAEEEQAQQLNSNLLSSLVVVVVVPDAAQRSLCSQQPRYAYEHSNPSSLSNNSSSNSSSNRPRVSPHDHNRYGRYFNERLLDDPDPVDQWDKAFDVVVVLCVVVVNDDCPLADGIQIAGVVCLQDPPLSLVLLVLLVVLLPDPDDLVVSLVVSLVVCVVSPNDDPRSVSSSNSSRNLNVCVVSSSNSCVSRVSVGHSSSVNLLVSAGLEYEYADRFDFLLSNNPPVVSVSLVVLCCVLQLDHPVPVVLNRGATVRLSVQSSCVVGRHDVNGDYGYDDDCVLVDPDPSNPSVCVRPVVPDPDDDDCPPDDD

InterPro domains:
  IPR003356 DNA methylase, adenine-specific [PF02384] (314-418)
  IPR029063 S-adenosyl-L-methionine-dependent methyltransferase superfamily [G3DSA:3.40.50.150] (310-666)
  IPR029063 S-adenosyl-L-methionine-dependent methyltransferase superfamily [SSF53335] (234-656)
  IPR050953 N(4)/N(6)-adenine-specific DNA methyltransferase [PTHR33841] (45-645)

Sequence (670 aa):
MISSGNNTASANFNKVLNTYLNDIDNLKRLGASEASIRDTFFSFLREAFPGLDHNEPVFLEHYIPAIRVRPGYADALYGDLIFEFKKRLSQSSRDQGKLELERYLLNQEHPDKWFGILTDGHTLEVYVVRKSKLSKNPVDTFCISAQSPELIKLKLDVYLFHERKISPDALDIVYRFGERSPVFQRTMAILNGLWREVKNNTSVKTKFDEWNKLLAIVYGSMIGNDELFLKHTYLAYFARIIAFTALENRSPALHEINSILTGEAFKRMGFVNLAEEDFFIWINDEKIKSTSAELFQNLSSRLGYYYLDQIEEDLLKELYQELVDPATRHDLGEFYTPDWLAELTLAEVGYPPDTADREKLSLFDPACGSGTFLFTAIRLLREKGWKGKSLVKIVLEQFAGVDVHPLAVVIARTNIILALGRDVRSFGKDIILPVYMANSLNIPDLNKPYVSIKVPVEEIARHHGIKHLRKIPQQFTLPQKIVEEKGIFDCCLNILADFAKSKESEKIVMQGFIRKLKDVGVAGPSRSYWVQNLRLLRWLIFLKRDTVWKFVLSNVYRPVFLASRKFYFVVGNPPWLSYRYVKVTDYQVWLRALAFRYKLLSKKQRQLFTQIELATIFYAFCLDVYLKENGKIAFVMPRSVLTGAKQHEGFRLHYLFSAFLVIDCEKVEP

Solvent-accessible surface area (backbone atoms only — not comparable to full-atom values): 36382 Å² total; per-residue (Å²): 139,68,76,67,61,60,56,55,56,52,56,48,39,50,53,48,51,53,50,43,54,53,52,54,51,52,37,58,78,69,66,50,54,42,66,58,47,48,53,51,47,51,50,41,47,43,69,63,35,79,59,52,72,77,81,50,70,74,38,65,64,37,77,43,62,60,71,72,48,73,59,52,67,38,57,29,36,45,89,54,38,38,36,42,64,36,75,51,82,45,75,71,49,43,56,51,49,48,54,52,42,38,39,58,37,54,25,39,98,59,28,72,72,36,38,31,36,44,28,44,76,43,44,43,35,32,31,42,46,54,96,92,37,58,46,94,57,60,79,45,73,52,64,69,50,84,91,48,44,70,59,43,51,50,58,50,39,74,76,71,51,80,76,63,71,39,68,69,46,40,67,58,47,27,58,57,55,12,63,84,13,70,56,30,50,53,50,50,56,50,51,53,52,54,42,70,76,42,52,83,40,60,52,38,37,41,28,52,53,51,49,32,54,48,44,16,71,65,35,13,44,72,73,83,48,68,66,60,54,50,54,49,33,52,49,50,48,51,37,46,50,52,40,47,27,32,70,69,76,45,54,68,54,59,86,44,41,60,33,49,53,49,11,53,48,42,42,76,67,15,27,63,59,62,38,54,56,51,55,64,46,51,56,64,41,85,91,44,31,67,64,42,26,52,56,49,31,61,55,35,54,68,54,52,24,43,38,47,59,63,48,88,70,72,45,63,54,52,30,48,56,60,61,44,54,69,67,59,32,55,62,42,23,60,71,82,75,54,68,69,57,44,48,49,50,36,50,76,72,47,53,76,56,101,62,91,57,62,70,68,60,11,35,33,21,60,39,27,48,52,21,58,60,61,30,50,52,48,48,49,39,39,77,73,66,46,51,45,58,61,36,48,49,44,47,52,73,27,39,38,32,20,20,62,49,65,57,30,34,41,37,20,39,27,36,47,49,36,53,45,20,70,29,52,77,74,59,64,67,74,42,56,66,43,54,39,53,22,54,61,88,53,60,70,62,85,89,44,72,47,45,78,47,82,46,70,50,70,62,54,29,58,77,67,74,54,86,80,59,93,86,58,59,54,44,42,46,46,44,41,73,50,64,69,43,86,64,50,41,62,48,52,52,48,53,42,53,57,53,34,71,50,88,63,56,70,69,58,44,50,54,53,48,56,49,54,38,45,76,69,71,47,56,72,76,55,42,58,34,51,53,44,33,35,54,35,47,30,55,30,44,76,67,44,56,40,74,46,52,66,55,52,66,73,17,59,57,51,41,52,56,48,38,75,66,36,20,29,30,36,37,42,47,50,46,72,36,42,46,64,57,44,62,46,63,74,58,46,55,50,54,54,50,49,29,46,75,68,46,32,46,60,94,84,50,63,88,39,56,51,62,30,45,46,34,61,47,49,52,56,49,42,55,71,47,32,39,33,89,94,37,50,76,47,69,58,72,70,70,64,57,80,47,92,47,73,53,30,45,32,42,34,69,74,49,55,70,74,48,93,77,84,85,84,68,91,85,65,80,135